Protein 4M0M (pdb70)

Organism: Legionella pneumophila subsp. pneumophila (strain Philadelphia 1 / ATCC 33152 / DSM 7513) (NCBI:txid272624)

Nearest PDB structures (foldseek):
  4m0m-assembly1_A  TM=1.001E+00  e=0.000E+00  Legionella pneumophila subsp. pneumophila str. Philadelphia 1
  5ap9-assembly2_B  TM=5.286E-01  e=1.649E+00  Thermomyces lanuginosus
  5ap9-assembly1_A  TM=5.099E-01  e=1.571E+00  Thermomyces lanuginosus
  1gt6-assembly2_B  TM=4.640E-01  e=1.497E+00  Thermomyces la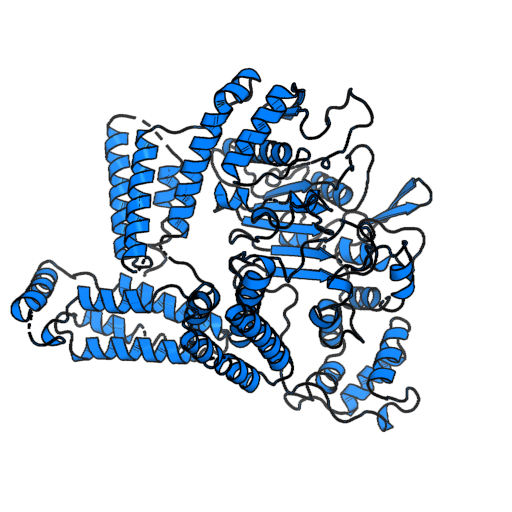nuginosus

Secondary structure (DSSP, 8-state):
-----EEEEEEPPTT--TTT--SHHHHHHHHHHHHTTT-TTB---PPTT---SSTT-SSPPTTSEEEETTTTEEEE--HHHHHHHHHHHHHHHSS---TTHHHHHHHHHHHHHHHHHHTTS---SEEEEEEETHHHHH---HHHHHH-TTSEEEEEEES--PPTT-TT-HHHHEE-TTEEEEEEE------TT-PPP-TTT-EES-TTTSEEEEE--SS-TTGGG-B-S-GGG-HHHHHHHH--HHHHHHTSS-SSS--PPEEEEETTEEEEE---S---HHHHHHHHH--TTHHHHHTSS--S---TTTTTGGGTSTTTTT-SSHHHHHHHHHH-HHHHHHHHBTTTTS---HHHHHHHHHHHHH-GGGHHHHHHHHHHTT--TT-HHHHPPPP-B-SS-PPP-TTS-S--SHHHHHHHHHHHHHHHHHHH-S---HHHHHHHHHHHHHHHHHTTS-HHHHHHHHHH--HHHHHHHHTT--SHHHHHHTTSPPPHHHHHHHHHHHHHHHHHH-TT--HHHHHHHHH----TTTT-TTS-HHHHHHHHHHHHHHHHHHHSS-SSHHHHHHHHHHHHHT---TTTT--HHHHHHHHHHHT---TT----HHHHHHHHHHHHHHHHHHHHHHHHHHTTPPPPP---HHHHHHHHHHHHHHHHHHHT----HHHHHHHHHHHHHHHHHTTS---HHHHHHHH--TTTTT--

CATH classification: 1.10.1240.80 (+2 more: 1.20.1270.430, 1.20.1270.440)

Solvent-accessible surface area: 32361 Å² total

InterPro domains:
  IPR040945 Domain of unknown function DUF5621 [PF18532] (284-418)
  IPR049292 Dot/Icm T4SS effector Lem25 domain [PF20834] (428-510)
  IPR049292 Dot/Icm T4SS effector Lem25 domain [PF20834] (511-620)
  IPR049292 Dot/Icm T4SS effector Lem25 domain [PF20834] (641-732)

B-factor: mean 56.71, std 17.49, range [26.9, 156.76]

Radius of gyration: 28.82 Å; Cα contacts (8 Å, |Δi|>4): 1093; chains: 1; bounding box: 76×71×80 Å

Sequence (708 aa):
EQKVKTVTLSFLGTGQHREKVHHILTSFHNTISEVNKDNPTVARFDGPGSEPKSGDSKDPIPGTYIYNPKDNSKILISPVISQTITNAIQKLTGNLAGEGIEHLLFEAVLYLNDIIEKNGGKLPETVNLHGFSRGADTCRANLLYQLYPDIKVNLFLIDQVPGPGKRDDPHSYTVPPNVEHFESTLLHEYRPGFDPQHSGRYVIADPEKTKVVVKPYYGEHNTGNRVTEDPNTNHTAILLNDDNRFCRETGSLPSVGISPPIIARVGDKKEEVRTHSELSPEKRFELLCGKENEWGYAKLTKKYHERSILSKREDYVQDSRLFVNQEHRELFKQLYPKSFNWFFEKNHGGQTKKEEVIVELKSLSEDPRYEHFFSSLAKHFQINENNIAGTLPEPSGIDRDEKSSFGQPPVRDRLSYLQHSLTSIANYYHYHCDEKSSTNESVKNLLLERVKESRTKPDSEAIKHLEQTDEVRQILESKNEKGFLWQQINHISPNARQYCEQVKAALREHLEHNQVLSDTQKEEIRKADRDNIVNDSSKDSQQKYREIRREVIELNAKATTPEDDNQLTRSHFQKAYFEGDTQKTLNLESLSQTLNQLSKAHYGETSTDKITQRLDGYKNRNWFWNSVKEVLNFFNIPLPKLHSEVKEQIADKLKERLVDLKEKGGNDVNAITRELGKAREDLIEHYKKTGELDKIINKSEELLVARK

Foldseek 3Di:
DAAAQEEEEEEEAAQFAPQPDDWLRVLLVVVLCVQCVVPRNYYYAYYQNHAHPDPVDQHGHQLQWAAFLVVRGTHGDDNVVSVLLQVLLCVLLVDHQDSNLSRVVNNVVLNQLVVCVVVVNHHHQEYEQEYAECSLLSSLCVSCCQQPVNHAYEYAYELYAGADVCCQRCSRAENAPSYQEYHYEHFQAADPRSAHHAPLRHHYQFLQGHFDAYAYDFAHRCLLTAAEPDPLSNLNVVVSQQCLVRCCVRVSHPVADAGRFGWYCYPPDIDGHGDHSHDDLVRNLLSQLSCVSNVVRNPPDDRNHGHVCHVPVCVQDPPVLQGRGLSNLVSCCVVQVLLCCQAAQQVAVVPHDLVSNLVSLLVQCPDPSRPSNSVSVCVVQVADNVCRSVRPDGGDHENEDDDRRHRHRQDAAQLSLLLVLLSSLLSCCVSNDPPDDPLNVVLSVLSVVQSVVLVRYYDVVSNVSSVVNCVSLVSCVVVVVCPSSVVQVVQRDDWLVVLVVVLLVVLVLCVVQAPLFDPVLNVLSVVLVVCCLCVDPVGHGVVSNVVNLLSLLQSLQPRLDQPDPVSVVVQVVQLVVCVPDPRSNHHSVNSNVSSLQSNDHGPSDDFLVVLLSNLSSLVSVLVSLVSCVVVCVVVVRDGRDHDDVLLNVLSVVLSVLQVVVVVVRGSNLVSNLVSLVVSCVSCVVVVVVPDVSNVSSVVVVVSVVSYD

Structure (mmCIF, N/CA/C/O backbone):
data_4M0M
#
_entry.id   4M0M
#
_cell.length_a   68.528
_cell.length_b   69.234
_cell.length_c   177.254
_cell.angle_alpha   90.00
_cell.angle_beta   90.00
_cell.angle_gamma   90.00
#
_symmetry.space_group_name_H-M   'P 21 21 21'
#
loop_
_entity.id
_entity.type
_entity.pdbx_description
1 polymer 'Putative uncharacterized protein'
2 non-polymer 'TETRAETHYLENE GLYCOL'
3 non-polymer 'PHOSPHATE ION'
4 water water
#
loop_
_atom_site.group_PDB
_atom_site.id
_atom_site.type_symbol
_atom_site.label_atom_id
_atom_site.label_alt_id
_atom_site.label_comp_id
_atom_site.label_asym_id
_atom_site.label_entity_id
_atom_site.label_seq_id
_atom_site.pdbx_PDB_ins_code
_atom_site.Cartn_x
_atom_site.Cartn_y
_atom_site.Cartn_z
_atom_site.occupancy
_atom_site.B_iso_or_equiv
_atom_site.auth_seq_id
_atom_site.auth_comp_id
_atom_site.auth_asym_id
_atom_site.auth_atom_id
_atom_site.pdbx_PDB_model_num
ATOM 1 N N . GLU A 1 13 ? 35.359 34.743 143.946 1.00 79.59 10 GLU A N 1
ATOM 2 C CA . GLU A 1 13 ? 35.608 35.841 144.873 1.00 84.51 10 GLU A CA 1
ATOM 3 C C . GLU A 1 13 ? 34.704 35.781 146.119 1.00 82.64 10 GLU A C 1
ATOM 4 O O . GLU A 1 13 ? 35.075 36.301 147.174 1.00 85.96 10 GLU A O 1
ATOM 10 N N . GLN A 1 14 ? 33.537 35.139 146.004 1.00 80.59 11 GLN A N 1
ATOM 11 C CA . GLN A 1 14 ? 32.592 35.011 147.135 1.00 74.43 11 GLN A CA 1
ATOM 12 C C . GLN A 1 14 ? 32.964 33.901 148.132 1.00 65.58 11 GLN A C 1
ATOM 13 O O . GLN A 1 14 ? 33.775 33.014 147.829 1.00 63.48 11 GLN A O 1
ATOM 19 N N . LYS A 1 15 ? 32.364 33.957 149.324 1.00 55.59 12 LYS A N 1
ATOM 20 C CA . LYS A 1 15 ? 32.725 33.048 150.407 1.00 46.14 12 LYS A CA 1
ATOM 21 C C . LYS A 1 15 ? 31.493 32.528 151.175 1.00 49.85 12 LYS A C 1
ATOM 22 O O . LYS A 1 15 ? 31.443 32.600 152.398 1.00 50.48 12 LYS A O 1
ATOM 28 N N . VAL A 1 16 ? 30.507 32.000 150.456 1.00 49.84 13 VAL A N 1
ATOM 29 C CA . VAL A 1 16 ? 29.326 31.443 151.091 1.00 48.29 13 VAL A CA 1
ATOM 30 C C . VAL A 1 16 ? 29.587 30.035 151.626 1.00 46.86 13 VAL A C 1
ATOM 31 O O . VAL A 1 16 ? 29.938 29.130 150.865 1.00 42.24 13 VAL A O 1
ATOM 35 N N . LYS A 1 17 ? 29.407 29.868 152.938 1.00 41.80 14 LYS A N 1
ATOM 36 C CA . LYS A 1 17 ? 29.687 28.611 153.630 1.00 38.73 14 LYS A CA 1
ATOM 37 C C . LYS A 1 17 ? 28.398 27.860 153.931 1.00 39.54 14 LYS A C 1
ATOM 38 O O . LYS A 1 17 ? 28.355 26.626 153.926 1.00 40.42 14 LYS A O 1
ATOM 44 N N . THR A 1 18 ? 27.337 28.619 154.164 1.00 44.11 15 THR A N 1
ATOM 45 C CA . THR A 1 18 ? 26.086 28.058 154.665 1.00 39.79 15 THR A CA 1
ATOM 46 C C . THR A 1 18 ? 24.886 28.592 153.905 1.00 41.00 15 THR A C 1
ATOM 47 O O . THR A 1 18 ? 24.707 29.807 153.774 1.00 43.33 15 THR A O 1
ATOM 51 N N . VAL A 1 19 ? 24.064 27.680 153.403 1.00 40.56 16 VAL A N 1
ATOM 52 C CA . VAL A 1 19 ? 22.870 28.059 152.654 1.00 41.52 16 VAL A CA 1
ATOM 53 C C . VAL A 1 19 ? 21.615 27.517 153.326 1.00 40.17 16 VAL A C 1
ATOM 54 O O . VAL A 1 19 ? 21.525 26.325 153.610 1.00 42.56 16 VAL A O 1
ATOM 58 N N . THR A 1 20 ? 20.649 28.398 153.567 1.00 34.81 17 THR A N 1
ATOM 59 C CA . THR A 1 20 ? 19.438 28.046 154.312 1.00 36.34 17 THR A CA 1
ATOM 60 C C . THR A 1 20 ? 18.175 28.290 153.505 1.00 36.22 17 THR A C 1
ATOM 61 O O . THR A 1 20 ? 17.901 29.425 153.085 1.00 41.40 17 THR A O 1
ATOM 65 N N . LEU A 1 21 ? 17.417 27.222 153.275 1.00 36.15 18 LEU A N 1
ATOM 66 C CA . LEU A 1 21 ? 16.235 27.289 152.418 1.00 37.11 18 LEU A CA 1
ATOM 67 C C . LEU A 1 21 ? 14.998 26.970 153.234 1.00 34.85 18 LEU A C 1
ATOM 68 O O . LEU A 1 21 ? 14.972 25.963 153.935 1.00 38.35 18 LEU A O 1
ATOM 73 N N . SER A 1 22 ? 13.983 27.825 153.132 1.00 36.26 19 SER A N 1
ATOM 74 C CA . SER A 1 22 ? 12.704 27.641 153.842 1.00 40.37 19 SER A CA 1
ATOM 75 C C . SER A 1 22 ? 11.568 27.443 152.857 1.00 42.17 19 SER A C 1
ATOM 76 O O . SER A 1 22 ? 11.431 28.197 151.892 1.00 42.58 19 SER A O 1
ATOM 79 N N . PHE A 1 23 ? 10.748 26.432 153.113 1.00 42.14 20 PHE A N 1
ATOM 80 C CA . PHE A 1 23 ? 9.645 26.097 152.229 1.00 36.01 20 PHE A CA 1
ATOM 81 C C . PHE A 1 23 ? 8.333 26.169 153.003 1.00 43.44 20 PHE A C 1
ATOM 82 O O . PHE A 1 23 ? 8.152 25.456 153.988 1.00 43.45 20 PHE A O 1
ATOM 90 N N . LEU A 1 24 ? 7.421 27.028 152.564 1.00 39.70 21 LEU A N 1
ATOM 91 C CA . LEU A 1 24 ? 6.140 27.160 153.236 1.00 40.19 21 LEU A CA 1
ATOM 92 C C . LEU A 1 24 ? 5.249 25.969 152.903 1.00 46.45 21 LEU A C 1
ATOM 93 O O . LEU A 1 24 ? 5.567 25.159 152.005 1.00 40.13 21 LEU A O 1
ATOM 98 N N . GLY A 1 25 ? 4.140 25.873 153.636 1.00 43.25 22 GLY A N 1
ATOM 99 C CA . GLY A 1 25 ? 3.211 24.761 153.520 1.00 37.71 22 GLY A CA 1
ATOM 100 C C . GLY A 1 25 ? 2.180 24.959 152.436 1.00 41.28 22 GLY A C 1
ATOM 101 O O . GLY A 1 25 ? 2.075 26.043 151.858 1.00 42.28 22 GLY A O 1
ATOM 102 N N . THR A 1 26 ? 1.402 23.910 152.180 1.00 42.46 23 THR A N 1
ATOM 103 C CA . THR A 1 26 ? 0.403 23.925 151.127 1.00 45.60 23 THR A CA 1
ATOM 104 C C . THR A 1 26 ? -0.472 25.172 151.194 1.00 48.89 23 THR A C 1
ATOM 105 O O . THR A 1 26 ? -0.999 25.498 152.256 1.00 46.52 23 THR A O 1
ATOM 109 N N . GLY A 1 27 ? -0.614 25.869 150.068 1.00 42.44 24 GLY A N 1
ATOM 110 C CA . GLY A 1 27 ? -1.507 27.021 149.974 1.00 39.03 24 GLY A CA 1
ATOM 111 C C . GLY A 1 27 ? -1.029 28.256 150.730 1.00 42.55 24 GLY A C 1
ATOM 112 O O . GLY A 1 27 ? -1.746 29.256 150.818 1.00 44.93 24 GLY A O 1
ATOM 113 N N . GLN A 1 28 ? 0.183 28.191 151.275 1.00 41.23 25 GLN A N 1
ATOM 114 C CA . GLN A 1 28 ? 0.733 29.294 152.055 1.00 45.20 25 GLN A CA 1
ATOM 115 C C . GLN A 1 28 ? 1.683 30.162 151.249 1.00 43.63 25 GLN A C 1
ATOM 116 O O . GLN A 1 28 ? 2.697 29.677 150.731 1.00 38.43 25 GLN A O 1
ATOM 122 N N . HIS A 1 29 ? 1.364 31.446 151.151 1.00 45.98 26 HIS A N 1
ATOM 123 C CA . HIS A 1 29 ? 2.221 32.379 150.425 1.00 47.79 26 HIS A CA 1
ATOM 124 C C . HIS A 1 29 ? 2.795 33.440 151.364 1.00 45.77 26 HIS A C 1
ATOM 125 O O . HIS A 1 29 ? 2.118 33.890 152.294 1.00 43.07 26 HIS A O 1
ATOM 132 N N . ARG A 1 30 ? 4.039 33.838 151.101 1.00 40.98 27 ARG A N 1
ATOM 133 C CA . ARG A 1 30 ? 4.772 34.786 151.949 1.00 46.63 27 ARG A CA 1
ATOM 134 C C . ARG A 1 30 ? 4.079 36.148 152.103 1.00 48.70 27 ARG A C 1
ATOM 135 O O . ARG A 1 30 ? 4.403 36.896 153.018 1.00 47.27 27 ARG A O 1
ATOM 143 N N . GLU A 1 31 ? 3.133 36.468 151.222 1.00 47.70 28 GLU A N 1
ATOM 144 C CA . GLU A 1 31 ? 2.428 37.747 151.311 1.00 48.97 28 GLU A CA 1
ATOM 145 C C . GLU A 1 31 ? 1.208 37.660 152.217 1.00 48.45 28 GLU A C 1
ATOM 146 O O . GLU A 1 31 ? 0.639 38.685 152.602 1.00 52.17 28 GLU A O 1
ATOM 152 N N . LYS A 1 32 ? 0.799 36.441 152.552 1.00 45.59 29 LYS A N 1
ATOM 153 C CA . LYS A 1 32 ? -0.457 36.246 153.283 1.00 48.27 29 LYS A CA 1
ATOM 154 C C . LYS A 1 32 ? -0.276 35.559 154.643 1.00 52.72 29 LYS A C 1
ATOM 155 O O . LYS A 1 32 ? -1.103 35.697 155.537 1.00 55.67 29 LYS A O 1
ATOM 161 N N . VAL A 1 33 ? 0.808 34.817 154.792 1.00 49.02 30 VAL A N 1
ATOM 162 C CA . VAL A 1 33 ? 0.995 33.990 155.969 1.00 48.07 30 VAL A CA 1
ATOM 163 C C . VAL A 1 33 ? 2.215 34.473 156.767 1.00 51.60 30 VAL A C 1
ATOM 164 O O . VAL A 1 33 ? 3.213 34.914 156.184 1.00 48.93 30 VAL A O 1
ATOM 168 N N . HIS A 1 34 ? 2.122 34.413 158.095 1.00 49.42 31 HIS A N 1
ATOM 169 C CA . HIS A 1 34 ? 3.255 34.698 158.974 1.00 47.80 31 HIS A CA 1
ATOM 170 C C . HIS A 1 34 ? 3.242 33.738 160.162 1.00 42.89 31 HIS A C 1
ATOM 171 O O . HIS A 1 34 ? 2.286 33.692 160.917 1.00 42.49 31 HIS A O 1
ATOM 178 N N . HIS A 1 35 ? 4.302 32.959 160.311 1.00 41.65 32 HIS A N 1
ATOM 179 C CA . HIS A 1 35 ? 4.397 32.030 161.419 1.00 39.76 32 HIS A CA 1
ATOM 180 C C . HIS A 1 35 ? 5.858 31.659 161.682 1.00 40.49 32 HIS A C 1
ATOM 181 O O . HIS A 1 35 ? 6.765 32.357 161.226 1.00 39.37 32 HIS A O 1
ATOM 188 N N . ILE A 1 36 ? 6.086 30.574 162.410 1.00 36.04 33 ILE A N 1
ATOM 189 C CA . ILE A 1 36 ? 7.452 30.191 162.780 1.00 36.05 33 ILE A CA 1
ATOM 190 C C . ILE A 1 36 ? 8.469 30.233 161.609 1.00 42.36 33 ILE A C 1
ATOM 191 O O . ILE A 1 36 ? 9.565 30.763 161.772 1.00 45.93 33 ILE A O 1
ATOM 196 N N . LEU A 1 37 ? 8.104 29.734 160.428 1.00 40.46 34 LEU A N 1
ATOM 197 C CA . LEU A 1 37 ? 9.076 29.698 159.322 1.00 36.36 34 LEU A CA 1
ATOM 198 C C . LEU A 1 37 ? 9.418 31.065 158.753 1.00 32.71 34 LEU A C 1
ATOM 199 O O . LEU A 1 37 ? 10.563 31.335 158.454 1.00 37.06 34 LEU A O 1
ATOM 204 N N . THR A 1 38 ? 8.430 31.924 158.575 1.00 36.44 35 THR A N 1
ATOM 205 C CA . THR A 1 38 ? 8.741 33.244 158.055 1.00 38.22 35 THR A CA 1
ATOM 206 C C . THR A 1 38 ? 9.474 34.040 159.122 1.00 36.96 35 THR A C 1
ATOM 207 O O . THR A 1 38 ? 10.347 34.846 158.818 1.00 38.93 35 THR A O 1
ATOM 211 N N . SER A 1 39 ? 9.121 33.803 160.382 1.00 41.28 36 SER A N 1
ATOM 212 C CA . SER A 1 39 ? 9.766 34.499 161.484 1.00 38.45 36 SER A CA 1
ATOM 213 C C . SER A 1 39 ? 11.254 34.188 161.539 1.00 36.66 36 SER A C 1
ATOM 214 O O . SER A 1 39 ? 12.073 35.094 161.661 1.00 38.19 36 SER A O 1
ATOM 217 N N . PHE A 1 40 ? 11.601 32.907 161.438 1.00 35.89 37 PHE A N 1
ATOM 218 C CA . PHE A 1 40 ? 13.004 32.506 161.428 1.00 34.81 37 PHE A CA 1
ATOM 219 C C . PHE A 1 40 ? 13.733 32.999 160.189 1.00 39.90 37 PHE A C 1
ATOM 220 O O . PHE A 1 40 ? 14.849 33.495 160.289 1.00 43.24 37 PHE A O 1
ATOM 228 N N . HIS A 1 41 ? 13.106 32.879 159.026 1.00 39.90 38 HIS A N 1
ATOM 229 C CA . HIS A 1 41 ? 13.756 33.328 157.801 1.00 41.26 38 HIS A CA 1
ATOM 230 C C . HIS A 1 41 ? 14.073 34.819 157.902 1.00 38.80 38 HIS A C 1
ATOM 231 O O . HIS A 1 41 ? 15.190 35.239 157.644 1.00 38.78 38 HIS A O 1
ATOM 238 N N . ASN A 1 42 ? 13.093 35.610 158.325 1.00 42.08 39 ASN A N 1
ATOM 239 C CA . ASN A 1 42 ? 13.287 37.047 158.490 1.00 45.25 39 ASN A CA 1
ATOM 240 C C . ASN A 1 42 ? 14.384 37.424 159.489 1.00 46.35 39 ASN A C 1
ATOM 241 O O . ASN A 1 42 ? 15.151 38.367 159.257 1.00 41.88 39 ASN A O 1
ATOM 246 N N . THR A 1 43 ? 14.435 36.704 160.608 1.00 39.53 40 THR A N 1
ATOM 247 C CA . THR A 1 43 ? 15.449 36.947 161.627 1.00 39.18 40 THR A CA 1
ATOM 248 C C . THR A 1 43 ? 16.829 36.517 161.126 1.00 41.67 40 THR A C 1
ATOM 249 O O . THR A 1 43 ? 17.817 37.246 161.262 1.00 48.03 40 THR A O 1
ATOM 253 N N . ILE A 1 44 ? 16.889 35.327 160.543 1.00 36.79 41 ILE A N 1
ATOM 254 C CA . ILE A 1 44 ? 18.132 34.820 159.982 1.00 36.20 41 ILE A CA 1
ATOM 255 C C . ILE A 1 44 ? 18.710 35.841 159.000 1.00 41.14 41 ILE A C 1
ATOM 256 O O . ILE A 1 44 ? 19.916 36.101 158.978 1.00 44.02 41 ILE A O 1
ATOM 261 N N . SER A 1 45 ? 17.829 36.447 158.218 1.00 38.92 42 SER A N 1
ATOM 262 C CA . SER A 1 45 ? 18.241 37.388 157.185 1.00 50.14 42 SER A CA 1
ATOM 263 C C . SER A 1 45 ? 18.778 38.678 157.795 1.00 53.14 42 SER A C 1
ATOM 264 O O . SER A 1 45 ? 19.808 39.199 157.370 1.00 60.36 42 SER A O 1
ATOM 267 N N . GLU A 1 46 ? 18.092 39.176 158.816 1.00 51.04 43 GLU A N 1
ATOM 268 C CA . GLU A 1 46 ? 18.517 40.399 159.490 1.00 54.09 43 GLU A CA 1
ATOM 269 C C . GLU A 1 46 ? 19.826 40.207 160.262 1.00 52.89 43 GLU A C 1
ATOM 270 O O . GLU A 1 46 ? 20.704 41.078 160.235 1.00 55.76 43 GLU A O 1
ATOM 276 N N . VAL A 1 47 ? 19.954 39.068 160.940 1.00 48.25 44 VAL A N 1
ATOM 277 C CA . VAL A 1 47 ? 21.128 38.790 161.778 1.00 50.65 44 VAL A CA 1
ATOM 278 C C . VAL A 1 47 ? 22.406 38.675 160.937 1.00 48.66 44 VAL A C 1
ATOM 279 O O . VAL A 1 47 ? 23.480 39.118 161.349 1.00 51.95 44 VAL A O 1
ATOM 283 N N . ASN A 1 48 ? 22.258 38.104 159.745 1.00 47.69 45 ASN A N 1
ATOM 284 C CA . ASN A 1 48 ? 23.359 37.881 158.823 1.00 47.37 45 ASN A CA 1
ATOM 285 C C . ASN A 1 48 ? 23.431 38.916 157.704 1.00 51.39 45 ASN A C 1
ATOM 286 O O . ASN A 1 48 ? 24.037 38.662 156.663 1.00 56.14 45 ASN A O 1
ATOM 291 N N . LYS A 1 49 ? 22.816 40.078 157.904 1.00 54.37 46 LYS A N 1
ATOM 292 C CA . LYS A 1 49 ? 22.753 41.078 156.834 1.00 60.26 46 LYS A CA 1
ATOM 293 C C . LYS A 1 49 ? 24.138 41.620 156.461 1.00 62.97 46 LYS A C 1
ATOM 294 O O . LYS A 1 49 ? 24.357 42.106 155.340 1.00 58.16 46 LYS A O 1
ATOM 300 N N . ASP A 1 50 ? 25.069 41.524 157.405 1.00 63.95 47 ASP A N 1
ATOM 301 C CA . ASP A 1 50 ? 26.446 41.929 157.174 1.00 67.86 47 ASP A CA 1
ATOM 302 C C . ASP A 1 50 ? 27.382 40.725 157.200 1.00 64.30 47 ASP A C 1
ATOM 303 O O . ASP A 1 50 ? 28.576 40.855 157.480 1.00 66.06 47 ASP A O 1
ATOM 308 N N . ASN A 1 51 ? 26.834 39.551 156.911 1.00 56.44 48 ASN A N 1
ATOM 309 C CA . ASN A 1 51 ? 27.613 38.325 156.934 1.00 54.45 48 ASN A CA 1
ATOM 310 C C . ASN A 1 51 ? 27.487 37.598 155.614 1.00 54.66 48 ASN A C 1
ATOM 311 O O . ASN A 1 51 ? 26.537 36.859 155.395 1.00 51.68 48 ASN A O 1
ATOM 316 N N . PRO A 1 52 ? 28.470 37.790 154.733 1.00 54.53 49 PRO A N 1
ATOM 317 C CA . PRO A 1 52 ? 28.416 37.207 153.389 1.00 55.27 49 PRO A CA 1
ATOM 318 C C . PRO A 1 52 ? 28.683 35.695 153.340 1.00 54.83 49 PRO A C 1
ATOM 319 O O . PRO A 1 52 ? 28.600 35.108 152.258 1.00 57.46 49 PRO A O 1
ATOM 323 N N . THR A 1 53 ? 28.978 35.065 154.475 1.00 46.71 50 THR A N 1
ATOM 324 C CA . THR A 1 53 ? 29.218 33.623 154.471 1.00 43.25 50 THR A CA 1
ATOM 325 C C . THR A 1 53 ? 27.934 32.814 154.611 1.00 45.84 50 THR A C 1
ATOM 326 O O . THR A 1 53 ? 27.957 31.584 154.545 1.00 45.17 50 THR A O 1
ATOM 330 N N . VAL A 1 54 ? 26.816 33.505 154.808 1.00 48.44 51 VAL A N 1
ATOM 331 C CA . VAL A 1 54 ? 25.524 32.842 154.978 1.00 46.18 51 VAL A CA 1
ATOM 332 C C . VAL A 1 54 ? 24.529 33.370 153.956 1.00 48.46 51 VAL A C 1
ATOM 333 O O . VAL A 1 54 ? 24.356 34.583 153.825 1.00 50.61 51 VAL A O 1
ATOM 337 N N . ALA A 1 55 ? 23.870 32.462 153.240 1.00 43.62 52 ALA A N 1
ATOM 338 C CA . ALA A 1 55 ? 22.890 32.854 152.233 1.00 41.20 52 ALA A CA 1
ATOM 339 C C . ALA A 1 55 ? 21.572 32.173 152.550 1.00 46.74 52 ALA A C 1
ATOM 340 O O . ALA A 1 55 ? 21.555 31.037 153.014 1.00 52.81 52 ALA A O 1
ATOM 350 N N . ARG A 1 57 ? 17.133 31.706 151.494 1.00 42.48 54 ARG A N 1
ATOM 351 C CA . ARG A 1 57 ? 16.088 31.884 150.502 1.00 43.72 54 ARG A CA 1
ATOM 352 C C . ARG A 1 57 ? 14.778 31.286 150.964 1.00 40.58 54 ARG A C 1
ATOM 353 O O . ARG A 1 57 ? 14.758 30.204 151.545 1.00 41.35 54 ARG A O 1
ATOM 369 N N . PHE A 1 59 ? 10.855 30.016 149.954 1.00 40.24 56 PHE A N 1
ATOM 370 C CA . PHE A 1 59 ? 10.019 29.476 148.881 1.00 38.81 56 PHE A CA 1
ATOM 371 C C . PHE A 1 59 ? 8.572 29.463 149.329 1.00 44.99 56 PHE A C 1
ATOM 372 O O . PHE A 1 59 ? 8.264 29.103 150.490 1.00 39.29 56 PHE A O 1
ATOM 380 N N . ASP A 1 60 ? 7.689 29.863 148.419 1.00 43.16 57 ASP A N 1
ATOM 381 C CA . ASP A 1 60 ? 6.260 29.846 148.682 1.00 44.65 57 ASP A CA 1
ATOM 382 C C . ASP A 1 60 ? 5.758 28.420 148.561 1.00 47.07 57 ASP A C 1
ATOM 383 O O . ASP A 1 60 ? 6.406 27.585 147.943 1.00 48.48 57 ASP A O 1
ATOM 388 N N . GLY A 1 61 ? 4.614 28.141 149.174 1.00 43.28 58 GLY A N 1
ATOM 389 C CA . GLY A 1 61 ? 4.101 26.788 149.236 1.00 40.37 58 GLY A CA 1
ATOM 390 C C . GLY A 1 61 ? 3.459 26.346 147.941 1.00 45.49 58 GLY A C 1
ATOM 391 O O . GLY A 1 61 ? 2.985 27.180 147.150 1.00 46.19 58 GLY A O 1
ATOM 392 N N . PRO A 1 62 ? 3.447 25.025 147.704 1.00 47.57 59 PRO A N 1
ATOM 393 C CA . PRO A 1 62 ? 2.742 24.470 146.541 1.00 48.51 59 PRO A CA 1
ATOM 394 C C . PRO A 1 62 ? 1.259 24.824 146.606 1.00 48.23 59 PRO A C 1
ATOM 395 O O . PRO A 1 62 ? 0.592 24.542 147.606 1.00 57.81 59 PRO A O 1
ATOM 399 N N . GLY A 1 63 ? 0.748 25.453 145.564 1.00 43.13 60 GLY A N 1
ATOM 400 C CA . GLY A 1 63 ? -0.673 25.765 145.482 1.00 38.84 60 GLY A CA 1
ATOM 401 C C . GLY A 1 63 ? -0.997 27.114 146.094 1.00 49.59 60 GLY A C 1
ATOM 402 O O . GLY A 1 63 ? -2.162 27.464 146.250 1.00 53.84 60 GLY A O 1
ATOM 403 N N . SER A 1 64 ? 0.035 27.878 146.447 1.00 48.92 61 SER A N 1
ATOM 404 C CA . SER A 1 64 ? -0.170 29.219 146.987 1.00 45.16 61 SER A CA 1
ATOM 405 C C . SER A 1 64 ? -0.211 30.236 145.862 1.00 48.84 61 SER A C 1
ATOM 406 O O . SER A 1 64 ? 0.184 29.947 144.727 1.00 54.58 61 SER A O 1
ATOM 409 N N . GLU A 1 65 ? -0.679 31.435 146.173 1.00 39.95 62 GLU A N 1
ATOM 410 C CA . GLU A 1 65 ? -0.685 32.497 145.191 1.00 49.17 62 GLU A CA 1
ATOM 411 C C . GLU A 1 65 ? -0.515 33.842 145.877 1.00 47.33 62 GLU A C 1
ATOM 412 O O . GLU A 1 65 ? -0.909 34.012 147.014 1.00 48.46 62 GLU A O 1
ATOM 418 N N . PRO A 1 66 ? 0.088 34.810 145.184 1.00 52.48 63 PRO A N 1
ATOM 419 C CA . PRO A 1 66 ? 0.254 36.144 145.775 1.00 54.73 63 PRO A CA 1
ATOM 420 C C . PRO A 1 66 ? -1.073 36.885 145.908 1.00 60.31 63 PRO A C 1
ATOM 421 O O . PRO A 1 66 ? -2.105 36.401 145.433 1.00 62.01 63 PRO A O 1
ATOM 425 N N . LYS A 1 67 ? -1.043 38.059 146.533 1.00 65.40 64 LYS A N 1
ATOM 426 C CA . LYS A 1 67 ? -2.244 38.889 146.660 1.00 68.94 64 LYS A CA 1
ATOM 427 C C . LYS A 1 67 ? -2.663 39.510 145.331 1.00 77.33 64 LYS A C 1
ATOM 428 O O . LYS A 1 67 ? -3.830 39.878 145.144 1.00 85.07 64 LYS A O 1
ATOM 432 N N . SER A 1 68 ? -1.707 39.642 144.414 1.00 77.00 65 SER A N 1
ATOM 433 C CA . SER A 1 68 ? -1.975 40.197 143.087 1.00 75.82 65 SER A CA 1
ATOM 434 C C . SER A 1 68 ? -1.057 39.592 142.029 1.00 71.60 65 SER A C 1
ATOM 435 O O . SER A 1 68 ? 0.057 39.169 142.333 1.00 69.47 65 SER A O 1
ATOM 438 N N . GLY A 1 69 ? -1.529 39.568 140.785 1.00 73.60 66 GLY A N 1
ATOM 439 C CA . GLY A 1 69 ? -0.762 39.039 139.668 1.00 73.73 66 GLY A CA 1
ATOM 440 C C . GLY A 1 69 ? 0.444 39.892 139.306 1.00 73.07 66 GLY A C 1
ATOM 441 O O . GLY A 1 69 ? 1.262 39.510 138.470 1.00 62.80 66 GLY A O 1
ATOM 442 N N . ASP A 1 70 ? 0.548 41.049 139.951 1.00 82.41 67 ASP A N 1
ATOM 443 C CA . ASP A 1 70 ? 1.653 41.978 139.755 1.00 86.61 67 ASP A CA 1
ATOM 444 C C . ASP A 1 70 ? 2.890 41.594 140.589 1.00 79.75 67 ASP A C 1
ATOM 445 O O . ASP A 1 70 ? 3.981 42.133 140.397 1.00 77.78 67 ASP A O 1
ATOM 450 N N . SER A 1 71 ? 2.711 40.653 141.509 1.00 71.47 68 SER A N 1
ATOM 451 C CA . SER A 1 71 ? 3.758 40.288 142.454 1.00 68.08 68 SER A CA 1
ATOM 452 C C . SER A 1 71 ? 5.029 39.690 141.835 1.00 68.60 68 SER A C 1
ATOM 453 O O . SER A 1 71 ? 4.992 39.045 140.788 1.00 68.24 68 SER A O 1
ATOM 456 N N . LYS A 1 72 ? 6.153 39.905 142.510 1.00 67.69 69 LYS A N 1
ATOM 457 C CA . LYS A 1 72 ? 7.428 39.354 142.077 1.00 61.41 69 LYS A CA 1
ATOM 458 C C . LYS A 1 72 ? 7.558 37.887 142.478 1.00 56.70 69 LYS A C 1
ATOM 459 O O . LYS A 1 72 ? 8.503 37.218 142.082 1.00 51.02 69 LYS A O 1
ATOM 462 N N . ASP A 1 73 ? 6.607 37.387 143.266 1.00 60.60 70 ASP A N 1
ATOM 463 C CA . ASP A 1 73 ? 6.635 35.989 143.706 1.00 52.33 70 ASP A CA 1
ATOM 464 C C . ASP A 1 73 ? 5.388 35.209 143.281 1.00 51.23 70 ASP A C 1
ATOM 465 O O . ASP A 1 73 ? 4.517 34.929 144.099 1.00 55.29 70 ASP A O 1
ATOM 470 N N . PRO A 1 74 ? 5.315 34.833 141.999 1.00 48.93 71 PRO A N 1
ATOM 471 C CA . PRO A 1 74 ? 4.133 34.185 141.412 1.00 48.06 71 PRO A CA 1
ATOM 472 C C . PRO A 1 74 ? 3.931 32.757 141.924 1.00 46.13 71 PRO A C 1
ATOM 473 O O . PRO A 1 74 ? 4.795 32.222 142.602 1.00 44.32 71 PRO A O 1
ATOM 477 N N . ILE A 1 75 ? 2.794 32.161 141.593 1.00 47.35 72 ILE A N 1
ATOM 478 C CA . ILE A 1 75 ? 2.479 30.782 141.948 1.00 46.13 72 ILE A CA 1
ATOM 479 C C . ILE A 1 75 ? 3.601 29.814 141.571 1.00 49.32 72 ILE A C 1
ATOM 480 O O . ILE A 1 75 ? 4.077 29.840 140.449 1.00 46.54 72 ILE A O 1
ATOM 485 N N . PRO A 1 76 ? 4.033 28.957 142.512 1.00 46.03 73 PRO A N 1
ATOM 486 C CA . PRO A 1 76 ? 4.995 27.907 142.159 1.00 44.08 73 PRO A CA 1
ATOM 487 C C . PRO A 1 76 ? 4.550 27.067 140.954 1.00 46.13 73 PRO A C 1
ATOM 488 O O . PRO A 1 76 ? 3.420 26.590 140.928 1.00 42.93 73 PRO A O 1
ATOM 492 N N . GLY A 1 77 ? 5.430 26.903 139.969 1.00 44.06 74 GLY A N 1
ATOM 493 C CA . GLY A 1 77 ? 5.098 26.176 138.752 1.00 41.73 74 GLY A CA 1
ATOM 494 C C . GLY A 1 77 ? 4.708 27.058 137.581 1.00 49.30 74 GLY A C 1
ATOM 495 O O . GLY A 1 77 ? 4.516 26.568 136.462 1.00 55.24 74 GLY A O 1
ATOM 496 N N . THR A 1 78 ? 4.558 28.356 137.826 1.00 51.69 75 THR A N 1
ATOM 497 C CA . THR A 1 78 ? 4.154 29.273 136.762 1.00 53.41 75 THR A CA 1
ATOM 498 C C . THR A 1 78 ? 5.286 30.240 136.410 1.00 50.70 75 THR A C 1
ATOM 499 O O . THR A 1 78 ? 5.091 31.199 135.655 1.00 53.82 75 THR A O 1
ATOM 503 N N . TYR A 1 79 ? 6.468 29.983 136.955 1.00 47.33 76 TYR A N 1
ATOM 504 C CA . TYR A 1 79 ? 7.626 30.823 136.674 1.00 47.05 76 TYR A CA 1
ATOM 505 C C . TYR A 1 79 ? 8.932 30.040 136.566 1.00 45.15 76 TYR A C 1
ATOM 506 O O . TYR A 1 79 ? 9.032 28.911 137.042 1.00 46.35 76 TYR A O 1
ATOM 515 N N . ILE A 1 80 ? 9.932 30.656 135.944 1.00 44.96 77 ILE A N 1
ATOM 516 C CA . ILE A 1 80 ? 11.297 30.125 135.975 1.00 45.44 77 ILE A CA 1
ATOM 517 C C . ILE A 1 80 ? 12.233 31.138 136.662 1.00 51.38 77 ILE A C 1
ATOM 518 O O . ILE A 1 80 ? 12.073 32.348 136.509 1.00 58.07 77 ILE A O 1
ATOM 523 N N . TYR A 1 81 ? 13.185 30.649 137.446 1.00 49.50 78 TYR A N 1
ATOM 524 C CA . TYR A 1 81 ? 14.049 31.534 138.214 1.00 46.11 78 TYR A CA 1
ATOM 525 C C . TYR A 1 81 ? 15.318 31.881 137.457 1.00 47.54 78 TYR A C 1
ATOM 526 O O . TYR A 1 81 ? 16.042 30.994 137.003 1.00 49.64 78 TYR A O 1
ATOM 535 N N . ASN A 1 82 ? 15.584 33.177 137.326 1.00 49.25 79 ASN A N 1
ATOM 536 C CA . ASN A 1 82 ? 16.842 33.648 136.756 1.00 45.12 79 ASN A CA 1
ATOM 537 C C . ASN A 1 82 ? 17.808 34.135 137.844 1.00 49.03 79 ASN A C 1
ATOM 538 O O . ASN A 1 82 ? 17.648 35.227 138.387 1.00 48.90 79 ASN A O 1
ATOM 543 N N . PRO A 1 83 ? 18.825 33.324 138.160 1.00 52.15 80 PRO A N 1
ATOM 544 C CA . PRO A 1 83 ? 19.779 33.653 139.225 1.00 52.86 80 PRO A CA 1
ATOM 545 C C . PRO A 1 83 ? 20.597 34.903 138.923 1.00 58.78 80 PRO A C 1
ATOM 546 O O . PRO A 1 83 ? 21.083 35.532 139.858 1.00 61.58 80 PRO A O 1
ATOM 550 N N . LYS A 1 84 ? 20.731 35.256 137.644 1.00 60.54 81 LYS A N 1
ATOM 551 C CA . LYS A 1 84 ? 21.570 36.383 137.232 1.00 63.71 81 LYS A CA 1
ATOM 552 C C . LYS A 1 84 ? 21.064 37.720 137.773 1.00 61.69 81 LYS A C 1
ATOM 553 O O . LYS A 1 84 ? 21.849 38.552 138.224 1.00 59.80 81 LYS A O 1
ATOM 556 N N . ASP A 1 85 ? 19.757 37.938 137.729 1.00 61.36 82 ASP A N 1
ATOM 557 C CA . ASP A 1 85 ? 19.208 39.145 138.339 1.00 64.30 82 ASP A CA 1
ATOM 558 C C . ASP A 1 85 ? 18.187 38.823 139.424 1.00 59.13 82 ASP A C 1
ATOM 559 O O . ASP A 1 85 ? 17.398 39.684 139.808 1.00 62.08 82 ASP A O 1
ATOM 564 N N . ASN A 1 86 ? 18.216 37.583 139.906 1.00 55.23 83 ASN A N 1
ATOM 565 C CA . ASN A 1 86 ? 17.344 37.136 141.000 1.00 57.07 83 ASN A CA 1
ATOM 566 C C . ASN A 1 86 ? 15.883 37.447 140.706 1.00 59.95 83 ASN A C 1
ATOM 567 O O . ASN A 1 86 ? 15.181 38.027 141.540 1.00 63.66 83 ASN A O 1
ATOM 572 N N . SER A 1 87 ? 15.440 37.084 139.504 1.00 53.26 84 SER A N 1
ATOM 573 C CA . SER A 1 87 ? 14.073 37.361 139.081 1.00 52.28 84 SER A CA 1
ATOM 574 C C . SER A 1 87 ? 13.325 36.090 138.732 1.00 53.22 84 SER A C 1
ATOM 575 O O . SER A 1 87 ? 13.927 35.077 138.348 1.00 53.79 84 SER A O 1
ATOM 578 N N . LYS A 1 88 ? 12.005 36.160 138.874 1.00 51.41 85 LYS A N 1
ATOM 579 C CA . LYS A 1 88 ? 11.123 35.085 138.477 1.00 50.26 85 LYS A CA 1
ATOM 580 C C . LYS A 1 88 ? 10.385 35.493 137.193 1.00 58.86 85 LYS A C 1
ATOM 581 O O . LYS A 1 88 ? 9.735 36.541 137.127 1.00 66.43 85 LYS A O 1
ATOM 587 N N . ILE A 1 89 ? 10.506 34.660 136.168 1.00 57.26 86 ILE A N 1
ATOM 588 C CA . ILE A 1 89 ? 9.930 34.948 134.855 1.00 51.45 86 ILE A CA 1
ATOM 589 C C . ILE A 1 89 ? 8.726 34.056 134.598 1.00 52.14 86 ILE A C 1
ATOM 590 O O . ILE A 1 89 ? 8.818 32.837 134.711 1.00 53.76 86 ILE A O 1
ATOM 595 N N . LEU A 1 90 ? 7.596 34.667 134.261 1.00 53.95 87 LEU A N 1
ATOM 596 C CA . LEU A 1 90 ? 6.377 33.909 134.012 1.00 54.01 87 LEU A CA 1
ATOM 597 C C . LEU A 1 90 ? 6.548 32.989 132.813 1.00 58.85 87 LEU A C 1
ATOM 598 O O . LEU A 1 90 ? 7.154 33.370 131.810 1.00 59.49 87 LEU A O 1
ATOM 603 N N . ILE A 1 91 ? 6.028 31.772 132.917 1.00 58.56 88 ILE A N 1
ATOM 604 C CA . ILE A 1 91 ? 6.120 30.839 131.801 1.00 57.31 88 ILE A CA 1
ATOM 605 C C . ILE A 1 91 ? 4.768 30.272 131.409 1.00 58.47 88 ILE A C 1
ATOM 606 O O . ILE A 1 91 ? 3.831 30.221 132.211 1.00 64.95 88 ILE A O 1
ATOM 611 N N . SER A 1 92 ? 4.681 29.848 130.157 1.00 54.62 89 SER A N 1
ATOM 612 C CA . SER A 1 92 ? 3.480 29.234 129.636 1.00 58.05 89 SER A CA 1
ATOM 613 C C . SER A 1 92 ? 3.357 27.848 130.249 1.00 58.42 89 SER A C 1
ATOM 614 O O . SER A 1 92 ? 4.341 27.297 130.733 1.00 57.78 89 SER A O 1
ATOM 617 N N . PRO A 1 93 ? 2.147 27.269 130.228 1.00 63.30 90 PRO A N 1
ATOM 618 C CA . PRO A 1 93 ? 1.960 25.931 130.799 1.00 60.79 90 PRO A CA 1
ATOM 619 C C . PRO A 1 93 ? 2.768 24.854 130.072 1.00 55.13 90 PRO A C 1
ATOM 620 O O . PRO A 1 93 ? 3.289 23.955 130.733 1.00 55.55 90 PRO A O 1
ATOM 624 N N . VAL A 1 94 ? 2.888 24.946 128.751 1.00 58.82 91 VAL A N 1
ATOM 625 C CA . VAL A 1 94 ? 3.651 23.949 128.003 1.00 57.95 91 VAL A CA 1
ATOM 626 C C . VAL A 1 94 ? 5.125 23.924 128.426 1.00 60.60 91 VAL A C 1
ATOM 627 O O . VAL A 1 94 ? 5.715 22.851 128.547 1.00 59.59 91 VAL A O 1
ATOM 631 N N . ILE A 1 95 ? 5.704 25.094 128.690 1.00 64.03 92 ILE A N 1
ATOM 632 C CA . ILE A 1 95 ? 7.055 25.165 129.249 1.00 59.62 92 ILE A CA 1
ATOM 633 C C . ILE A 1 95 ? 7.055 24.586 130.656 1.00 54.65 92 ILE A C 1
ATOM 634 O O . ILE A 1 95 ? 7.970 23.866 131.047 1.00 49.05 92 ILE A O 1
ATOM 639 N N . SER A 1 96 ? 6.017 24.904 131.414 1.00 57.82 93 SER A N 1
ATOM 640 C CA . SER A 1 96 ? 5.914 24.421 132.792 1.00 59.68 93 SER A CA 1
ATOM 641 C C . SER A 1 96 ? 5.889 22.889 132.851 1.00 60.42 93 SER A C 1
ATOM 642 O O . SER A 1 96 ? 6.549 22.290 133.693 1.00 54.36 93 SER A O 1
ATOM 645 N N . GLN A 1 97 ? 5.150 22.259 131.937 1.00 68.13 94 GLN A N 1
ATOM 646 C CA . GLN A 1 97 ? 5.060 20.797 131.898 1.00 64.41 94 GLN A CA 1
ATOM 647 C C . GLN A 1 97 ? 6.381 20.195 131.461 1.00 62.82 94 GLN A C 1
ATOM 648 O O . GLN A 1 97 ? 6.718 19.067 131.824 1.00 61.90 94 GLN A O 1
ATOM 654 N N . THR A 1 98 ? 7.123 20.955 130.666 1.00 58.61 95 THR A N 1
ATOM 655 C CA . THR A 1 98 ? 8.419 20.508 130.179 1.00 56.87 95 THR A CA 1
ATOM 656 C C . THR A 1 98 ? 9.441 20.450 131.305 1.00 55.43 95 THR A C 1
ATOM 657 O O . THR A 1 98 ? 10.176 19.471 131.444 1.00 57.07 95 THR A O 1
ATOM 661 N N . ILE A 1 99 ? 9.480 21.509 132.106 1.00 53.51 96 ILE A N 1
ATOM 662 C CA . ILE A 1 99 ? 10.361 21.583 133.265 1.00 51.75 96 ILE A CA 1
ATOM 663 C C . ILE A 1 99 ? 10.043 20.482 134.275 1.00 48.56 96 ILE A C 1
ATOM 664 O O . ILE A 1 99 ? 10.941 19.873 134.883 1.00 49.87 96 ILE A O 1
ATOM 669 N N . THR A 1 100 ? 8.756 20.243 134.455 1.00 50.96 97 THR A N 1
ATOM 670 C CA . THR A 1 100 ? 8.281 19.191 135.335 1.00 53.91 97 THR A CA 1
ATOM 671 C C . THR A 1 100 ? 8.833 17.846 134.884 1.00 55.39 97 THR A C 1
ATOM 672 O O . THR A 1 100 ? 9.405 17.106 135.682 1.00 57.23 97 THR A O 1
ATOM 676 N N . ASN A 1 101 ? 8.679 17.542 133.600 1.00 54.08 98 ASN A N 1
ATOM 677 C CA . ASN A 1 101 ? 9.132 16.266 133.074 1.00 53.25 98 ASN A CA 1
ATOM 678 C C . ASN A 1 101 ? 10.629 16.065 133.286 1.00 52.53 98 ASN A C 1
ATOM 679 O O . ASN A 1 101 ? 11.078 14.978 133.652 1.00 54.92 98 ASN A O 1
ATOM 684 N N . ALA A 1 102 ? 11.398 17.125 133.078 1.00 54.06 99 ALA A N 1
ATOM 685 C CA . ALA A 1 102 ? 12.849 17.033 133.146 1.00 47.68 99 ALA A CA 1
ATOM 686 C C . ALA A 1 102 ? 13.293 16.707 134.562 1.00 50.09 99 ALA A C 1
ATOM 687 O O . ALA A 1 102 ? 14.199 15.900 134.768 1.00 49.45 99 ALA A O 1
ATOM 689 N N . ILE A 1 103 ? 12.657 17.339 135.541 1.00 54.88 100 ILE A N 1
ATOM 690 C CA . ILE A 1 103 ? 12.994 17.060 136.932 1.00 52.07 100 ILE A CA 1
ATOM 691 C C . ILE A 1 103 ? 12.624 15.616 137.299 1.00 54.08 100 ILE A C 1
ATOM 692 O O . ILE A 1 103 ? 13.379 14.938 138.003 1.00 49.44 100 ILE A O 1
ATOM 697 N N . GLN A 1 104 ? 11.486 15.139 136.790 1.00 53.05 101 GLN A N 1
ATOM 698 C CA . GLN A 1 104 ? 11.062 13.755 137.027 1.00 56.25 101 GLN A CA 1
ATOM 699 C C . GLN A 1 104 ? 12.053 12.735 136.486 1.00 51.54 101 GLN A C 1
ATOM 700 O O . GLN A 1 104 ? 12.246 11.683 137.089 1.00 52.02 101 GLN A O 1
ATOM 706 N N . LYS A 1 105 ? 12.629 13.013 135.319 1.00 48.69 102 LYS A N 1
ATOM 707 C CA . LYS A 1 105 ? 13.644 12.125 134.770 1.00 56.44 102 LYS A CA 1
ATOM 708 C C . LYS A 1 105 ? 14.839 12.095 135.716 1.00 57.57 102 LYS A C 1
ATOM 709 O O . LYS A 1 105 ? 15.400 11.039 135.991 1.00 67.31 102 LYS A O 1
ATOM 715 N N . LEU A 1 106 ? 15.208 13.258 136.233 1.00 51.04 103 LEU A N 1
ATOM 716 C CA . LEU A 1 106 ? 16.317 13.349 137.175 1.00 53.45 103 LEU A CA 1
ATOM 717 C C . LEU A 1 106 ? 16.048 12.589 138.490 1.00 57.63 103 LEU A C 1
ATOM 718 O O . LEU A 1 106 ? 16.806 11.701 138.869 1.00 59.29 103 LEU A O 1
ATOM 723 N N . THR A 1 107 ? 14.957 12.930 139.167 1.00 51.24 104 THR A N 1
ATOM 724 C CA . THR A 1 107 ? 14.662 12.376 140.486 1.00 53.11 104 THR A CA 1
ATOM 725 C C . THR A 1 107 ? 14.139 10.949 140.416 1.00 55.95 104 THR A C 1
ATOM 726 O O . THR A 1 107 ? 14.334 10.166 141.341 1.00 58.84 104 THR A O 1
ATOM 730 N N . GLY A 1 108 ? 13.456 10.622 139.325 1.00 53.18 105 GLY A N 1
ATOM 731 C CA . GLY A 1 108 ? 12.871 9.303 139.161 1.00 49.64 105 GLY A CA 1
ATOM 732 C C . GLY A 1 108 ? 11.454 9.194 139.714 1.00 59.06 105 GLY A C 1
ATOM 733 O O . GLY A 1 108 ? 10.833 8.133 139.643 1.00 63.95 105 GLY A O 1
ATOM 734 N N . ASN A 1 109 ? 10.929 10.279 140.269 1.00 59.47 106 ASN A N 1
ATOM 735 C CA . ASN A 1 109 ? 9.570 10.243 140.804 1.00 67.95 106 ASN A CA 1
ATOM 736 C C . ASN A 1 109 ? 8.809 11.550 140.596 1.00 66.98 106 ASN A C 1
ATOM 737 O O . ASN A 1 109 ? 9.412 12.622 140.575 1.00 70.61 106 ASN A O 1
ATOM 742 N N . LEU A 1 110 ? 7.488 11.459 140.442 1.00 62.52 107 LEU A N 1
ATOM 743 C CA . LEU A 1 110 ? 6.662 12.650 140.222 1.00 62.70 107 LEU A CA 1
ATOM 744 C C . LEU A 1 110 ? 5.919 13.104 141.478 1.00 69.40 107 LEU A C 1
ATOM 745 O O . LEU A 1 110 ? 5.102 12.372 142.041 1.00 72.71 107 LEU A O 1
ATOM 750 N N . ALA A 1 111 ? 6.223 14.326 141.902 1.00 69.39 108 ALA A N 1
ATOM 751 C CA . ALA A 1 111 ? 5.656 14.917 143.106 1.00 64.32 108 ALA A CA 1
ATOM 752 C C . ALA A 1 111 ? 4.421 15.727 142.737 1.00 65.36 108 ALA A C 1
ATOM 753 O O . ALA A 1 111 ? 3.358 15.568 143.330 1.00 71.93 108 ALA A O 1
ATOM 755 N N . GLY A 1 112 ? 4.567 16.591 141.739 1.00 66.69 109 GLY A N 1
ATOM 756 C CA . GLY A 1 112 ? 3.453 17.381 141.241 1.00 66.89 109 GLY A CA 1
ATOM 757 C C . GLY A 1 112 ? 3.230 18.626 142.071 1.00 58.86 109 GLY A C 1
ATOM 758 O O . GLY A 1 112 ? 4.035 18.946 142.931 1.00 58.87 109 GLY A O 1
ATOM 759 N N . GLU A 1 113 ? 2.144 19.335 141.790 1.00 56.84 110 GLU A N 1
ATOM 760 C CA . GLU A 1 113 ? 1.758 20.526 142.543 1.00 61.15 110 GLU A CA 1
ATOM 761 C C . GLU A 1 113 ? 2.740 21.697 142.408 1.00 56.71 110 GLU A C 1
ATOM 762 O O . GLU A 1 113 ? 2.619 22.702 143.114 1.00 54.90 110 GLU A O 1
ATOM 768 N N . GLY A 1 114 ? 3.695 21.579 141.489 1.00 52.96 111 GLY A N 1
ATOM 769 C CA . GLY A 1 114 ? 4.685 22.626 141.291 1.00 50.32 111 GLY A CA 1
ATOM 770 C C . GLY A 1 114 ? 5.938 22.388 142.108 1.00 48.64 111 GLY A C 1
ATOM 771 O O . GLY A 1 114 ? 6.865 23.208 142.120 1.00 51.11 111 GLY A O 1
ATOM 772 N N . ILE A 1 115 ? 5.973 21.259 142.800 1.00 45.57 112 ILE A N 1
ATOM 773 C CA . ILE A 1 115 ? 7.124 20.926 143.621 1.00 42.68 112 ILE A CA 1
ATOM 774 C C . ILE A 1 115 ? 8.393 20.806 142.774 1.00 46.21 112 ILE A C 1
ATOM 775 O O . ILE A 1 115 ? 9.448 21.307 143.159 1.00 45.50 112 ILE A O 1
ATOM 780 N N . GLU A 1 116 ? 8.279 20.176 141.606 1.00 45.32 113 GLU A N 1
ATOM 781 C CA . GLU A 1 116 ? 9.421 20.060 140.697 1.00 45.99 113 GLU A CA 1
ATOM 782 C C . GLU A 1 116 ? 10.028 21.424 140.391 1.00 44.85 113 GLU A C 1
ATOM 783 O O . GLU A 1 116 ? 11.239 21.556 140.271 1.00 46.39 113 GLU A O 1
ATOM 789 N N . HIS A 1 117 ? 9.189 22.445 140.278 1.00 42.30 114 HIS A N 1
ATOM 790 C CA . HIS A 1 117 ? 9.711 23.766 139.960 1.00 38.31 114 HIS A CA 1
ATOM 791 C C . HIS A 1 117 ? 10.419 24.395 141.137 1.00 43.19 114 HIS A C 1
ATOM 792 O O . HIS A 1 117 ? 11.325 25.209 140.960 1.00 44.71 114 HIS A O 1
ATOM 799 N N . LEU A 1 118 ? 10.022 23.997 142.341 1.00 42.53 115 LEU A N 1
ATOM 800 C CA . LEU A 1 118 ? 10.682 24.481 143.531 1.00 35.89 115 LEU A CA 1
ATOM 801 C C . LEU A 1 118 ? 12.075 23.867 143.587 1.00 41.61 115 LEU A C 1
ATOM 802 O O . LEU A 1 118 ? 13.045 24.565 143.901 1.00 44.56 115 LEU A O 1
ATOM 807 N N . LEU A 1 119 ? 12.176 22.573 143.265 1.00 39.97 116 LEU A N 1
ATOM 808 C CA . LEU A 1 119 ? 13.479 21.894 143.224 1.00 37.57 116 LEU A CA 1
ATOM 809 C C . LEU A 1 119 ? 14.380 22.501 142.147 1.00 42.54 116 LEU A C 1
ATOM 810 O O . LEU A 1 119 ? 15.573 22.691 142.368 1.00 46.95 116 LEU A O 1
ATOM 815 N N . PHE A 1 120 ? 13.798 22.811 140.991 1.00 43.40 117 PHE A N 1
ATOM 816 C CA . PHE A 1 120 ? 14.526 23.439 139.883 1.00 43.73 117 PHE A CA 1
ATOM 817 C C . PHE A 1 120 ? 15.083 24.786 140.319 1.00 40.15 117 PHE A C 1
ATOM 818 O O . PHE A 1 120 ? 16.272 25.047 140.172 1.00 44.40 117 PHE A O 1
ATOM 826 N N . GLU A 1 121 ? 14.213 25.641 140.850 1.00 40.02 118 GLU A N 1
ATOM 827 C CA . GLU A 1 121 ? 14.647 26.931 141.366 1.00 46.30 118 GLU A CA 1
ATOM 828 C C . GLU A 1 121 ? 15.790 26.794 142.382 1.00 48.48 118 GLU A C 1
ATOM 829 O O . GLU A 1 121 ? 16.793 27.504 142.286 1.00 47.72 118 GLU A O 1
ATOM 835 N N . ALA A 1 122 ? 15.643 25.882 143.348 1.00 46.73 119 ALA A N 1
ATOM 836 C CA . ALA A 1 122 ? 16.661 25.713 144.386 1.00 41.14 119 ALA A CA 1
ATOM 837 C C . ALA A 1 122 ? 17.990 25.232 143.811 1.00 42.39 119 ALA A C 1
ATOM 838 O O . ALA A 1 122 ? 19.058 25.604 144.299 1.00 35.55 119 ALA A O 1
ATOM 840 N N . VAL A 1 123 ? 17.931 24.409 142.771 1.00 42.28 120 VAL A N 1
ATOM 841 C CA . VAL A 1 123 ? 19.159 23.895 142.193 1.00 44.54 120 VAL A CA 1
ATOM 842 C C . VAL A 1 123 ? 19.865 24.996 141.407 1.00 44.92 120 VAL A C 1
ATOM 843 O O . VAL A 1 123 ? 21.092 25.104 141.429 1.00 44.88 120 VAL A O 1
ATOM 847 N N . LEU A 1 124 ? 19.080 25.830 140.742 1.00 44.63 121 LEU A N 1
ATOM 848 C CA . LEU A 1 124 ? 19.625 26.953 139.994 1.00 44.27 121 LEU A CA 1
ATOM 849 C C . LEU A 1 124 ? 20.291 27.923 140.958 1.00 41.19 121 LEU A C 1
ATOM 850 O O . LEU A 1 124 ? 21.370 28.434 140.696 1.00 42.21 121 LEU A O 1
ATOM 855 N N . TYR A 1 125 ? 19.638 28.150 142.089 1.00 41.90 122 TYR A N 1
ATOM 856 C CA . TYR A 1 125 ? 20.139 29.050 143.119 1.00 40.04 122 TYR A CA 1
ATOM 857 C C . TYR A 1 125 ? 21.492 28.567 143.678 1.00 44.34 122 TYR A C 1
ATOM 858 O O . TYR A 1 125 ? 22.475 29.315 143.738 1.00 39.41 122 TYR A O 1
ATOM 867 N N . LEU A 1 126 ? 21.531 27.301 144.065 1.00 43.69 123 LEU A N 1
ATOM 868 C CA . LEU A 1 126 ? 22.722 26.700 144.620 1.00 41.20 123 LEU A CA 1
ATOM 869 C C . LEU A 1 126 ? 23.868 26.694 143.619 1.00 45.22 123 LEU A C 1
ATOM 870 O O . LEU A 1 126 ? 24.998 27.035 143.957 1.00 44.09 123 LEU A O 1
ATOM 875 N N . ASN A 1 127 ? 23.574 26.296 142.387 1.00 52.01 124 ASN A N 1
ATOM 876 C CA . ASN A 1 127 ? 24.586 26.296 141.353 1.00 45.13 124 ASN A CA 1
ATOM 877 C C . ASN A 1 127 ? 25.146 27.689 141.191 1.00 44.64 124 ASN A C 1
ATOM 878 O O . ASN A 1 127 ? 26.350 27.867 141.067 1.00 42.76 124 ASN A O 1
ATOM 883 N N . ASP A 1 128 ? 24.269 28.685 141.220 1.00 46.89 125 ASP A N 1
ATOM 884 C CA . ASP A 1 128 ? 24.737 30.054 141.093 1.00 49.71 125 ASP A CA 1
ATOM 885 C C . ASP A 1 128 ? 25.690 30.396 142.237 1.00 51.44 125 ASP A C 1
ATOM 886 O O . ASP A 1 128 ? 26.745 30.986 142.007 1.00 56.63 125 ASP A O 1
ATOM 891 N N . ILE A 1 129 ? 25.325 30.003 143.460 1.00 48.02 126 ILE A N 1
ATOM 892 C CA . ILE A 1 129 ? 26.167 30.243 144.636 1.00 46.64 126 ILE A CA 1
ATOM 893 C C . ILE A 1 129 ? 27.558 29.631 144.473 1.00 46.02 126 ILE A C 1
ATOM 894 O O . ILE A 1 129 ? 28.570 30.297 144.674 1.00 45.27 126 ILE A O 1
ATOM 899 N N . ILE A 1 130 ? 27.588 28.363 144.088 1.00 39.89 127 ILE A N 1
ATOM 900 C CA . ILE A 1 130 ? 28.827 27.642 143.866 1.00 42.86 127 ILE A CA 1
ATOM 901 C C . ILE A 1 130 ? 29.723 28.331 142.833 1.00 51.28 127 ILE A C 1
ATOM 902 O O . ILE A 1 130 ? 30.936 28.456 143.025 1.00 51.99 127 ILE A O 1
ATOM 907 N N . GLU A 1 131 ? 29.124 28.802 141.743 1.00 50.55 128 GLU A N 1
ATOM 908 C CA . GLU A 1 131 ? 29.904 29.505 140.731 1.00 52.27 128 GLU A CA 1
ATOM 909 C C . GLU A 1 131 ? 30.402 30.851 141.238 1.00 47.91 128 GLU A C 1
ATOM 910 O O . GLU A 1 131 ? 31.505 31.239 140.930 1.00 53.54 128 GLU A O 1
ATOM 916 N N . LYS A 1 132 ? 29.609 31.545 142.045 1.00 49.16 129 LYS A N 1
ATOM 917 C CA . LYS A 1 132 ? 30.071 32.793 142.648 1.00 54.39 129 LYS A CA 1
ATOM 918 C C . LYS A 1 132 ? 31.200 32.554 143.670 1.00 55.40 129 LYS A C 1
ATOM 919 O O . LYS A 1 132 ? 32.055 33.416 143.882 1.00 53.66 129 LYS A O 1
ATOM 923 N N . ASN A 1 133 ? 31.206 31.373 144.280 1.00 52.03 130 ASN A N 1
ATOM 924 C CA . ASN A 1 133 ? 32.315 30.937 145.129 1.00 49.90 130 ASN A CA 1
ATOM 925 C C . ASN A 1 133 ? 33.542 30.529 144.302 1.00 55.50 130 ASN A C 1
ATOM 926 O O . ASN A 1 133 ? 34.509 30.005 144.841 1.00 54.27 130 ASN A O 1
ATOM 931 N N . GLY A 1 134 ? 33.501 30.746 142.992 1.00 63.87 131 GLY A N 1
ATOM 932 C CA . GLY A 1 134 ? 34.609 30.338 142.134 1.00 56.75 131 GLY A CA 1
ATOM 933 C C . GLY A 1 134 ? 34.686 28.827 141.981 1.00 50.98 131 GLY A C 1
ATOM 934 O O . GLY A 1 134 ? 35.760 28.262 141.850 1.00 46.51 131 GLY A O 1
ATOM 935 N N . GLY A 1 135 ? 33.531 28.169 142.017 1.00 54.13 132 GLY A N 1
ATOM 936 C CA . GLY A 1 135 ? 33.470 26.728 141.862 1.00 54.94 132 GLY A CA 1
ATOM 937 C C . GLY A 1 135 ? 33.737 25.925 143.124 1.00 61.83 132 GLY A C 1
ATOM 938 O O . GLY A 1 135 ? 34.155 24.770 143.049 1.00 69.41 132 GLY A O 1
ATOM 939 N N . LYS A 1 136 ? 33.504 26.524 144.287 1.00 57.62 133 LYS A N 1
ATOM 940 C CA . LYS A 1 136 ? 33.687 25.804 145.548 1.00 53.84 133 LYS A CA 1
ATOM 941 C C . LYS A 1 136 ? 32.338 25.587 146.234 1.00 48.97 133 LYS A C 1
ATOM 942 O O . LYS A 1 136 ? 31.492 26.472 146.231 1.00 44.84 133 LYS A O 1
ATOM 947 N N . LEU A 1 137 ? 32.139 24.395 146.788 1.00 47.71 134 LEU A N 1
ATOM 948 C CA . LEU A 1 137 ? 30.881 24.033 147.444 1.00 48.04 134 LEU A CA 1
ATOM 949 C C . LEU A 1 137 ? 30.694 24.782 148.763 1.00 44.91 134 LEU A C 1
ATOM 950 O O . LEU A 1 137 ? 31.675 25.074 149.449 1.00 41.71 134 LEU A O 1
ATOM 955 N N . PRO A 1 138 ? 29.434 25.092 149.129 1.00 40.25 135 PRO A N 1
ATOM 956 C CA . PRO A 1 138 ? 29.202 25.529 150.512 1.00 40.35 135 PRO A CA 1
ATOM 957 C C . PRO A 1 138 ? 29.447 24.340 151.432 1.00 47.08 135 PRO A C 1
ATOM 958 O O . PRO A 1 138 ? 29.487 23.197 150.954 1.00 45.96 135 PRO A O 1
ATOM 962 N N . GLU A 1 139 ? 29.614 24.584 152.727 1.00 38.29 136 GLU A N 1
ATOM 963 C CA . GLU A 1 139 ? 29.794 23.472 153.630 1.00 37.24 136 GLU A CA 1
ATOM 964 C C . GLU A 1 139 ? 28.448 22.810 153.800 1.00 37.88 136 GLU A C 1
ATOM 965 O O . GLU A 1 139 ? 28.325 21.587 153.773 1.00 33.98 136 GLU A O 1
ATOM 971 N N . THR A 1 140 ? 27.425 23.640 153.939 1.00 35.69 137 THR A N 1
ATOM 972 C CA . THR A 1 140 ? 26.167 23.186 154.491 1.00 33.73 137 THR A CA 1
ATOM 973 C C . THR A 1 140 ? 24.980 23.777 153.763 1.00 34.41 137 THR A C 1
ATOM 974 O O . THR A 1 140 ? 24.988 24.963 153.409 1.00 34.70 137 THR A O 1
ATOM 978 N N . VAL A 1 141 ? 23.974 22.942 153.529 1.00 32.94 138 VAL A N 1
ATOM 979 C CA . VAL A 1 141 ? 22.651 23.414 153.141 1.00 36.32 138 VAL A CA 1
ATOM 980 C C . VAL A 1 141 ? 21.620 22.974 154.176 1.00 39.01 138 VAL A C 1
ATOM 981 O O . VAL A 1 141 ? 21.499 21.781 154.482 1.00 40.13 138 VAL A O 1
ATOM 985 N N . ASN A 1 142 ? 20.904 23.953 154.725 1.00 33.32 139 ASN A N 1
ATOM 986 C CA . ASN A 1 142 ? 19.872 23.712 155.724 1.00 38.86 139 ASN A CA 1
ATOM 987 C C . ASN A 1 142 ? 18.486 23.836 155.084 1.00 38.69 139 ASN A C 1
ATOM 988 O O . ASN A 1 142 ? 18.232 24.778 154.339 1.00 36.59 139 ASN A O 1
ATOM 993 N N . LEU A 1 143 ? 17.604 22.885 155.382 1.00 34.49 140 LEU A N 1
ATOM 994 C CA . LEU A 1 143 ? 16.284 22.841 154.770 1.00 37.47 140 LEU A CA 1
ATOM 995 C C . LEU A 1 143 ? 15.241 22.913 155.866 1.00 37.68 140 LEU A C 1
ATOM 996 O O . LEU A 1 143 ? 15.196 22.036 156.729 1.00 40.25 140 LEU A O 1
ATOM 1001 N N . HIS A 1 144 ? 14.450 23.987 155.870 1.00 36.09 141 HIS A N 1
ATOM 1002 C CA . HIS A 1 144 ? 13.361 24.156 156.853 1.00 40.40 141 HIS A CA 1
ATOM 1003 C C . HIS A 1 144 ? 12.006 24.078 156.130 1.00 42.01 141 HIS A C 1
ATOM 1004 O O . HIS A 1 144 ? 11.787 24.793 155.150 1.00 43.61 141 HIS A O 1
ATOM 1011 N N . GLY A 1 145 ? 11.096 23.232 156.604 1.00 36.25 142 GLY A N 1
ATOM 1012 C CA . GLY A 1 145 ? 9.833 23.047 155.912 1.00 36.65 142 GLY A CA 1
ATOM 1013 C C . GLY A 1 145 ? 8.637 22.738 156.795 1.00 35.92 142 GLY A C 1
ATOM 1014 O O . GLY A 1 145 ? 8.799 22.157 157.867 1.00 34.38 142 GLY A O 1
ATOM 1015 N N . PHE A 1 146 ? 7.446 23.132 156.330 1.00 37.41 143 PHE A N 1
ATOM 1016 C CA . PHE A 1 146 ? 6.172 22.772 156.957 1.00 40.17 143 PHE A CA 1
ATOM 1017 C C . PHE A 1 146 ? 5.274 22.113 155.929 1.00 37.90 143 PHE A C 1
ATOM 1018 O O . PHE A 1 146 ? 5.157 22.602 154.801 1.00 40.20 143 PHE A O 1
ATOM 1026 N N . SER A 1 147 ? 4.631 21.015 156.320 1.00 33.81 144 SER A N 1
ATOM 1027 C CA . SER A 1 147 ? 3.624 20.379 155.471 1.00 39.43 144 SER A CA 1
ATOM 1028 C C . SER A 1 147 ? 4.219 19.908 154.133 1.00 38.10 144 SER A C 1
ATOM 1029 O O . SER A 1 147 ? 5.238 19.215 154.108 1.00 42.43 144 SER A O 1
ATOM 1032 N N . ARG A 1 148 ? 3.591 20.286 153.025 1.00 37.24 145 ARG A N 1
ATOM 1033 C CA . ARG A 1 148 ? 4.120 19.922 151.712 1.00 39.66 145 ARG A CA 1
ATOM 1034 C C . ARG A 1 148 ? 5.483 20.578 151.487 1.00 45.67 145 ARG A C 1
ATOM 1035 O O . ARG A 1 148 ? 6.308 20.061 150.739 1.00 45.74 145 ARG A O 1
ATOM 1043 N N . GLY A 1 149 ? 5.701 21.720 152.136 1.00 38.92 146 GLY A N 1
ATOM 1044 C CA . GLY A 1 149 ? 6.998 22.355 152.151 1.00 34.62 146 GLY A CA 1
ATOM 1045 C C . GLY A 1 149 ? 8.083 21.455 152.728 1.00 39.18 146 GLY A C 1
ATOM 1046 O O . GLY A 1 149 ? 9.212 21.442 152.230 1.00 37.10 146 GLY A O 1
ATOM 1047 N N . ALA A 1 150 ? 7.746 20.697 153.771 1.00 39.02 147 ALA A N 1
ATOM 1048 C CA . ALA A 1 150 ? 8.695 19.759 154.391 1.00 36.00 147 ALA A CA 1
ATOM 1049 C C . ALA A 1 150 ? 8.943 18.520 153.528 1.00 35.65 147 ALA A C 1
ATOM 1050 O O . ALA A 1 150 ? 10.040 17.960 153.534 1.00 41.31 147 ALA A O 1
ATOM 1052 N N . ASP A 1 151 ? 7.917 18.098 152.796 1.00 40.92 148 ASP A N 1
ATOM 1053 C CA . ASP A 1 151 ? 8.060 17.049 151.804 1.00 40.50 148 ASP A CA 1
ATOM 1054 C C . ASP A 1 151 ? 9.048 17.488 150.717 1.00 42.07 148 ASP A C 1
ATOM 1055 O O . ASP A 1 151 ? 9.878 16.705 150.276 1.00 42.79 148 ASP A O 1
ATOM 1060 N N . THR A 1 152 ? 8.938 18.742 150.289 1.00 35.88 149 THR A N 1
ATOM 1061 C CA . THR A 1 152 ? 9.854 19.298 149.307 1.00 38.65 149 THR A CA 1
ATOM 1062 C C . THR A 1 152 ? 11.277 19.283 149.871 1.00 39.68 149 THR A C 1
ATOM 1063 O O . THR A 1 152 ? 12.227 18.989 149.141 1.00 36.99 149 THR A O 1
ATOM 1067 N N . CYS A 1 153 ? 11.410 19.571 151.173 1.00 36.61 150 CYS A N 1
ATOM 1068 C CA . CYS A 1 153 ? 12.702 19.500 151.854 1.00 36.53 150 CYS A CA 1
ATOM 1069 C C . CYS A 1 153 ? 13.345 18.125 151.703 1.00 35.82 150 CYS A C 1
ATOM 1070 O O . CYS A 1 153 ? 14.492 18.027 151.297 1.00 38.39 150 CYS A O 1
ATOM 1081 N N . ARG A 1 155 ? 12.652 15.731 149.524 1.00 42.65 152 ARG A N 1
ATOM 1082 C CA . ARG A 1 155 ? 12.961 15.541 148.108 1.00 42.49 152 ARG A CA 1
ATOM 1083 C C . ARG A 1 155 ? 14.222 16.319 147.734 1.00 40.71 152 ARG A C 1
ATOM 1084 O O . ARG A 1 155 ? 15.042 15.843 146.949 1.00 42.95 152 ARG A O 1
ATOM 1100 N N . ALA A 1 157 ? 16.675 17.102 149.886 1.00 32.01 154 ALA A N 1
ATOM 1101 C CA . ALA A 1 157 ? 17.805 16.439 150.520 1.00 37.35 154 ALA A CA 1
ATOM 1102 C C . ALA A 1 157 ? 18.279 15.308 149.607 1.00 39.09 154 ALA A C 1
ATOM 1103 O O . ALA A 1 157 ? 19.471 15.106 149.410 1.00 43.13 154 ALA A O 1
ATOM 1105 N N . ASN A 1 158 ? 17.334 14.571 149.046 1.00 34.93 155 ASN A N 1
ATOM 1106 C CA . ASN A 1 158 ? 17.692 13.447 148.195 1.00 41.15 155 ASN A CA 1
ATOM 1107 C C . ASN A 1 158 ? 18.309 13.844 146.854 1.00 41.82 155 ASN A C 1
ATOM 1108 O O . ASN A 1 158 ? 19.156 13.123 146.310 1.00 40.09 155 ASN A O 1
ATOM 1113 N N . LEU A 1 159 ? 17.873 14.979 146.318 1.00 37.69 156 LEU A N 1
ATOM 1114 C CA . LEU A 1 159 ? 18.435 15.485 145.073 1.00 35.49 156 LEU A CA 1
ATOM 1115 C C . LEU A 1 159 ? 19.863 15.981 145.313 1.00 42.63 156 LEU A C 1
ATOM 1116 O O . LEU A 1 159 ? 20.742 15.797 144.46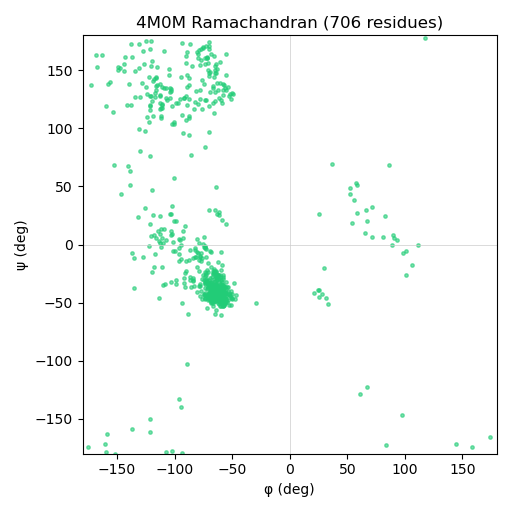6 1.00 46.69 156 LEU A O 1
ATOM 1121 N N . LEU A 1 160 ? 20.094 16.585 146.483 1.00 43.32 157 LEU A N 1
ATOM 1122 C CA . LEU A 1 160 ? 21.414 17.074 146.866 1.00 42.52 157 LEU A CA 1
ATOM 1123 C C . LEU A 1 160 ? 22.398 15.932 146.980 1.00 36.80 157 LEU A C 1
ATOM 1124 O O . LEU A 1 160 ? 23.558 16.064 146.620 1.00 39.90 157 LEU A O 1
ATOM 1129 N N . TYR A 1 161 ? 21.928 14.799 147.474 1.00 38.08 158 TYR A N 1
ATOM 1130 C CA . TYR A 1 161 ? 22.806 13.662 147.656 1.00 39.31 158 TYR A CA 1
ATOM 1131 C C . TYR A 1 161 ? 23.151 13.088 146.300 1.00 43.82 158 TYR A C 1
ATOM 1132 O O . TYR A 1 161 ? 24.246 12.565 146.076 1.00 48.31 158 TYR A O 1
ATOM 1141 N N . GLN A 1 162 ? 22.200 13.225 145.389 1.00 44.97 159 GLN A N 1
ATOM 1142 C CA . GLN A 1 162 ? 22.324 12.773 144.013 1.00 42.82 159 GLN A CA 1
ATOM 1143 C C . GLN A 1 162 ? 23.254 13.666 143.188 1.00 49.14 159 GLN A C 1
ATOM 1144 O O . GLN A 1 162 ? 24.037 13.178 142.386 1.00 53.87 159 GLN A O 1
ATOM 1150 N N . LEU A 1 163 ? 23.159 14.979 143.367 1.00 47.82 160 LEU A N 1
ATOM 1151 C CA . LEU A 1 163 ? 23.935 15.894 142.535 1.00 42.99 160 LEU A CA 1
ATOM 1152 C C . LEU A 1 163 ? 25.230 16.393 143.203 1.00 48.22 160 LEU A C 1
ATOM 1153 O O . LEU A 1 163 ? 26.242 16.615 142.533 1.00 40.12 160 LEU A O 1
ATOM 1158 N N . TYR A 1 164 ? 25.194 16.564 144.519 1.00 41.39 161 TYR A N 1
ATOM 1159 C CA . TYR A 1 164 ? 26.312 17.146 145.236 1.00 42.80 161 TYR A CA 1
ATOM 1160 C C . TYR A 1 164 ? 26.536 16.437 146.557 1.00 41.03 161 TYR A C 1
ATOM 1161 O O . TYR A 1 164 ? 26.334 17.041 147.605 1.00 37.27 161 TYR A O 1
ATOM 1170 N N . PRO A 1 165 ? 26.963 15.167 146.525 1.00 40.12 162 PRO A N 1
ATOM 1171 C CA . PRO A 1 165 ? 27.000 14.403 147.786 1.00 41.48 162 PRO A CA 1
ATOM 1172 C C . PRO A 1 165 ? 27.890 14.988 148.893 1.00 48.97 162 PRO A C 1
ATOM 1173 O O . PRO A 1 165 ? 27.677 14.677 150.065 1.00 55.48 162 PRO A O 1
ATOM 1177 N N . ASP A 1 166 ? 28.866 15.815 148.537 1.00 48.96 163 ASP A N 1
ATOM 1178 C CA . ASP A 1 166 ? 29.785 16.355 149.534 1.00 47.74 163 ASP A CA 1
ATOM 1179 C C . ASP A 1 166 ? 29.205 17.506 150.356 1.00 43.52 163 ASP A C 1
ATOM 1180 O O . ASP A 1 166 ? 29.820 17.932 151.332 1.00 47.93 163 ASP A O 1
ATOM 1185 N N . ILE A 1 167 ? 28.041 18.022 149.971 1.00 39.83 164 ILE A N 1
ATOM 1186 C CA . ILE A 1 167 ? 27.406 19.054 150.798 1.00 41.20 164 ILE A CA 1
ATOM 1187 C C . ILE A 1 167 ? 26.720 18.432 152.029 1.00 44.59 164 ILE A C 1
ATOM 1188 O O . ILE A 1 167 ? 26.017 17.438 151.919 1.00 46.66 164 ILE A O 1
ATOM 1193 N N . LYS A 1 168 ? 26.938 19.005 153.208 1.00 42.98 165 LYS A N 1
ATOM 1194 C CA . LYS A 1 168 ? 26.255 18.521 154.398 1.00 40.88 165 LYS A CA 1
ATOM 1195 C C . LYS A 1 168 ? 24.853 19.111 154.439 1.00 37.78 165 LYS A C 1
ATOM 1196 O O . LYS A 1 168 ? 24.677 20.313 154.263 1.00 37.00 165 LYS A O 1
ATOM 1202 N N . VAL A 1 169 ? 23.857 18.265 154.676 1.00 31.26 166 VAL A N 1
ATOM 1203 C CA . VAL A 1 169 ? 22.479 18.722 154.707 1.00 30.43 166 VAL A CA 1
ATOM 1204 C C . VAL A 1 169 ? 21.889 18.551 156.114 1.00 38.19 166 VAL A C 1
ATOM 1205 O O . VAL A 1 169 ? 22.130 17.547 156.774 1.00 40.56 166 VAL A O 1
ATOM 1209 N N . ASN A 1 170 ? 21.149 19.557 156.568 1.00 40.07 167 ASN A N 1
ATOM 1210 C CA . ASN A 1 170 ? 20.367 19.473 157.790 1.00 37.50 167 ASN A CA 1
ATOM 1211 C C . ASN A 1 170 ? 18.900 19.756 157.495 1.00 36.39 167 ASN A C 1
ATOM 1212 O O . ASN A 1 170 ? 18.562 20.600 156.637 1.00 35.27 167 ASN A O 1
ATOM 1217 N N . LEU A 1 171 ? 18.026 19.051 158.203 1.00 34.75 168 LEU A N 1
ATOM 1218 C CA . LEU A 1 171 ? 16.589 19.137 157.946 1.00 37.03 168 LEU A CA 1
ATOM 1219 C C . LEU A 1 171 ? 15.810 19.387 159.223 1.00 38.07 168 LEU A C 1
ATOM 1220 O O . LEU A 1 171 ? 15.954 18.650 160.194 1.00 39.02 168 LEU A O 1
ATOM 1225 N N . PHE A 1 172 ? 14.983 20.428 159.205 1.00 33.01 169 PHE A N 1
ATOM 1226 C CA . PHE A 1 172 ? 14.086 20.699 160.298 1.00 38.06 169 PHE A CA 1
ATOM 1227 C C . PHE A 1 172 ? 12.680 20.701 159.704 1.00 36.75 169 PHE A C 1
ATOM 1228 O O . PHE A 1 172 ? 12.314 21.634 158.986 1.00 37.48 169 PHE A O 1
ATOM 1236 N N . LEU A 1 173 ? 11.915 19.643 159.969 1.00 32.67 170 LEU A N 1
ATOM 1237 C CA . LEU A 1 173 ? 10.602 19.467 159.323 1.00 34.44 170 LEU A CA 1
ATOM 1238 C C . LEU A 1 173 ? 9.424 19.624 160.304 1.00 34.90 170 LEU A C 1
ATOM 1239 O O . LEU A 1 173 ? 9.436 19.068 161.392 1.00 34.65 170 LEU A O 1
ATOM 1244 N N . ILE A 1 174 ? 8.396 20.355 159.903 1.00 36.58 171 ILE A N 1
ATOM 1245 C CA . ILE A 1 174 ? 7.186 20.441 160.708 1.00 36.82 171 ILE A CA 1
ATOM 1246 C C . ILE A 1 174 ? 6.013 19.761 160.012 1.00 43.84 171 ILE A C 1
ATOM 1247 O O . ILE A 1 174 ? 5.654 20.120 158.891 1.00 38.82 171 ILE A O 1
ATOM 1252 N N . ASP A 1 175 ? 5.437 18.770 160.692 1.00 41.49 172 ASP A N 1
ATOM 1253 C CA . ASP A 1 175 ? 4.344 17.947 160.183 1.00 37.35 172 ASP A CA 1
ATOM 1254 C C . ASP A 1 175 ? 4.458 17.648 158.681 1.00 40.96 172 ASP A C 1
ATOM 1255 O O . ASP A 1 175 ? 3.664 18.153 157.885 1.00 39.57 172 ASP A O 1
ATOM 1260 N N . GLN A 1 176 ? 5.442 16.833 158.305 1.00 35.74 173 GLN A N 1
ATOM 1261 C CA . GLN A 1 176 ? 5.643 16.475 156.911 1.00 36.47 173 GLN A CA 1
ATOM 1262 C C . GLN A 1 176 ? 4.481 15.650 156.358 1.00 42.38 173 GLN A C 1
ATOM 1263 O O . GLN A 1 176 ? 4.275 14.510 156.762 1.00 45.39 173 GLN A O 1
ATOM 1269 N N . VAL A 1 177 ? 3.745 16.232 155.411 1.00 37.56 174 VAL A N 1
ATOM 1270 C CA . VAL A 1 177 ? 2.627 15.563 154.769 1.00 40.46 174 VAL A CA 1
ATOM 1271 C C . VAL A 1 177 ? 2.823 15.553 153.247 1.00 42.70 174 VAL A C 1
ATOM 1272 O O . VAL A 1 177 ? 2.733 16.598 152.610 1.00 42.80 174 VAL A O 1
ATOM 1276 N N . PRO A 1 178 ? 3.098 14.376 152.662 1.00 47.55 175 PRO A N 1
ATOM 1277 C CA . PRO A 1 178 ? 3.259 14.279 151.199 1.00 48.16 175 PRO A CA 1
ATOM 1278 C C . PRO A 1 178 ? 1.929 14.392 150.468 1.00 48.28 175 PRO A C 1
ATOM 1279 O O . PRO A 1 178 ? 0.872 14.167 151.065 1.00 50.25 175 PRO A O 1
ATOM 1283 N N . GLY A 1 179 ? 1.985 14.724 149.181 1.00 45.43 176 GLY A N 1
ATOM 1284 C CA . GLY A 1 179 ? 0.809 14.734 148.328 1.00 50.35 176 GLY A CA 1
ATOM 1285 C C . GLY A 1 179 ? 0.065 13.405 148.327 1.00 57.01 176 GLY A C 1
ATOM 1286 O O . GLY A 1 179 ? 0.606 12.384 148.751 1.00 57.87 176 GLY A O 1
ATOM 1287 N N . PRO A 1 180 ? -1.193 13.411 147.855 1.00 58.04 177 PRO A N 1
ATOM 1288 C CA . PRO A 1 180 ? -2.027 12.200 147.792 1.00 60.34 177 PRO A CA 1
ATOM 1289 C C . PRO A 1 180 ? -1.378 11.118 146.938 1.00 55.11 177 PRO A C 1
ATOM 1290 O O . PRO A 1 180 ? -1.095 11.351 145.762 1.00 57.30 177 PRO A O 1
ATOM 1294 N N . GLY A 1 181 ? -1.139 9.952 147.528 1.00 53.29 178 GLY A N 1
ATOM 1295 C CA . GLY A 1 181 ? -0.404 8.896 146.854 1.00 55.29 178 GLY A CA 1
ATOM 1296 C C . GLY A 1 181 ? 1.064 9.224 146.591 1.00 55.30 178 GLY A C 1
ATOM 1297 O O . GLY A 1 181 ? 1.690 8.611 145.730 1.00 60.05 178 GLY A O 1
ATOM 1298 N N . LYS A 1 182 ? 1.622 10.185 147.324 1.00 51.30 179 LYS A N 1
ATOM 1299 C CA . LYS A 1 182 ? 3.025 10.564 147.128 1.00 53.69 179 LYS A CA 1
ATOM 1300 C C . LYS A 1 182 ? 3.925 10.091 148.272 1.00 49.17 179 LYS A C 1
ATOM 1301 O O . LYS A 1 182 ? 5.125 10.354 148.278 1.00 45.77 179 LYS A O 1
ATOM 1307 N N . ARG A 1 183 ? 3.334 9.361 149.209 1.00 41.46 180 ARG A N 1
ATOM 1308 C CA . ARG A 1 183 ? 3.981 8.953 150.452 1.00 44.94 180 ARG A CA 1
ATOM 1309 C C . ARG A 1 183 ? 4.980 7.822 150.245 1.00 51.62 180 ARG A C 1
ATOM 1310 O O . ARG A 1 183 ? 5.929 7.650 151.015 1.00 50.16 180 ARG A O 1
ATOM 1318 N N . ASP A 1 184 ? 4.752 7.038 149.203 1.00 52.32 181 ASP A N 1
ATOM 1319 C CA . ASP A 1 184 ? 5.634 5.931 148.885 1.00 50.63 181 ASP A CA 1
ATOM 1320 C C . ASP A 1 184 ? 6.754 6.281 147.894 1.00 46.55 181 ASP A C 1
ATOM 1321 O O . ASP A 1 184 ? 7.423 5.392 147.385 1.00 48.13 181 ASP A O 1
ATOM 1326 N N . ASP A 1 185 ? 6.951 7.569 147.616 1.00 43.26 182 ASP A N 1
ATOM 1327 C CA . ASP A 1 185 ? 8.113 8.011 146.838 1.00 50.71 182 ASP A CA 1
ATOM 1328 C C . ASP A 1 185 ? 9.378 7.911 147.699 1.00 50.09 182 ASP A C 1
ATOM 1329 O O . ASP A 1 185 ? 9.435 8.493 148.784 1.00 45.42 182 ASP A O 1
ATOM 1334 N N . PRO A 1 186 ? 10.399 7.184 147.212 1.00 46.43 183 PRO A N 1
ATOM 1335 C CA . PRO A 1 186 ? 11.634 7.040 147.986 1.00 45.35 183 PRO A CA 1
ATOM 1336 C C . PRO A 1 186 ? 12.173 8.382 148.438 1.00 46.12 183 PRO A C 1
ATOM 1337 O O . PRO A 1 186 ? 12.589 8.493 149.589 1.00 40.28 183 PRO A O 1
ATOM 1341 N N . HIS A 1 187 ? 12.114 9.400 147.584 1.00 47.02 184 HIS A N 1
ATOM 1342 C CA . HIS A 1 187 ? 12.631 10.711 147.976 1.00 42.08 184 HIS A CA 1
ATOM 1343 C C . HIS A 1 187 ? 11.753 11.441 148.995 1.00 41.92 184 HIS A C 1
ATOM 1344 O O . HIS A 1 187 ? 12.102 12.530 149.453 1.00 41.38 184 HIS A O 1
ATOM 1351 N N . SER A 1 188 ? 10.613 10.850 149.343 1.00 44.22 185 SER A N 1
ATOM 1352 C CA . SER A 1 188 ? 9.722 11.437 150.343 1.00 34.78 185 SER A CA 1
ATOM 1353 C C . SER A 1 188 ? 10.049 10.912 151.745 1.00 40.16 185 SER A C 1
ATOM 1354 O O . SER A 1 188 ? 9.837 11.610 152.744 1.00 38.60 185 SER A O 1
ATOM 1357 N N . TYR A 1 189 ? 10.571 9.688 151.823 1.00 40.18 186 TYR A N 1
ATOM 1358 C CA . TYR A 1 189 ? 10.830 9.065 153.128 1.00 39.98 186 TYR A CA 1
ATOM 1359 C C . TYR A 1 189 ? 12.302 8.738 153.454 1.00 38.76 186 TYR A C 1
ATOM 1360 O O . TYR A 1 189 ? 12.627 8.371 154.583 1.00 35.69 186 TYR A O 1
ATOM 1369 N N . THR A 1 190 ? 13.192 8.878 152.479 1.00 38.49 187 THR A N 1
ATOM 1370 C CA . THR A 1 190 ? 14.578 8.482 152.674 1.00 33.52 187 THR A CA 1
ATOM 1371 C C . THR A 1 190 ? 15.432 9.632 153.212 1.00 37.86 187 THR A C 1
ATOM 1372 O O . THR A 1 190 ? 15.412 10.735 152.672 1.00 41.21 187 THR A O 1
ATOM 1376 N N . VAL A 1 191 ? 16.151 9.377 154.302 1.00 38.81 188 VAL A N 1
ATOM 1377 C CA . VAL A 1 191 ? 17.095 10.342 154.857 1.00 35.98 188 VAL A CA 1
ATOM 1378 C C . VAL A 1 191 ? 18.492 9.903 154.405 1.00 37.67 188 VAL A C 1
ATOM 1379 O O . VAL A 1 191 ? 19.046 8.933 154.921 1.00 43.77 188 VAL A O 1
ATOM 1383 N N . PRO A 1 192 ? 19.055 10.598 153.412 1.00 40.11 189 PRO A N 1
ATOM 1384 C CA . PRO A 1 192 ? 20.289 10.103 152.787 1.00 38.59 189 PRO A CA 1
ATOM 1385 C C . PRO A 1 192 ? 21.520 10.371 153.655 1.00 42.63 189 PRO A C 1
ATOM 1386 O O . PRO A 1 192 ? 21.396 11.109 154.632 1.00 40.35 189 PRO A O 1
ATOM 1390 N N . PRO A 1 193 ? 22.679 9.759 153.326 1.00 42.16 190 PRO A N 1
ATOM 1391 C CA . PRO A 1 193 ? 23.855 9.859 154.200 1.00 42.57 190 PRO A CA 1
ATOM 1392 C C . PRO A 1 193 ? 24.562 11.219 154.178 1.00 44.68 190 PRO A C 1
ATOM 1393 O O . PRO A 1 193 ? 25.535 11.398 154.912 1.00 42.72 190 PRO A O 1
ATOM 1397 N N . ASN A 1 194 ? 24.094 12.158 153.364 1.00 43.70 191 ASN A N 1
ATOM 1398 C CA . ASN A 1 194 ? 24.638 13.511 153.424 1.00 44.44 191 ASN A CA 1
ATOM 1399 C C . ASN A 1 194 ? 24.057 14.292 154.622 1.00 44.38 191 ASN A C 1
ATOM 1400 O O . ASN A 1 194 ? 24.527 15.380 154.957 1.00 38.64 191 ASN A O 1
ATOM 1405 N N . VAL A 1 195 ? 23.033 13.726 155.256 1.00 44.85 192 VAL A N 1
ATOM 1406 C CA . VAL A 1 195 ? 22.324 14.402 156.349 1.00 40.13 192 VAL A CA 1
ATOM 1407 C C . VAL A 1 195 ? 23.034 14.274 157.708 1.00 38.44 192 VAL A C 1
ATOM 1408 O O . VAL A 1 195 ? 23.294 13.159 158.186 1.00 39.72 192 VAL A O 1
ATOM 1412 N N . GLU A 1 196 ? 23.349 15.412 158.326 1.00 35.50 193 GLU A N 1
ATOM 1413 C CA . GLU A 1 196 ? 23.947 15.415 159.677 1.00 33.21 193 GLU A CA 1
ATOM 1414 C C . GLU A 1 196 ? 22.897 15.433 160.764 1.00 41.51 193 GLU A C 1
ATOM 1415 O O . GLU A 1 196 ? 22.861 14.533 161.608 1.00 42.97 193 GLU A O 1
ATOM 1417 N N . HIS A 1 197 ? 22.060 16.472 160.759 1.00 37.11 194 HIS A N 1
ATOM 1418 C CA . HIS A 1 197 ? 20.975 16.596 161.724 1.00 38.97 194 HIS A CA 1
ATOM 1419 C C . HIS A 1 197 ? 19.605 16.464 161.049 1.00 41.63 194 HIS A C 1
ATOM 1420 O O . HIS A 1 197 ? 19.209 17.285 160.215 1.00 41.32 194 HIS A O 1
ATOM 1427 N N . PHE A 1 198 ? 18.874 15.433 161.431 1.00 36.90 195 PHE A N 1
ATOM 1428 C CA . PHE A 1 198 ? 17.530 15.233 160.936 1.00 33.08 195 PHE A CA 1
ATOM 1429 C C . PHE A 1 198 ? 16.494 15.427 162.054 1.00 40.44 195 PHE A C 1
ATOM 1430 O O . PHE A 1 198 ? 16.415 14.624 162.992 1.00 39.37 195 PHE A O 1
ATOM 1438 N N . GLU A 1 199 ? 15.711 16.493 161.966 1.00 37.67 196 GLU A N 1
ATOM 1439 C CA . GLU A 1 199 ? 14.646 16.725 162.942 1.00 39.53 196 GLU A CA 1
ATOM 1440 C C . GLU A 1 199 ? 13.263 16.823 162.282 1.00 36.39 196 GLU A C 1
ATOM 1441 O O . GLU A 1 199 ? 13.069 17.604 161.348 1.00 37.54 196 GLU A O 1
ATOM 1447 N N . SER A 1 200 ? 12.309 16.035 162.780 1.00 31.96 197 SER A N 1
ATOM 1448 C CA . SER A 1 200 ? 10.971 15.982 162.206 1.00 35.37 197 SER A CA 1
ATOM 1449 C C . SER A 1 200 ? 9.914 15.964 163.306 1.00 43.23 197 SER A C 1
ATOM 1450 O O . SER A 1 200 ? 9.884 15.053 164.132 1.00 40.43 197 SER A O 1
ATOM 1453 N N . THR A 1 201 ? 9.037 16.961 163.312 1.00 38.39 198 THR A N 1
ATOM 1454 C CA . THR A 1 201 ? 8.045 17.054 164.370 1.00 38.83 198 THR A CA 1
ATOM 1455 C C . THR A 1 201 ? 6.665 16.700 163.860 1.00 41.08 198 THR A C 1
ATOM 1456 O O . THR A 1 201 ? 6.261 17.120 162.775 1.00 36.47 198 THR A O 1
ATOM 1460 N N . LEU A 1 202 ? 5.959 15.883 164.630 1.00 38.11 199 LEU A N 1
ATOM 1461 C CA . LEU A 1 202 ? 4.686 15.344 164.185 1.00 37.07 199 LEU A CA 1
ATOM 1462 C C . LEU A 1 202 ? 3.538 15.705 165.135 1.00 43.76 199 LEU A C 1
ATOM 1463 O O . LEU A 1 202 ? 3.683 15.610 166.352 1.00 40.63 199 LEU A O 1
ATOM 1476 N N . LEU A 1 204 ? 0.146 15.126 166.884 1.00 39.53 201 LEU A N 1
ATOM 1477 C CA . LEU A 1 204 ? -0.645 13.956 167.242 1.00 38.67 201 LEU A CA 1
ATOM 1478 C C . LEU A 1 204 ? -2.117 14.099 166.927 1.00 43.24 201 LEU A C 1
ATOM 1479 O O . LEU A 1 204 ? -2.769 13.121 166.541 1.00 43.54 201 LEU A O 1
ATOM 1484 N N . HIS A 1 205 ? -2.653 15.301 167.118 1.00 39.03 202 HIS A N 1
ATOM 1485 C CA . HIS A 1 205 ? -4.094 15.484 167.001 1.00 40.15 202 HIS A CA 1
ATOM 1486 C C . HIS A 1 205 ? -4.535 16.120 165.683 1.00 46.51 202 HIS A C 1
ATOM 1487 O O . HIS A 1 205 ? -5.522 16.849 165.634 1.00 45.03 202 HIS A O 1
ATOM 1494 N N . GLU A 1 206 ? -3.819 15.823 164.605 1.00 46.48 203 GLU A N 1
ATOM 1495 C CA . GLU A 1 206 ? -4.295 16.227 163.282 1.00 40.54 203 GLU A CA 1
ATOM 1496 C C . GLU A 1 206 ? -5.166 15.099 162.775 1.00 39.25 203 GLU A C 1
ATOM 1497 O O . GLU A 1 206 ? -4.714 13.961 162.643 1.00 42.50 203 GLU A O 1
ATOM 1503 N N . TYR A 1 207 ? -6.425 15.416 162.505 1.00 38.47 204 TYR A N 1
ATOM 1504 C CA . TYR A 1 207 ? -7.420 14.397 162.232 1.00 39.87 204 TYR A CA 1
ATOM 1505 C C . TYR A 1 207 ? -7.997 14.382 160.794 1.00 48.31 204 TYR A C 1
ATOM 1506 O O . TYR A 1 207 ? -8.902 13.608 160.512 1.00 48.45 204 TYR A O 1
ATOM 1515 N N . ARG A 1 208 ? -7.519 15.232 159.892 1.00 45.53 205 ARG A N 1
ATOM 1516 C CA . ARG A 1 208 ? -8.138 15.289 158.561 1.00 50.47 205 ARG A CA 1
ATOM 1517 C C . ARG A 1 208 ? -7.750 14.121 157.652 1.00 50.37 205 ARG A C 1
ATOM 1518 O O . ARG A 1 208 ? -6.603 13.671 157.671 1.00 46.65 205 ARG A O 1
ATOM 1526 N N . PRO A 1 209 ? -8.715 13.623 156.856 1.00 54.13 206 PRO A N 1
ATOM 1527 C CA . PRO A 1 209 ? -8.420 12.599 155.845 1.00 57.64 206 PRO A CA 1
ATOM 1528 C C . PRO A 1 209 ? -7.340 13.089 154.899 1.00 53.70 206 PRO A C 1
ATOM 1529 O O . PRO A 1 209 ? -7.394 14.237 154.471 1.00 54.00 206 PRO A O 1
ATOM 1533 N N . GLY A 1 210 ? -6.361 12.239 154.604 1.00 56.85 207 GLY A N 1
ATOM 1534 C CA . GLY A 1 210 ? -5.332 12.564 153.628 1.00 51.13 207 GLY A CA 1
ATOM 1535 C C . GLY A 1 210 ? -4.213 13.438 154.159 1.00 51.48 207 GLY A C 1
ATOM 1536 O O . GLY A 1 210 ? -3.355 13.895 153.407 1.00 47.55 207 GLY A O 1
ATOM 1537 N N . PHE A 1 211 ? -4.233 13.691 155.461 1.00 49.06 208 PHE A N 1
ATOM 1538 C CA . PHE A 1 211 ? -3.181 14.469 156.082 1.00 50.39 208 PHE A CA 1
ATOM 1539 C C . PHE A 1 211 ? -2.227 13.560 156.835 1.00 44.32 208 PHE A C 1
ATOM 1540 O O . PHE A 1 211 ? -1.585 13.981 157.778 1.00 47.03 208 PHE A O 1
ATOM 1548 N N . ASP A 1 212 ? -2.144 12.312 156.398 1.00 42.55 209 ASP A N 1
ATOM 1549 C CA . ASP A 1 212 ? -1.262 11.338 157.018 1.00 47.37 209 ASP A CA 1
ATOM 1550 C C . ASP A 1 212 ? 0.179 11.694 156.742 1.00 45.85 209 ASP A C 1
ATOM 1551 O O . ASP A 1 212 ? 0.535 11.969 155.606 1.00 47.57 209 ASP A O 1
ATOM 1556 N N . PRO A 1 213 ? 1.020 11.705 157.790 1.00 42.40 210 PRO A N 1
ATOM 1557 C CA . PRO A 1 213 ? 2.418 12.124 157.602 1.00 34.91 210 PRO A CA 1
ATOM 1558 C C . PRO A 1 213 ? 3.363 10.957 157.346 1.00 36.89 210 PRO A C 1
ATOM 1559 O O . PRO A 1 213 ? 2.969 9.795 157.428 1.00 43.04 210 PRO A O 1
ATOM 1563 N N . GLN A 1 214 ? 4.615 11.263 157.037 1.00 34.41 211 GLN A N 1
ATOM 1564 C CA . GLN A 1 214 ? 5.672 10.280 157.228 1.00 39.86 211 GLN A CA 1
ATOM 1565 C C . GLN A 1 214 ? 5.920 10.193 158.752 1.00 46.83 211 GLN A C 1
ATOM 1566 O O . GLN A 1 214 ? 5.630 11.143 159.489 1.00 49.90 211 GLN A O 1
ATOM 1572 N N . HIS A 1 215 ? 6.446 9.065 159.223 1.00 42.64 212 HIS A N 1
ATOM 1573 C CA . HIS A 1 215 ? 6.770 8.892 160.651 1.00 42.77 212 HIS A CA 1
ATOM 1574 C C . HIS A 1 215 ? 7.931 7.898 160.752 1.00 42.68 212 HIS A C 1
ATOM 1575 O O . HIS A 1 215 ? 8.413 7.402 159.729 1.00 43.44 212 HIS A O 1
ATOM 1582 N N . SER A 1 216 ? 8.384 7.594 161.961 1.00 39.93 213 SER A N 1
ATOM 1583 C CA . SER A 1 216 ? 9.651 6.870 162.079 1.00 43.77 213 SER A CA 1
ATOM 1584 C C . SER A 1 216 ? 9.529 5.395 161.669 1.00 46.95 213 SER A C 1
ATOM 1585 O O . SER A 1 216 ? 10.529 4.701 161.513 1.00 49.68 213 SER A O 1
ATOM 1588 N N . GLY A 1 217 ? 8.303 4.917 161.484 1.00 43.69 214 GLY A N 1
ATOM 1589 C CA . GLY A 1 217 ? 8.117 3.594 160.919 1.00 46.37 214 GLY A CA 1
ATOM 1590 C C . GLY A 1 217 ? 8.446 3.621 159.428 1.00 48.69 214 GLY A C 1
ATOM 1591 O O . GLY A 1 217 ? 8.916 2.633 158.861 1.00 36.41 214 GLY A O 1
ATOM 1592 N N . ARG A 1 218 ? 8.208 4.771 158.797 1.00 44.07 215 ARG A N 1
ATOM 1593 C CA . ARG A 1 218 ? 8.336 4.891 157.344 1.00 43.12 215 ARG A CA 1
ATOM 1594 C C . ARG A 1 218 ? 9.653 5.505 156.902 1.00 37.95 215 ARG A C 1
ATOM 1595 O O . ARG A 1 218 ? 10.131 5.206 155.805 1.00 36.99 215 ARG A O 1
ATOM 1603 N N . TYR A 1 219 ? 10.217 6.382 157.731 1.00 36.89 216 TYR A N 1
ATOM 1604 C CA . TYR A 1 219 ? 11.501 7.011 157.405 1.00 41.48 216 TYR A CA 1
ATOM 1605 C C . TYR A 1 219 ? 12.563 5.937 157.267 1.00 40.43 216 TYR A C 1
ATOM 1606 O O . TYR A 1 219 ? 12.585 4.976 158.047 1.00 41.89 216 TYR A O 1
ATOM 1615 N N . VAL A 1 220 ? 13.426 6.099 156.267 1.00 40.77 217 VAL A N 1
ATOM 1616 C CA . VAL A 1 220 ? 14.581 5.235 156.090 1.00 42.35 217 VAL A CA 1
ATOM 1617 C C . VAL A 1 220 ? 15.866 6.023 156.369 1.00 46.66 217 VAL A C 1
ATOM 1618 O O . VAL A 1 220 ? 16.174 7.010 155.692 1.00 43.02 217 VAL A O 1
ATOM 1622 N N . ILE A 1 221 ? 16.604 5.601 157.386 1.00 43.17 218 ILE A N 1
ATOM 1623 C CA . ILE A 1 221 ? 17.848 6.282 157.731 1.00 44.03 218 ILE A CA 1
ATOM 1624 C C . ILE A 1 221 ? 19.036 5.608 157.044 1.00 41.68 218 ILE A C 1
ATOM 1625 O O . ILE A 1 221 ? 19.404 4.463 157.352 1.00 40.45 218 ILE A O 1
ATOM 1630 N N . ALA A 1 222 ? 19.630 6.310 156.088 1.00 41.56 219 ALA A N 1
ATOM 1631 C CA . ALA A 1 222 ? 20.708 5.717 155.301 1.00 45.10 219 ALA A CA 1
ATOM 1632 C C . ALA A 1 222 ? 21.961 5.442 156.138 1.00 44.88 219 ALA A C 1
ATOM 1633 O O . ALA A 1 222 ? 22.602 4.398 155.968 1.00 47.62 219 ALA A O 1
ATOM 1635 N N . ASP A 1 223 ? 22.291 6.359 157.052 1.00 43.76 220 ASP A N 1
ATOM 1636 C CA . ASP A 1 223 ? 23.495 6.226 157.897 1.00 47.08 220 ASP A CA 1
ATOM 1637 C C . ASP A 1 223 ? 23.170 6.440 159.373 1.00 46.55 220 ASP A C 1
ATOM 1638 O O . ASP A 1 223 ? 23.374 7.523 159.917 1.00 46.12 220 ASP A O 1
ATOM 1643 N N . PRO A 1 224 ? 22.651 5.405 160.028 1.00 42.89 221 PRO A N 1
ATOM 1644 C CA . PRO A 1 224 ? 22.129 5.608 161.382 1.00 42.35 221 PRO A CA 1
ATOM 1645 C C . PRO A 1 224 ? 23.207 5.670 162.466 1.00 46.95 221 PRO A C 1
ATOM 1646 O O . PRO A 1 224 ? 22.842 5.814 163.629 1.00 43.79 221 PRO A O 1
ATOM 1650 N N . GLU A 1 225 ? 24.487 5.572 162.107 1.00 45.66 222 GLU A N 1
ATOM 1651 C CA . GLU A 1 225 ? 25.557 5.773 163.086 1.00 47.78 222 GLU A CA 1
ATOM 1652 C C . GLU A 1 225 ? 26.099 7.202 163.045 1.00 46.90 222 GLU A C 1
ATOM 1653 O O . GLU A 1 225 ? 26.780 7.627 163.963 1.00 52.32 222 GLU A O 1
ATOM 1659 N N . LYS A 1 226 ? 25.769 7.951 161.996 1.00 48.22 223 LYS A N 1
ATOM 1660 C CA . LYS A 1 226 ? 26.249 9.329 161.857 1.00 49.47 223 LYS A CA 1
ATOM 1661 C C . LYS A 1 226 ? 25.140 10.384 161.935 1.00 40.75 223 LYS A C 1
ATOM 1662 O O . LYS A 1 226 ? 25.283 11.409 162.594 1.00 38.48 223 LYS A O 1
ATOM 1668 N N . THR A 1 227 ? 24.053 10.152 161.219 1.00 35.89 224 THR A N 1
ATOM 1669 C CA . THR A 1 227 ? 22.925 11.084 161.221 1.00 43.91 224 THR A CA 1
ATOM 1670 C C . THR A 1 227 ? 22.255 11.187 162.600 1.00 44.25 224 THR A C 1
ATOM 1671 O O . THR A 1 227 ? 21.824 10.180 163.173 1.00 41.69 224 THR A O 1
ATOM 1675 N N . LYS A 1 228 ? 22.185 12.402 163.139 1.00 38.80 225 LYS A N 1
ATOM 1676 C CA . LYS A 1 228 ? 21.455 12.629 164.382 1.00 41.25 225 LYS A CA 1
ATOM 1677 C C . LYS A 1 228 ? 19.970 12.641 164.086 1.00 45.97 225 LYS A C 1
ATOM 1678 O O . LYS A 1 228 ? 19.490 13.495 163.354 1.00 48.88 225 LYS A O 1
ATOM 1683 N N . VAL A 1 229 ? 19.245 11.682 164.654 1.00 40.54 226 VAL A N 1
ATOM 1684 C CA . VAL A 1 229 ? 17.839 11.516 164.332 1.00 37.17 226 VAL A CA 1
ATOM 1685 C C . VAL A 1 229 ? 16.937 11.888 165.499 1.00 43.54 226 VAL A C 1
ATOM 1686 O O . VAL A 1 229 ? 17.050 11.340 166.587 1.00 45.94 226 VAL A O 1
ATOM 1690 N N . VAL A 1 230 ? 16.063 12.855 165.257 1.00 39.10 227 VAL A N 1
ATOM 1691 C CA . VAL A 1 230 ? 15.096 13.281 166.236 1.00 42.79 227 VAL A CA 1
ATOM 1692 C C . VAL A 1 230 ? 13.719 13.329 165.574 1.00 43.72 227 VAL A C 1
ATOM 1693 O O . VAL A 1 230 ? 13.394 14.280 164.870 1.00 45.77 227 VAL A O 1
ATOM 1697 N N . VAL A 1 231 ? 12.926 12.283 165.783 1.00 40.07 228 VAL A N 1
ATOM 1698 C CA . VAL A 1 231 ? 11.535 12.280 165.343 1.00 38.67 228 VAL A CA 1
ATOM 1699 C C . VAL A 1 231 ? 10.646 12.303 166.580 1.00 42.51 228 VAL A C 1
ATOM 1700 O O . VAL A 1 231 ? 10.587 11.314 167.306 1.00 40.92 228 VAL A O 1
ATOM 1704 N N . LYS A 1 232 ? 9.974 13.428 166.833 1.00 39.85 229 LYS A N 1
ATOM 1705 C CA . LYS A 1 232 ? 9.180 13.576 168.048 1.00 46.86 229 LYS A CA 1
ATOM 1706 C C . LYS A 1 232 ? 7.742 14.041 167.796 1.00 43.83 229 LYS A C 1
ATOM 1707 O O . LYS A 1 232 ? 7.502 14.932 166.979 1.00 40.76 229 LYS A O 1
ATOM 1713 N N . PRO A 1 233 ? 6.779 13.458 168.527 1.00 40.40 230 PRO A N 1
ATOM 1714 C CA . PRO A 1 233 ? 5.419 13.984 168.420 1.00 38.71 230 PRO A CA 1
ATOM 1715 C C . PRO A 1 233 ? 5.205 15.093 169.432 1.00 41.49 230 PRO A C 1
ATOM 1716 O O . PRO A 1 233 ? 5.790 15.049 170.528 1.00 37.92 230 PRO A O 1
ATOM 1720 N N . TYR A 1 234 ? 4.398 16.086 169.062 1.00 40.43 231 TYR A N 1
ATOM 1721 C CA . TYR A 1 234 ? 3.832 17.038 170.024 1.00 40.97 231 TYR A CA 1
ATOM 1722 C C . TYR A 1 234 ? 2.316 16.964 169.918 1.00 40.83 231 TYR A C 1
ATOM 1723 O O . TYR A 1 234 ? 1.788 16.370 168.977 1.00 38.63 231 TYR A O 1
ATOM 1732 N N . TYR A 1 235 ? 1.615 17.570 170.877 1.00 39.84 232 TYR A N 1
ATOM 1733 C CA . TYR A 1 235 ? 0.148 17.580 170.864 1.00 37.68 232 TYR A CA 1
ATOM 1734 C C . TYR A 1 235 ? -0.396 18.720 170.014 1.00 39.19 232 TYR A C 1
ATOM 1735 O O . TYR A 1 235 ? 0.265 19.747 169.833 1.00 45.19 232 TYR A O 1
ATOM 1744 N N . GLY A 1 236 ? -1.600 18.536 169.486 1.00 36.53 233 GLY A N 1
ATOM 1745 C CA . GLY A 1 236 ? -2.237 19.575 168.707 1.00 42.54 233 GLY A CA 1
ATOM 1746 C C . GLY A 1 236 ? -2.476 19.135 167.274 1.00 48.21 233 GLY A C 1
ATOM 1747 O O . GLY A 1 236 ? -2.138 18.013 166.898 1.00 45.87 233 GLY A O 1
ATOM 1748 N N . GLU A 1 237 ? -3.100 20.005 166.488 1.00 45.71 234 GLU A N 1
ATOM 1749 C CA . GLU A 1 237 ? -3.324 19.735 165.079 1.00 43.34 234 GLU A CA 1
ATOM 1750 C C . GLU A 1 237 ? -2.240 20.306 164.168 1.00 40.08 234 GLU A C 1
ATOM 1751 O O . GLU A 1 237 ? -1.276 20.919 164.616 1.00 40.42 234 GLU A O 1
ATOM 1757 N N . HIS A 1 238 ? -2.424 20.077 162.871 1.00 46.48 235 HIS A N 1
ATOM 1758 C CA . HIS A 1 238 ? -1.495 20.476 161.811 1.00 45.56 235 HIS A CA 1
ATOM 1759 C C . HIS A 1 238 ? -0.634 21.730 162.042 1.00 45.15 235 HIS A C 1
ATOM 1760 O O . HIS A 1 238 ? 0.586 21.699 161.858 1.00 42.46 235 HIS A O 1
ATOM 1767 N N . ASN A 1 239 ? -1.283 22.820 162.441 1.00 42.28 236 ASN A N 1
ATOM 1768 C CA . ASN A 1 239 ? -0.667 24.144 162.538 1.00 37.67 236 ASN A CA 1
ATOM 1769 C C . ASN A 1 239 ? -0.273 24.580 163.955 1.00 38.66 236 ASN A C 1
ATOM 1770 O O . ASN A 1 239 ? 0.175 25.710 164.144 1.00 38.11 236 ASN A O 1
ATOM 1775 N N . THR A 1 240 ? -0.467 23.730 164.935 1.00 39.13 237 THR A N 1
ATOM 1776 C CA . THR A 1 240 ? -0.385 24.124 166.336 1.00 39.27 237 THR A CA 1
ATOM 1777 C C . THR A 1 240 ? 0.996 24.562 166.788 1.00 37.77 237 THR A C 1
ATOM 1778 O O . THR A 1 240 ? 1.143 25.398 167.617 1.00 37.30 237 THR A O 1
ATOM 1782 N N . GLY A 1 241 ? 2.004 23.988 166.194 1.00 39.07 238 GLY A N 1
ATOM 1783 C CA . GLY A 1 241 ? 3.389 24.332 166.480 1.00 38.71 238 GLY A CA 1
ATOM 1784 C C . GLY A 1 241 ? 3.890 25.634 165.867 1.00 38.11 238 GLY A C 1
ATOM 1785 O O . GLY A 1 241 ? 4.945 26.123 166.251 1.00 40.96 238 GLY A O 1
ATOM 1786 N N . ASN A 1 242 ? 3.125 26.212 164.941 1.00 38.69 239 ASN A N 1
ATOM 1787 C CA . ASN A 1 242 ? 3.600 27.332 164.122 1.00 38.48 239 ASN A CA 1
ATOM 1788 C C . ASN A 1 242 ? 3.343 28.729 164.676 1.00 42.65 239 ASN A C 1
ATOM 1789 O O . ASN A 1 242 ? 3.925 29.705 164.207 1.00 40.45 239 ASN A O 1
ATOM 1794 N N . ARG A 1 243 ? 2.473 28.812 165.675 1.00 41.13 240 ARG A N 1
ATOM 1795 C CA . ARG A 1 243 ? 2.076 30.085 166.269 1.00 35.53 240 ARG A CA 1
ATOM 1796 C C . ARG A 1 243 ? 1.323 29.782 167.562 1.00 38.22 240 ARG A C 1
ATOM 1797 O O . ARG A 1 243 ? 0.728 28.706 167.683 1.00 37.68 240 ARG A O 1
ATOM 1805 N N . VAL A 1 244 ? 1.352 30.706 168.523 1.00 38.03 241 VAL A N 1
ATOM 1806 C CA . VAL A 1 244 ? 0.457 30.613 169.684 1.00 38.51 241 VAL A CA 1
ATOM 1807 C C . VAL A 1 244 ? -0.870 31.339 169.427 1.00 43.71 241 VAL A C 1
ATOM 1808 O O . VAL A 1 244 ? -0.981 32.164 168.508 1.00 44.79 241 VAL A O 1
ATOM 1812 N N . THR A 1 245 ? -1.884 31.028 170.224 1.00 42.22 242 THR A N 1
ATOM 1813 C CA . THR A 1 245 ? -3.138 31.777 170.157 1.00 46.34 242 THR A CA 1
ATOM 1814 C C . THR A 1 245 ? -3.441 32.383 171.516 1.00 48.38 242 THR A C 1
ATOM 1815 O O . THR A 1 245 ? -2.568 32.478 172.373 1.00 51.78 242 THR A O 1
ATOM 1819 N N . GLU A 1 246 ? -4.692 32.760 171.720 1.00 46.68 243 GLU A N 1
ATOM 1820 C CA . GLU A 1 246 ? -5.087 33.410 172.947 1.00 51.39 243 GLU A CA 1
ATOM 1821 C C . GLU A 1 246 ? -5.302 32.411 174.078 1.00 52.29 243 GLU A C 1
ATOM 1822 O O . GLU A 1 246 ? -5.516 32.812 175.222 1.00 57.54 243 GLU A O 1
ATOM 1828 N N . ASP A 1 247 ? -5.244 31.118 173.775 1.00 45.05 244 ASP A N 1
ATOM 1829 C CA . ASP A 1 247 ? -5.444 30.122 174.827 1.00 44.19 244 ASP A CA 1
ATOM 1830 C C . ASP A 1 247 ? -4.137 29.534 175.321 1.00 40.34 244 ASP A C 1
ATOM 1831 O O . ASP A 1 247 ? -3.549 28.688 174.642 1.00 41.12 244 ASP A O 1
ATOM 1836 N N . PRO A 1 248 ? -3.701 29.940 176.536 1.00 41.99 245 PRO A N 1
ATOM 1837 C CA . PRO A 1 248 ? -2.431 29.477 177.115 1.00 41.51 245 PRO A CA 1
ATOM 1838 C C . PRO A 1 248 ? -2.379 27.957 177.233 1.00 39.07 245 PRO A C 1
ATOM 1839 O O . PRO A 1 248 ? -1.303 27.372 177.169 1.00 42.66 245 PRO A O 1
ATOM 1843 N N . ASN A 1 249 ? -3.543 27.339 177.369 1.00 38.02 246 ASN A N 1
ATOM 1844 C CA . ASN A 1 249 ? -3.663 25.904 177.583 1.00 40.66 246 ASN A CA 1
ATOM 1845 C C . ASN A 1 249 ? -3.214 25.074 176.408 1.00 41.81 246 ASN A C 1
ATOM 1846 O O . ASN A 1 249 ? -2.892 23.902 176.563 1.00 42.87 246 ASN A O 1
ATOM 1851 N N . THR A 1 250 ? -3.220 25.659 175.217 1.00 43.94 247 THR A N 1
ATOM 1852 C CA . THR A 1 250 ? -2.749 24.910 174.062 1.00 41.53 247 THR A CA 1
ATOM 1853 C C . THR A 1 250 ? -1.548 25.559 173.393 1.00 38.90 247 THR A C 1
ATOM 1854 O O . THR A 1 250 ? -1.302 25.332 172.219 1.00 40.78 247 THR A O 1
ATOM 1858 N N . ASN A 1 251 ? -0.790 26.342 174.158 1.00 41.90 248 ASN A N 1
ATOM 1859 C CA . ASN A 1 251 ? 0.358 27.069 173.615 1.00 41.71 248 ASN A CA 1
ATOM 1860 C C . ASN A 1 251 ? 1.723 26.408 173.785 1.00 39.15 248 ASN A C 1
ATOM 1861 O O . ASN A 1 251 ? 2.705 26.885 173.223 1.00 44.29 248 ASN A O 1
ATOM 1866 N N . HIS A 1 252 ? 1.794 25.322 174.550 1.00 42.55 249 HIS A N 1
ATOM 1867 C CA . HIS A 1 252 ? 3.091 24.707 174.862 1.00 42.56 249 HIS A CA 1
ATOM 1868 C C . HIS A 1 252 ? 3.828 24.261 173.608 1.00 44.23 249 HIS A C 1
ATOM 1869 O O . HIS A 1 252 ? 5.044 24.418 173.503 1.00 41.58 249 HIS A O 1
ATOM 1876 N N . THR A 1 253 ? 3.082 23.709 172.657 1.00 42.35 250 THR A N 1
ATOM 1877 C CA . THR A 1 253 ? 3.689 23.109 171.481 1.00 34.64 250 THR A CA 1
ATOM 1878 C C . THR A 1 253 ? 4.470 24.141 170.681 1.00 35.07 250 THR A C 1
ATOM 1879 O O . THR A 1 253 ? 5.606 23.900 170.287 1.00 39.62 250 THR A O 1
ATOM 1883 N N . ALA A 1 254 ? 3.864 25.303 170.483 1.00 36.46 251 ALA A N 1
ATOM 1884 C CA . ALA A 1 254 ? 4.453 26.339 169.646 1.00 39.07 251 ALA A CA 1
ATOM 1885 C C . ALA A 1 254 ? 5.641 26.978 170.354 1.00 41.71 251 ALA A C 1
ATOM 1886 O O . ALA A 1 254 ? 6.610 27.390 169.712 1.00 42.91 251 ALA A O 1
ATOM 1888 N N . ILE A 1 255 ? 5.575 27.051 171.683 1.00 39.79 252 ILE A N 1
ATOM 1889 C CA . ILE A 1 255 ? 6.699 27.585 172.457 1.00 37.23 252 ILE A CA 1
ATOM 1890 C C . ILE A 1 255 ? 7.900 26.642 172.386 1.00 39.01 252 ILE A C 1
ATOM 1891 O O . ILE A 1 255 ? 9.030 27.068 172.159 1.00 38.88 252 ILE A O 1
ATOM 1896 N N . LEU A 1 256 ? 7.649 25.354 172.576 1.00 35.07 253 LEU A N 1
ATOM 1897 C CA . LEU A 1 256 ? 8.715 24.367 172.524 1.00 36.72 253 LEU A CA 1
ATOM 1898 C C . LEU A 1 256 ? 9.315 24.246 171.113 1.00 41.52 253 LEU A C 1
ATOM 1899 O O . LEU A 1 256 ? 10.526 24.107 170.964 1.00 43.00 253 LEU A O 1
ATOM 1904 N N . LEU A 1 257 ? 8.470 24.290 170.084 1.00 39.73 254 LEU A N 1
ATOM 1905 C CA . LEU A 1 257 ? 8.955 24.158 168.705 1.00 38.18 254 LEU A CA 1
ATOM 1906 C C . LEU A 1 257 ? 9.815 25.355 168.288 1.00 38.48 254 LEU A C 1
ATOM 1907 O O . LEU A 1 257 ? 10.846 25.188 167.644 1.00 41.91 254 LEU A O 1
ATOM 1912 N N . ASN A 1 258 ? 9.392 26.558 168.662 1.00 36.10 255 ASN A N 1
ATOM 1913 C CA . ASN A 1 258 ? 10.233 27.739 168.500 1.00 37.75 255 ASN A CA 1
ATOM 1914 C C . ASN A 1 258 ? 11.633 27.560 169.107 1.00 39.59 255 ASN A C 1
ATOM 1915 O O . ASN A 1 258 ? 12.646 27.928 168.492 1.00 40.55 255 ASN A O 1
ATOM 1920 N N . ASP A 1 259 ? 11.681 26.995 170.311 1.00 34.93 256 ASP A N 1
ATOM 1921 C CA . ASP A 1 259 ? 12.944 26.732 170.989 1.00 38.56 256 ASP A CA 1
ATOM 1922 C C . ASP A 1 259 ? 13.751 25.637 170.289 1.00 40.31 256 ASP A C 1
ATOM 1923 O O . ASP A 1 259 ? 14.966 25.744 170.171 1.00 37.64 256 ASP A O 1
ATOM 1928 N N . ASP A 1 260 ? 13.066 24.590 169.831 1.00 40.28 257 ASP A N 1
ATOM 1929 C CA . ASP A 1 260 ? 13.713 23.510 169.092 1.00 43.11 257 ASP A CA 1
ATOM 1930 C C . ASP A 1 260 ? 14.371 24.092 167.857 1.00 43.94 257 ASP A C 1
ATOM 1931 O O . ASP A 1 260 ? 15.507 23.742 167.519 1.00 37.81 257 ASP A O 1
ATOM 1944 N N . ASN A 1 262 ? 15.228 27.228 167.375 1.00 39.63 259 ASN A N 1
ATOM 1945 C CA . ASN A 1 262 ? 16.349 28.071 167.803 1.00 43.57 259 ASN A CA 1
ATOM 1946 C C . ASN A 1 262 ? 17.607 27.253 167.914 1.00 42.30 259 ASN A C 1
ATOM 1947 O O . ASN A 1 262 ? 18.652 27.614 167.366 1.00 39.83 259 ASN A O 1
ATOM 1952 N N . ARG A 1 263 ? 17.498 26.149 168.641 1.00 39.76 260 ARG A N 1
ATOM 1953 C CA . ARG A 1 263 ? 18.646 25.290 168.855 1.00 42.92 260 ARG A CA 1
ATOM 1954 C C . ARG A 1 263 ? 19.160 24.784 167.504 1.00 37.72 260 ARG A C 1
ATOM 1955 O O . ARG A 1 263 ? 20.348 24.802 167.230 1.00 43.67 260 ARG A O 1
ATOM 1963 N N . PHE A 1 264 ? 18.252 24.343 166.654 1.00 37.92 261 PHE A N 1
ATOM 1964 C CA . PHE A 1 264 ? 18.644 23.804 165.362 1.00 38.19 261 PHE A CA 1
ATOM 1965 C C . PHE A 1 264 ? 19.414 24.835 164.552 1.00 39.28 261 PHE A C 1
ATOM 1966 O O . PHE A 1 264 ? 20.452 24.525 163.970 1.00 39.12 261 PHE A O 1
ATOM 1974 N N . CYS A 1 265 ? 18.929 26.070 164.539 1.00 36.92 262 CYS A N 1
ATOM 1975 C CA . CYS A 1 265 ? 19.587 27.095 163.746 1.00 37.98 262 CYS A CA 1
ATOM 1976 C C . CYS A 1 265 ? 20.988 27.425 164.251 1.00 40.67 262 CYS A C 1
ATOM 1977 O O . CYS A 1 265 ? 21.857 27.796 163.463 1.00 44.62 262 CYS A O 1
ATOM 1980 N N . ARG A 1 266 ? 21.209 27.268 165.554 1.00 40.32 263 ARG A N 1
ATOM 1981 C CA . ARG A 1 266 ? 22.490 27.623 166.153 1.00 41.04 263 ARG A CA 1
ATOM 1982 C C . ARG A 1 266 ? 23.464 26.466 166.053 1.00 42.38 263 ARG A C 1
ATOM 1983 O O . ARG A 1 266 ? 24.654 26.671 165.980 1.00 51.82 263 ARG A O 1
ATOM 1991 N N . GLU A 1 267 ? 22.950 25.246 166.024 1.00 40.93 264 GLU A N 1
ATOM 1992 C CA . GLU A 1 267 ? 23.797 24.098 165.757 1.00 42.92 264 GLU A CA 1
ATOM 1993 C C . GLU A 1 267 ? 24.211 24.037 164.277 1.00 45.32 264 GLU A C 1
ATOM 1994 O O . GLU A 1 267 ? 25.226 23.438 163.957 1.00 44.70 264 GLU A O 1
ATOM 1997 N N . THR A 1 268 ? 23.433 24.650 163.384 1.00 42.31 265 THR A N 1
ATOM 1998 C CA . THR A 1 268 ? 23.632 24.451 161.943 1.00 41.24 265 THR A CA 1
ATOM 1999 C C . THR A 1 268 ? 24.176 25.652 161.147 1.00 42.78 265 THR A C 1
ATOM 2000 O O . THR A 1 268 ? 24.347 25.558 159.939 1.00 43.32 265 THR A O 1
ATOM 2004 N N . GLY A 1 269 ? 24.451 26.768 161.816 1.00 45.26 266 GLY A N 1
ATOM 2005 C CA . GLY A 1 269 ? 25.134 27.887 161.179 1.00 40.17 266 GLY A CA 1
ATOM 2006 C C . GLY A 1 269 ? 24.222 29.026 160.752 1.00 46.55 266 GLY A C 1
ATOM 2007 O O . GLY A 1 269 ? 24.706 30.063 160.312 1.00 47.77 266 GLY A O 1
ATOM 2008 N N . SER A 1 270 ? 22.908 28.847 160.895 1.00 41.81 267 SER A N 1
ATOM 2009 C CA . SER A 1 270 ? 21.944 29.862 160.459 1.00 38.03 267 SER A CA 1
ATOM 2010 C C . SER A 1 270 ? 21.924 31.068 161.389 1.00 38.80 267 SER A C 1
ATOM 2011 O O . SER A 1 270 ? 21.662 32.184 160.963 1.00 45.94 267 SER A O 1
ATOM 2014 N N . LEU A 1 271 ? 22.182 30.827 162.669 1.00 37.80 268 LEU A N 1
ATOM 2015 C CA . LEU A 1 271 ? 22.189 31.874 163.679 1.00 41.16 268 LEU A CA 1
ATOM 2016 C C . LEU A 1 271 ? 23.429 31.714 164.560 1.00 44.32 268 LEU A C 1
ATOM 2017 O O . LEU A 1 271 ? 23.895 30.605 164.775 1.00 46.59 268 LEU A O 1
ATOM 2022 N N . PRO A 1 272 ? 23.954 32.826 165.089 1.00 43.44 269 PRO A N 1
ATOM 2023 C CA . PRO A 1 272 ? 25.157 32.730 165.916 1.00 51.11 269 PRO A CA 1
ATOM 2024 C C . PRO A 1 272 ? 24.831 32.050 167.250 1.00 57.14 269 PRO A C 1
ATOM 2025 O O . PRO A 1 272 ? 23.651 31.871 167.559 1.00 55.61 269 PRO A O 1
ATOM 2029 N N . SER A 1 273 ? 25.853 31.677 168.021 1.00 53.80 270 SER A N 1
ATOM 2030 C CA . SER A 1 273 ? 25.645 30.872 169.232 1.00 58.34 270 SER A CA 1
ATOM 2031 C C . SER A 1 273 ? 24.847 31.609 170.299 1.00 55.86 270 SER A C 1
ATOM 2032 O O . SER A 1 273 ? 24.070 31.010 171.036 1.00 55.47 270 SER A O 1
ATOM 2035 N N . VAL A 1 274 ? 25.064 32.912 170.396 1.00 52.76 271 VAL A N 1
ATOM 2036 C CA . VAL A 1 274 ? 24.275 33.741 171.287 1.00 55.74 271 VAL A CA 1
ATOM 2037 C C . VAL A 1 274 ? 23.808 34.950 170.495 1.00 62.35 271 VAL A C 1
ATOM 2038 O O . VAL A 1 274 ? 24.471 35.384 169.551 1.00 65.58 271 VAL A O 1
ATOM 2042 N N . GLY A 1 275 ? 22.674 35.506 170.887 1.00 61.17 272 GLY A N 1
ATOM 2043 C CA . GLY A 1 275 ? 22.141 36.656 170.193 1.00 60.31 272 GLY A CA 1
ATOM 2044 C C . GLY A 1 275 ? 20.637 36.561 170.180 1.00 60.64 272 GLY A C 1
ATOM 2045 O O . GLY A 1 275 ? 20.066 35.690 170.833 1.00 65.31 272 GLY A O 1
ATOM 2046 N N . ILE A 1 276 ? 20.003 37.449 169.425 1.00 53.86 273 ILE A N 1
ATOM 2047 C CA . ILE A 1 276 ? 18.554 37.568 169.434 1.00 56.05 273 ILE A CA 1
ATOM 2048 C C . ILE A 1 276 ? 17.822 36.382 168.815 1.00 52.80 273 ILE A C 1
ATOM 2049 O O . ILE A 1 276 ? 18.296 35.733 167.878 1.00 50.43 273 ILE A O 1
ATOM 2054 N N . SER A 1 277 ? 16.640 36.123 169.352 1.00 52.96 274 SER A N 1
ATOM 2055 C CA . SER A 1 277 ? 15.835 35.000 168.931 1.00 50.87 274 SER A CA 1
ATOM 2056 C C . SER A 1 277 ? 14.674 35.484 168.063 1.00 52.39 274 SER A C 1
ATOM 2057 O O . SER A 1 277 ? 14.144 36.575 168.273 1.00 50.89 274 SER A O 1
ATOM 2060 N N . PRO A 1 278 ? 14.286 34.679 167.068 1.00 48.45 275 PRO A N 1
ATOM 2061 C CA . PRO A 1 278 ? 13.115 35.036 166.262 1.00 47.56 275 PRO A CA 1
ATOM 2062 C C . PRO A 1 278 ? 11.893 35.006 167.158 1.00 48.00 275 PRO A C 1
ATOM 2063 O O . PRO A 1 278 ? 11.699 34.029 167.891 1.00 48.81 275 PRO A O 1
ATOM 2067 N N . PRO A 1 279 ? 11.083 36.066 167.113 1.00 46.18 276 PRO A N 1
ATOM 2068 C CA . PRO A 1 279 ? 9.904 36.120 167.976 1.00 45.03 276 PRO A CA 1
ATOM 2069 C C . PRO A 1 279 ? 8.926 35.008 167.618 1.00 40.71 276 PRO A C 1
ATOM 2070 O O . PRO A 1 279 ? 8.864 34.555 166.467 1.00 38.30 276 PRO A O 1
ATOM 2074 N N . ILE A 1 280 ? 8.235 34.527 168.637 1.00 38.78 277 ILE A N 1
ATOM 2075 C CA . ILE A 1 280 ? 7.061 33.684 168.484 1.00 38.44 277 ILE A CA 1
ATOM 2076 C C . ILE A 1 280 ? 5.963 34.532 167.831 1.00 41.49 277 ILE A C 1
ATOM 2077 O O . ILE A 1 280 ? 5.853 35.739 168.091 1.00 40.37 277 ILE A O 1
ATOM 2082 N N . ILE A 1 281 ? 5.158 33.912 166.975 1.00 43.16 278 ILE A N 1
ATOM 2083 C CA . ILE A 1 281 ? 4.048 34.617 166.340 1.00 45.58 278 ILE A CA 1
ATOM 2084 C C . ILE A 1 281 ? 2.747 34.220 167.027 1.00 42.80 278 ILE A C 1
ATOM 2085 O O . ILE A 1 281 ? 2.492 33.038 167.246 1.00 42.84 278 ILE A O 1
ATOM 2090 N N . ALA A 1 282 ? 1.932 35.211 167.382 1.00 44.11 279 ALA A N 1
ATOM 2091 C CA . ALA A 1 282 ? 0.648 34.959 168.010 1.00 43.62 279 ALA A CA 1
ATOM 2092 C C . ALA A 1 282 ? -0.511 35.350 167.103 1.00 49.94 279 ALA A C 1
ATOM 2093 O O . ALA A 1 282 ? -0.571 36.475 166.605 1.00 50.69 279 ALA A O 1
ATOM 2095 N N . ARG A 1 283 ? -1.452 34.434 166.918 1.00 54.64 280 ARG A N 1
ATOM 2096 C CA . ARG A 1 283 ? -2.704 34.798 166.275 1.00 61.73 280 ARG A CA 1
ATOM 2097 C C . ARG A 1 283 ? -3.676 35.309 167.331 1.00 57.62 280 ARG A C 1
ATOM 2098 O O . ARG A 1 283 ? -4.157 34.561 168.193 1.00 56.15 280 ARG A O 1
ATOM 2106 N N . VAL A 1 284 ? -3.946 36.602 167.275 1.00 52.88 281 VAL A N 1
ATOM 2107 C CA . VAL A 1 284 ? -4.906 37.199 168.172 1.00 56.50 281 VAL A CA 1
ATOM 2108 C C . VAL A 1 284 ? -6.050 37.797 167.363 1.00 63.84 281 VAL A C 1
ATOM 2109 O O . VAL A 1 284 ? -5.870 38.784 166.646 1.00 68.40 281 VAL A O 1
ATOM 2113 N N . GLY A 1 285 ? -7.227 37.193 167.467 1.00 67.36 282 GLY A N 1
ATOM 2114 C CA . GLY A 1 285 ? -8.353 37.609 166.649 1.00 67.39 282 GLY A CA 1
ATOM 2115 C C . GLY A 1 285 ? -8.052 37.281 165.203 1.00 66.68 282 GLY A C 1
ATOM 2116 O O . GLY A 1 285 ? -7.782 36.128 164.876 1.00 64.07 282 GLY A O 1
ATOM 2117 N N . ASP A 1 286 ? -8.076 38.295 164.342 1.00 73.78 283 ASP A N 1
ATOM 2118 C CA . ASP A 1 286 ? -7.697 38.125 162.939 1.00 79.44 283 ASP A CA 1
ATOM 2119 C C . ASP A 1 286 ? -6.276 38.641 162.664 1.00 81.86 283 ASP A C 1
ATOM 2120 O O . ASP A 1 286 ? -5.747 38.484 161.559 1.00 82.31 283 ASP A O 1
ATOM 2125 N N . LYS A 1 287 ? -5.665 39.247 163.682 1.00 80.48 284 LYS A N 1
ATOM 2126 C CA . LYS A 1 287 ? -4.307 39.776 163.578 1.00 79.06 284 LYS A CA 1
ATOM 2127 C C . LYS A 1 287 ? -3.256 38.738 163.968 1.00 75.38 284 LYS A C 1
ATOM 2128 O O . LYS A 1 287 ? -3.555 37.791 164.691 1.00 73.98 284 LYS A O 1
ATOM 2130 N N . LYS A 1 288 ? -2.034 38.909 163.462 1.00 70.31 285 LYS A N 1
ATOM 2131 C CA . LYS A 1 288 ? -0.895 38.098 163.884 1.00 68.66 285 LYS A CA 1
ATOM 2132 C C . LYS A 1 288 ? 0.151 39.004 164.543 1.00 70.93 285 LYS A C 1
ATOM 2133 O O . LYS A 1 288 ? 0.560 40.006 163.966 1.00 76.56 285 LYS A O 1
ATOM 2139 N N . GLU A 1 289 ? 0.564 38.656 165.758 1.00 64.99 286 GLU A N 1
ATOM 2140 C CA . GLU A 1 289 ? 1.411 39.527 166.572 1.00 63.84 286 GLU A CA 1
ATOM 2141 C C . GLU A 1 289 ? 2.742 38.853 166.914 1.00 58.04 286 GLU A C 1
ATOM 2142 O O . GLU A 1 289 ? 2.844 37.631 166.891 1.00 57.68 286 GLU A O 1
ATOM 2146 N N . GLU A 1 290 ? 3.757 39.644 167.245 1.00 57.02 287 GLU A N 1
ATOM 2147 C CA . GLU A 1 290 ? 5.058 39.081 167.617 1.00 57.81 287 GLU A CA 1
ATOM 2148 C C . GLU A 1 290 ? 5.294 39.124 169.120 1.00 57.03 287 GLU A C 1
ATOM 2149 O O . GLU A 1 290 ? 5.080 40.147 169.769 1.00 61.76 287 GLU A O 1
ATOM 2155 N N . VAL A 1 291 ? 5.708 37.991 169.671 1.00 56.56 288 VAL A N 1
ATOM 2156 C CA . VAL A 1 291 ? 5.997 37.874 171.097 1.00 52.95 288 VAL A CA 1
ATOM 2157 C C . VAL A 1 291 ? 7.494 37.671 171.268 1.00 54.72 288 VAL A C 1
ATOM 2158 O O . VAL A 1 291 ? 8.042 36.670 170.796 1.00 47.83 288 VAL A O 1
ATOM 2162 N N . ARG A 1 292 ? 8.151 38.618 171.935 1.00 62.81 289 ARG A N 1
ATOM 2163 C CA . ARG A 1 292 ? 9.591 38.535 172.186 1.00 62.04 289 ARG A CA 1
ATOM 2164 C C . ARG A 1 292 ? 9.888 37.239 172.923 1.00 54.52 289 ARG A C 1
ATOM 2165 O O . ARG A 1 292 ? 9.139 36.845 173.801 1.00 54.15 289 ARG A O 1
ATOM 2168 N N . THR A 1 293 ? 10.952 36.553 172.530 1.00 53.20 290 THR A N 1
ATOM 2169 C CA . THR A 1 293 ? 11.348 35.319 173.196 1.00 60.94 290 THR A CA 1
ATOM 2170 C C . THR A 1 293 ? 12.834 35.368 173.514 1.00 62.01 290 THR A C 1
ATOM 2171 O O . THR A 1 293 ? 13.519 36.293 173.094 1.00 61.97 290 THR A O 1
ATOM 2175 N N . HIS A 1 294 ? 13.320 34.376 174.260 1.00 64.15 291 HIS A N 1
ATOM 2176 C CA . HIS A 1 294 ? 14.757 34.209 174.508 1.00 69.34 291 HIS A CA 1
ATOM 2177 C C . HIS A 1 294 ? 15.301 33.050 173.683 1.00 70.87 291 HIS A C 1
ATOM 2178 O O . HIS A 1 294 ? 14.583 32.089 173.393 1.00 72.50 291 HIS A O 1
ATOM 2185 N N . SER A 1 295 ? 16.575 33.134 173.320 1.00 71.78 292 SER A N 1
ATOM 2186 C CA . SER A 1 295 ? 17.143 32.193 172.364 1.00 78.28 292 SER A CA 1
ATOM 2187 C C . SER A 1 295 ? 17.366 30.797 172.945 1.00 77.31 292 SER A C 1
ATOM 2188 O O . SER A 1 295 ? 17.783 29.889 172.219 1.00 82.85 292 SER A O 1
ATOM 2191 N N . GLU A 1 296 ? 17.083 30.616 174.236 1.00 64.41 293 GLU A N 1
ATOM 2192 C CA . GLU A 1 296 ? 17.294 29.310 174.847 1.00 59.71 293 GLU A CA 1
ATOM 2193 C C . GLU A 1 296 ? 16.488 29.113 176.129 1.00 56.15 293 GLU A C 1
ATOM 2194 O O . GLU A 1 296 ? 16.667 29.845 177.097 1.00 56.99 293 GLU A O 1
ATOM 2200 N N . LEU A 1 297 ? 15.609 28.115 176.137 1.00 50.49 294 LEU A N 1
ATOM 2201 C CA . LEU A 1 297 ? 14.866 27.767 177.351 1.00 49.53 294 LEU A CA 1
ATOM 2202 C C . LEU A 1 297 ? 15.650 26.771 178.199 1.00 45.28 294 LEU A C 1
ATOM 2203 O O . LEU A 1 297 ? 16.301 25.874 177.665 1.00 45.83 294 LEU A O 1
ATOM 2208 N N . SER A 1 298 ? 15.564 26.906 179.515 1.00 44.08 295 SER A N 1
ATOM 2209 C CA . SER A 1 298 ? 16.268 25.987 180.410 1.00 46.89 295 SER A CA 1
ATOM 2210 C C . SER A 1 298 ? 15.596 24.609 180.395 1.00 44.94 295 SER A C 1
ATOM 2211 O O . SER A 1 298 ? 14.456 24.479 179.951 1.00 43.53 295 SER A O 1
ATOM 2214 N N . PRO A 1 299 ? 16.318 23.567 180.838 1.00 45.34 296 PRO A N 1
ATOM 2215 C CA . PRO A 1 299 ? 15.724 22.236 181.008 1.00 41.10 296 PRO A CA 1
ATOM 2216 C C . PRO A 1 299 ? 14.485 22.246 181.920 1.00 43.24 296 PRO A C 1
ATOM 2217 O O . PRO A 1 299 ? 13.525 21.537 181.636 1.00 46.63 296 PRO A O 1
ATOM 2221 N N . GLU A 1 300 ? 14.515 23.020 183.004 1.00 41.80 297 GLU A N 1
ATOM 2222 C CA . GLU A 1 300 ? 13.383 23.080 183.930 1.00 47.77 297 GLU A CA 1
ATOM 2223 C C . GLU A 1 300 ? 12.181 23.658 183.197 1.00 46.30 297 GLU A C 1
ATOM 2224 O O . GLU A 1 300 ? 11.059 23.170 183.327 1.00 45.56 297 GLU A O 1
ATOM 2230 N N . LYS A 1 301 ? 12.432 24.697 182.409 1.00 42.34 298 LYS A N 1
ATOM 2231 C CA . LYS A 1 301 ? 11.374 25.329 181.656 1.00 45.88 298 LYS A CA 1
ATOM 2232 C C . LYS A 1 301 ? 10.801 24.387 180.603 1.00 45.23 298 LYS A C 1
ATOM 2233 O O . LYS A 1 301 ? 9.584 24.325 180.421 1.00 44.38 298 LYS A O 1
ATOM 2239 N N . ARG A 1 302 ? 11.663 23.641 179.919 1.00 41.92 299 ARG A N 1
ATOM 2240 C CA . ARG A 1 302 ? 11.178 22.694 178.909 1.00 37.88 299 ARG A CA 1
ATOM 2241 C C . ARG A 1 302 ? 10.386 21.569 179.566 1.00 37.46 299 ARG A C 1
ATOM 2242 O O . ARG A 1 302 ? 9.399 21.087 179.010 1.00 41.85 299 ARG A O 1
ATOM 2250 N N . PHE A 1 303 ? 10.805 21.161 180.761 1.00 36.29 300 PHE A N 1
ATOM 2251 C CA . PHE A 1 303 ? 10.076 20.130 181.490 1.00 34.77 300 PHE A CA 1
ATOM 2252 C C . PHE A 1 303 ? 8.712 20.657 181.942 1.00 38.00 300 PHE A C 1
ATOM 2253 O O . PHE A 1 303 ? 7.731 19.935 181.892 1.00 42.70 300 PHE A O 1
ATOM 2261 N N . GLU A 1 304 ? 8.660 21.910 182.389 1.00 43.68 301 GLU A N 1
ATOM 2262 C CA . GLU A 1 304 ? 7.393 22.516 182.789 1.00 45.28 301 GLU A CA 1
ATOM 2263 C C . GLU A 1 304 ? 6.398 22.589 181.622 1.00 35.75 301 GLU A C 1
ATOM 2264 O O . GLU A 1 304 ? 5.253 22.188 181.755 1.00 40.47 301 GLU A O 1
ATOM 2270 N N . LEU A 1 305 ? 6.849 23.087 180.477 1.00 36.97 302 LEU A N 1
ATOM 2271 C CA . LEU A 1 305 ? 6.042 23.103 179.263 1.00 32.67 302 LEU A CA 1
ATOM 2272 C C . LEU A 1 305 ? 5.533 21.730 178.841 1.00 36.41 302 LEU A C 1
ATOM 2273 O O . LEU A 1 305 ? 4.386 21.592 178.414 1.00 38.87 302 LEU A O 1
ATOM 2278 N N . LEU A 1 306 ? 6.382 20.718 178.923 1.00 35.71 303 LEU A N 1
ATOM 2279 C CA . LEU A 1 306 ? 5.957 19.387 178.506 1.00 35.53 303 LEU A CA 1
ATOM 2280 C C . LEU A 1 306 ? 4.947 18.788 179.480 1.00 37.63 303 LEU A C 1
ATOM 2281 O O . LEU A 1 306 ? 4.034 18.059 179.064 1.00 39.52 303 LEU A O 1
ATOM 2286 N N . CYS A 1 307 ? 5.114 19.094 180.773 1.00 38.01 304 CYS A N 1
ATOM 2287 C CA . CYS A 1 307 ? 4.157 18.675 181.805 1.00 40.30 304 CYS A CA 1
ATOM 2288 C C . CYS A 1 307 ? 2.819 19.371 181.608 1.00 41.85 304 CYS A C 1
ATOM 2289 O O . CYS A 1 307 ? 1.756 18.784 181.852 1.00 39.96 304 CYS A O 1
ATOM 2292 N N . GLY A 1 308 ? 2.873 20.633 181.187 1.00 37.85 305 GLY A N 1
ATOM 2293 C CA . GLY A 1 308 ? 1.663 21.392 180.917 1.00 40.19 305 GLY A CA 1
ATOM 2294 C C . GLY A 1 308 ? 0.935 20.886 179.667 1.00 45.39 305 GLY A C 1
ATOM 2295 O O . GLY A 1 308 ? -0.287 20.908 179.597 1.00 48.35 305 GLY A O 1
ATOM 2304 N N . LYS A 1 310 ? 1.047 17.689 178.605 1.00 39.73 307 LYS A N 1
ATOM 2305 C CA . LYS A 1 310 ? 0.427 16.467 179.112 1.00 43.75 307 LYS A CA 1
ATOM 2306 C C . LYS A 1 310 ? -0.854 16.767 179.894 1.00 46.27 307 LYS A C 1
ATOM 2307 O O . LYS A 1 310 ? -1.877 16.107 179.699 1.00 49.74 307 LYS A O 1
ATOM 2313 N N . GLU A 1 311 ? -0.792 17.770 180.765 1.00 41.79 308 GLU A N 1
ATOM 2314 C CA . GLU A 1 311 ? -1.935 18.135 181.585 1.00 42.63 308 GLU A CA 1
ATOM 2315 C C . GLU A 1 311 ? -3.130 18.527 180.725 1.00 44.86 308 GLU A C 1
ATOM 2316 O O . GLU A 1 311 ? -4.277 18.253 181.082 1.00 43.85 308 GLU A O 1
ATOM 2322 N N . ASN A 1 312 ? -2.856 19.180 179.603 1.00 41.83 309 ASN A N 1
ATOM 2323 C CA . ASN A 1 312 ? -3.918 19.700 178.752 1.00 46.18 309 ASN A CA 1
ATOM 2324 C C . ASN A 1 312 ? -4.147 18.866 177.504 1.00 45.11 309 ASN A C 1
ATOM 2325 O O . ASN A 1 312 ? -4.635 19.388 176.508 1.00 41.01 309 ASN A O 1
ATOM 2330 N N . GLU A 1 313 ? -3.815 17.577 177.573 1.00 42.28 310 GLU A N 1
ATOM 2331 C CA . GLU A 1 313 ? -3.998 16.684 176.443 1.00 45.21 310 GLU A CA 1
ATOM 2332 C C . GLU A 1 313 ? -5.410 16.782 175.858 1.00 48.14 310 GLU A C 1
ATOM 2333 O O . GLU A 1 313 ? -5.585 16.831 174.629 1.00 50.18 310 GLU A O 1
ATOM 2339 N N . TRP A 1 314 ? -6.406 16.838 176.730 1.00 45.83 311 TRP A N 1
ATOM 2340 C CA . TRP A 1 314 ? -7.795 16.889 176.270 1.00 51.62 311 TRP A CA 1
ATOM 2341 C C . TRP A 1 314 ? -8.079 18.153 175.460 1.00 50.27 311 TRP A C 1
ATOM 2342 O O . TRP A 1 314 ? -8.812 18.105 174.477 1.00 54.21 311 TRP A O 1
ATOM 2353 N N . GLY A 1 315 ? -7.491 19.277 175.862 1.00 44.82 312 GLY A N 1
ATOM 2354 C CA . GLY A 1 315 ? -7.661 20.521 175.127 1.00 39.54 312 GLY A CA 1
ATOM 2355 C C . GLY A 1 315 ? -7.138 20.410 173.704 1.00 45.16 312 GLY A C 1
ATOM 2356 O O . GLY A 1 315 ? -7.831 20.808 172.764 1.00 49.24 312 GLY A O 1
ATOM 2357 N N . TYR A 1 316 ? -5.927 19.857 173.555 1.00 44.72 313 TYR A N 1
ATOM 2358 C CA . TYR A 1 316 ? -5.306 19.645 172.243 1.00 43.62 313 TYR A CA 1
ATOM 2359 C C . TYR A 1 316 ? -6.137 18.669 171.415 1.00 43.61 313 TYR A C 1
ATOM 2360 O O . TYR A 1 316 ? -6.397 18.912 170.255 1.00 41.81 313 TYR A O 1
ATOM 2369 N N . ALA A 1 317 ? -6.562 17.572 172.035 1.00 38.97 314 ALA A N 1
ATOM 2370 C CA . ALA A 1 317 ? -7.336 16.537 171.360 1.00 44.82 314 ALA A CA 1
ATOM 2371 C C . ALA A 1 317 ? -8.660 17.062 170.799 1.00 46.47 314 ALA A C 1
ATOM 2372 O O . ALA A 1 317 ? -9.175 16.529 169.835 1.00 49.82 314 ALA A O 1
ATOM 2374 N N . LYS A 1 318 ? -9.215 18.095 171.421 1.00 46.10 315 LYS A N 1
ATOM 2375 C CA . LYS A 1 318 ? -10.502 18.625 170.995 1.00 48.66 315 LYS A CA 1
ATOM 2376 C C . LYS A 1 318 ? -10.397 19.820 170.052 1.00 43.50 315 LYS A C 1
ATOM 2377 O O . LYS A 1 318 ? -11.402 20.430 169.768 1.00 48.64 315 LYS A O 1
ATOM 2383 N N . LEU A 1 319 ? -9.204 20.213 169.623 1.00 47.88 316 LEU A N 1
ATOM 2384 C CA . LEU A 1 319 ? -9.123 21.433 168.808 1.00 55.45 316 LEU A CA 1
ATOM 2385 C C . LEU A 1 319 ? -9.961 21.350 167.526 1.00 56.71 316 LEU A C 1
ATOM 2386 O O . LEU A 1 319 ? -10.551 22.344 167.089 1.00 60.86 316 LEU A O 1
ATOM 2391 N N . THR A 1 320 ? -10.035 20.150 166.956 1.00 45.66 317 THR A N 1
ATOM 2392 C CA . THR A 1 320 ? -10.624 19.948 165.643 1.00 41.82 317 THR A CA 1
ATOM 2393 C C . THR A 1 320 ? -11.502 18.714 165.649 1.00 48.23 317 THR A C 1
ATOM 2394 O O . THR A 1 320 ? -11.376 17.860 166.519 1.00 51.30 317 THR A O 1
ATOM 2398 N N . LYS A 1 321 ? -12.395 18.617 164.670 1.00 51.32 318 LYS A N 1
ATOM 2399 C CA . LYS A 1 321 ? -13.229 17.440 164.536 1.00 51.11 318 LYS A CA 1
ATOM 2400 C C . LYS A 1 321 ? -12.394 16.208 164.175 1.00 52.21 318 LYS A C 1
ATOM 2401 O O . LYS A 1 321 ? -11.499 16.254 163.306 1.00 47.24 318 LYS A O 1
ATOM 2407 N N . LYS A 1 322 ? -12.684 15.110 164.862 1.00 49.72 319 LYS A N 1
ATOM 2408 C CA . LYS A 1 322 ? -11.955 13.865 164.677 1.00 53.68 319 LYS A CA 1
ATOM 2409 C C . LYS A 1 322 ? -12.485 12.991 163.532 1.00 56.08 319 LYS A C 1
ATOM 2410 O O . LYS A 1 322 ? -13.154 11.990 163.763 1.00 59.99 319 LYS A O 1
ATOM 2416 N N . TYR A 1 323 ? -12.165 13.356 162.299 1.00 57.73 320 TYR A N 1
ATOM 2417 C CA . TYR A 1 323 ? -12.519 12.519 161.153 1.00 59.00 320 TYR A CA 1
ATOM 2418 C C . TYR A 1 323 ? -11.732 11.210 161.141 1.00 61.07 320 TYR A C 1
ATOM 2419 O O . TYR A 1 323 ? -12.256 10.162 160.794 1.00 61.94 320 TYR A O 1
ATOM 2428 N N . HIS A 1 324 ? -10.469 11.276 161.540 1.00 61.27 321 HIS A N 1
ATOM 2429 C CA . HIS A 1 324 ? -9.531 10.191 161.276 1.00 67.41 321 HIS A CA 1
ATOM 2430 C C . HIS A 1 324 ? -8.344 10.239 162.260 1.00 65.49 321 HIS A C 1
ATOM 2431 O O . HIS A 1 324 ? -7.843 11.312 162.575 1.00 64.96 321 HIS A O 1
ATOM 2438 N N . GLU A 1 325 ? -7.925 9.075 162.759 1.00 60.34 322 GLU A N 1
ATOM 2439 C CA . GLU A 1 325 ? -6.807 8.964 163.695 1.00 56.81 322 GLU A CA 1
ATOM 2440 C C . GLU A 1 325 ? -5.506 8.594 162.965 1.00 54.98 322 GLU A C 1
ATOM 2441 O O . GLU A 1 325 ? -5.446 7.566 162.293 1.00 56.32 322 GLU A O 1
ATOM 2447 N N . ARG A 1 326 ? -4.474 9.427 163.084 1.00 48.94 323 ARG A N 1
ATOM 2448 C CA . ARG A 1 326 ? -3.149 9.070 162.569 1.00 52.93 323 ARG A CA 1
ATOM 2449 C C . ARG A 1 326 ? -2.611 7.876 163.359 1.00 52.34 323 ARG A C 1
ATOM 2450 O O . ARG A 1 326 ? -2.905 7.736 164.543 1.00 52.65 323 ARG A O 1
ATOM 2458 N N . SER A 1 327 ? -1.835 7.019 162.708 1.00 69.81 324 SER A N 1
ATOM 2459 C CA . SER A 1 327 ? -1.270 5.845 163.368 1.00 65.92 324 SER A CA 1
ATOM 2460 C C . SER A 1 327 ? -0.394 6.209 164.560 1.00 63.59 324 SER A C 1
ATOM 2461 O O . SER A 1 327 ? -0.339 5.472 165.554 1.00 63.86 324 SER A O 1
ATOM 2464 N N . ILE A 1 328 ? 0.281 7.353 164.482 1.00 52.03 325 ILE A N 1
ATOM 2465 C CA . ILE A 1 328 ? 1.158 7.767 165.583 1.00 49.58 325 ILE A CA 1
ATOM 2466 C C . ILE A 1 328 ? 0.363 8.065 166.855 1.00 48.11 325 ILE A C 1
ATOM 2467 O O . ILE A 1 328 ? 0.907 8.070 167.967 1.00 48.73 325 ILE A O 1
ATOM 2472 N N . LEU A 1 329 ? -0.926 8.342 166.694 1.00 48.91 326 LEU A N 1
ATOM 2473 C CA . LEU A 1 329 ? -1.783 8.599 167.844 1.00 54.72 326 LEU A CA 1
ATOM 2474 C C . LEU A 1 329 ? -2.130 7.273 168.495 1.00 52.55 326 LEU A C 1
ATOM 2475 O O . LEU A 1 329 ? -2.037 7.125 169.705 1.00 56.19 326 LEU A O 1
ATOM 2480 N N . SER A 1 330 ? -2.479 6.295 167.672 1.00 59.80 327 SER A N 1
ATOM 2481 C CA . SER A 1 330 ? -2.921 4.999 168.165 1.00 66.84 327 SER A CA 1
ATOM 2482 C C . SER A 1 330 ? -1.787 4.134 168.688 1.00 74.73 327 SER A C 1
ATOM 2483 O O . SER A 1 330 ? -2.021 3.011 169.116 1.00 85.14 327 SER A O 1
ATOM 2486 N N . LYS A 1 331 ? -0.564 4.650 168.646 1.00 75.34 328 LYS A N 1
ATOM 2487 C CA . LYS A 1 331 ? 0.622 3.863 168.977 1.00 70.91 328 LYS A CA 1
ATOM 2488 C C . LYS A 1 331 ? 1.682 4.726 169.643 1.00 74.95 328 LYS A C 1
ATOM 2489 O O . LYS A 1 331 ? 2.871 4.618 169.324 1.00 81.24 328 LYS A O 1
ATOM 2492 N N . ARG A 1 332 ? 1.268 5.586 170.568 1.00 73.12 329 ARG A N 1
ATOM 2493 C CA . ARG A 1 332 ? 2.212 6.511 171.183 1.00 72.09 329 ARG A CA 1
ATOM 2494 C C . ARG A 1 332 ? 3.200 5.844 172.153 1.00 79.44 329 ARG A C 1
ATOM 2495 O O . ARG A 1 332 ? 4.277 6.385 172.418 1.00 77.96 329 ARG A O 1
ATOM 2503 N N . GLU A 1 333 ? 2.854 4.667 172.669 1.00 89.92 330 GLU A N 1
ATOM 2504 C CA . GLU A 1 333 ? 3.786 3.931 173.533 1.00 94.21 330 GLU A CA 1
ATOM 2505 C C . GLU A 1 333 ? 5.107 3.644 172.801 1.00 97.19 330 GLU A C 1
ATOM 2506 O O . GLU A 1 333 ? 6.164 3.518 173.417 1.00 98.53 330 GLU A O 1
ATOM 2512 N N . ASP A 1 334 ? 5.044 3.574 171.476 1.00 94.77 331 ASP A N 1
ATOM 2513 C CA . ASP A 1 334 ? 6.231 3.306 170.676 1.00 93.25 331 ASP A CA 1
ATOM 2514 C C . ASP A 1 334 ? 7.262 4.435 170.697 1.00 91.56 331 ASP A C 1
ATOM 2515 O O . ASP A 1 334 ? 8.464 4.186 170.616 1.00 90.41 331 ASP A O 1
ATOM 2520 N N . TYR A 1 335 ? 6.800 5.674 170.806 1.00 91.10 332 TYR A N 1
ATOM 2521 C CA . TYR A 1 335 ? 7.718 6.809 170.803 1.00 88.63 332 TYR A CA 1
ATOM 2522 C C . TYR A 1 335 ? 8.371 7.045 172.171 1.00 80.32 332 TYR A C 1
ATOM 2523 O O . TYR A 1 335 ? 9.418 7.695 172.262 1.00 72.88 332 TYR A O 1
ATOM 2532 N N . VAL A 1 336 ? 7.759 6.509 173.226 1.00 78.51 333 VAL A N 1
ATOM 2533 C CA . VAL A 1 336 ? 8.332 6.621 174.572 1.00 75.67 333 VAL A CA 1
ATOM 2534 C C . VAL A 1 336 ? 7.851 5.512 175.514 1.00 64.28 333 VAL A C 1
ATOM 2535 O O . VAL A 1 336 ? 6.684 5.124 175.491 1.00 57.51 333 VAL A O 1
ATOM 2539 N N . GLN A 1 337 ? 8.765 4.991 176.326 1.00 62.97 334 GLN A N 1
ATOM 2540 C CA . GLN A 1 337 ? 8.396 4.066 177.394 1.00 69.41 334 GLN A CA 1
ATOM 2541 C C . GLN A 1 337 ? 7.634 4.803 178.492 1.00 63.04 334 GLN A C 1
ATOM 2542 O O . GLN A 1 337 ? 7.928 5.967 178.785 1.00 60.08 334 GLN A O 1
ATOM 2548 N N . ASP A 1 338 ? 6.664 4.117 179.091 1.00 58.43 335 ASP A N 1
ATOM 2549 C CA . ASP A 1 338 ? 5.801 4.706 180.120 1.00 54.79 335 ASP A CA 1
ATOM 2550 C C . ASP A 1 338 ? 5.076 5.934 179.580 1.00 56.97 335 ASP A C 1
ATOM 2551 O O . ASP A 1 338 ? 5.114 7.018 180.175 1.00 56.38 335 ASP A O 1
ATOM 2556 N N . SER A 1 339 ? 4.405 5.747 178.449 1.00 56.97 336 SER A N 1
ATOM 2557 C CA . SER A 1 339 ? 3.673 6.820 177.790 1.00 58.40 336 SER A CA 1
ATOM 2558 C C . SER A 1 339 ? 2.536 7.368 178.646 1.00 54.90 336 SER A C 1
ATOM 2559 O O . SER A 1 339 ? 2.028 8.452 178.372 1.00 56.60 336 SER A O 1
ATOM 2562 N N . ARG A 1 340 ? 2.156 6.635 179.692 1.00 53.21 337 ARG A N 1
ATOM 2563 C CA . ARG A 1 340 ? 1.141 7.096 180.640 1.00 55.15 337 ARG A CA 1
ATOM 2564 C C . ARG A 1 340 ? 1.600 8.358 181.359 1.00 55.82 337 ARG A C 1
ATOM 2565 O O . ARG A 1 340 ? 0.787 9.159 181.820 1.00 60.72 337 ARG A O 1
ATOM 2573 N N . LEU A 1 341 ? 2.918 8.513 181.459 1.00 50.66 338 LEU A N 1
ATOM 2574 C CA . LEU A 1 341 ? 3.543 9.574 182.248 1.00 41.04 338 LEU A CA 1
ATOM 2575 C C . LEU A 1 341 ? 4.189 10.662 181.403 1.00 46.29 338 LEU A C 1
ATOM 2576 O O . LEU A 1 341 ? 4.200 11.833 181.792 1.00 45.52 338 LEU A O 1
ATOM 2581 N N . PHE A 1 342 ? 4.743 10.263 180.256 1.00 46.60 339 PHE A N 1
ATOM 2582 C CA . PHE A 1 342 ? 5.565 11.148 179.439 1.00 42.57 339 PHE A CA 1
ATOM 2583 C C . PHE A 1 342 ? 4.974 11.367 178.055 1.00 46.19 339 PHE A C 1
ATOM 2584 O O . PHE A 1 342 ? 4.452 10.436 177.449 1.00 51.18 339 PHE A O 1
ATOM 2592 N N . VAL A 1 343 ? 5.076 12.601 177.565 1.00 44.84 340 VAL A N 1
ATOM 2593 C CA . VAL A 1 343 ? 4.591 12.965 176.244 1.00 46.06 340 VAL A CA 1
ATOM 2594 C C . VAL A 1 343 ? 5.446 12.309 175.168 1.00 51.51 340 VAL A C 1
ATOM 2595 O O . VAL A 1 343 ? 4.929 11.798 174.173 1.00 57.51 340 VAL A O 1
ATOM 2599 N N . ASN A 1 344 ? 6.760 12.334 175.372 1.00 46.67 341 ASN A N 1
ATOM 2600 C CA . ASN A 1 344 ? 7.684 11.784 174.399 1.00 44.06 341 ASN A CA 1
ATOM 2601 C C . ASN A 1 344 ? 9.035 11.491 175.032 1.00 46.62 341 ASN A C 1
ATOM 2602 O O . ASN A 1 344 ? 9.194 11.595 176.256 1.00 46.08 341 ASN A O 1
ATOM 2607 N N . GLN A 1 345 ? 10.004 11.155 174.184 1.00 45.48 342 GLN A N 1
ATOM 2608 C CA . GLN A 1 345 ? 11.341 10.787 174.629 1.00 43.18 342 GLN A CA 1
ATOM 2609 C C . GLN A 1 345 ? 11.988 11.894 175.456 1.00 44.07 342 GLN A C 1
ATOM 2610 O O . GLN A 1 345 ? 12.547 11.628 176.518 1.00 41.34 342 GLN A O 1
ATOM 2616 N N . GLU A 1 346 ? 11.900 13.136 174.986 1.00 40.01 343 GLU A N 1
ATOM 2617 C CA . GLU A 1 346 ? 12.562 14.219 175.692 1.00 42.99 343 GLU A CA 1
ATOM 2618 C C . GLU A 1 346 ? 11.952 14.431 177.078 1.00 44.52 343 GLU A C 1
ATOM 2619 O O . GLU A 1 346 ? 12.655 14.776 178.013 1.00 45.81 343 GLU A O 1
ATOM 2625 N N . HIS A 1 347 ? 10.641 14.231 177.192 1.00 41.33 344 HIS A N 1
ATOM 2626 C CA . HIS A 1 347 ? 9.941 14.420 178.448 1.00 41.61 344 HIS A CA 1
ATOM 2627 C C . HIS A 1 347 ? 10.517 13.460 179.479 1.00 45.22 344 HIS A C 1
ATOM 2628 O O . HIS A 1 347 ? 10.736 13.810 180.642 1.00 43.57 344 HIS A O 1
ATOM 2635 N N . ARG A 1 348 ? 10.783 12.247 179.025 1.00 40.89 345 ARG A N 1
ATOM 2636 C CA . ARG A 1 348 ? 11.302 11.220 179.889 1.00 39.67 345 ARG A CA 1
ATOM 2637 C C . ARG A 1 348 ? 12.751 11.528 180.292 1.00 40.69 345 ARG A C 1
ATOM 2638 O O . ARG A 1 348 ? 13.119 11.384 181.451 1.00 36.13 345 ARG A O 1
ATOM 2646 N N . GLU A 1 349 ? 13.577 11.971 179.351 1.00 34.86 346 GLU A N 1
ATOM 2647 C CA . GLU A 1 349 ? 14.970 12.223 179.694 1.00 38.23 346 GLU A CA 1
ATOM 2648 C C . GLU A 1 349 ? 15.120 13.477 180.544 1.00 39.49 346 GLU A C 1
ATOM 2649 O O . GLU A 1 349 ? 16.028 13.567 181.353 1.00 43.62 346 GLU A O 1
ATOM 2655 N N . LEU A 1 350 ? 14.227 14.440 180.365 1.00 40.06 347 LEU A N 1
ATOM 2656 C CA . LEU A 1 350 ? 14.220 15.602 181.237 1.00 38.76 347 LEU A CA 1
ATOM 2657 C C . LEU A 1 350 ? 13.916 15.204 182.691 1.00 36.71 347 LEU A C 1
ATOM 2658 O O . LEU A 1 350 ? 14.562 15.686 183.611 1.00 38.91 347 LEU A O 1
ATOM 2663 N N . PHE A 1 351 ? 12.926 14.341 182.895 1.00 40.91 348 PHE A N 1
ATOM 2664 C CA . PHE A 1 351 ? 12.652 13.833 184.234 1.00 38.15 348 PHE A CA 1
ATOM 2665 C C . PHE A 1 351 ? 13.921 13.185 184.814 1.00 41.54 348 PHE A C 1
ATOM 2666 O O . PHE A 1 351 ? 14.323 13.507 185.925 1.00 44.72 348 PHE A O 1
ATOM 2674 N N . LYS A 1 352 ? 14.557 12.297 184.053 1.00 44.82 349 LYS A N 1
ATOM 2675 C CA . LYS A 1 352 ? 15.811 11.664 184.492 1.00 51.05 349 LYS A CA 1
ATOM 2676 C C . LYS A 1 352 ? 16.889 12.692 184.865 1.00 47.50 349 LYS A C 1
ATOM 2677 O O . LYS A 1 352 ? 17.486 12.607 185.927 1.00 50.48 349 LYS A O 1
ATOM 2683 N N . GLN A 1 353 ? 17.111 13.668 183.993 1.00 43.93 350 GLN A N 1
ATOM 2684 C CA . GLN A 1 353 ? 18.039 14.763 184.267 1.00 43.31 350 GLN A CA 1
ATOM 2685 C C . GLN A 1 353 ? 17.692 15.574 185.534 1.00 45.59 350 GLN A C 1
ATOM 2686 O O . GLN A 1 353 ? 18.574 15.959 186.307 1.00 49.89 350 GLN A O 1
ATOM 2692 N N . LEU A 1 354 ? 16.411 15.849 185.742 1.00 40.11 351 LEU A N 1
ATOM 2693 C CA . LEU A 1 354 ? 16.023 16.742 186.823 1.00 41.84 351 LEU A CA 1
ATOM 2694 C C . LEU A 1 354 ? 15.764 16.020 188.147 1.00 42.10 351 LEU A C 1
ATOM 2695 O O . LEU A 1 354 ? 15.841 16.633 189.206 1.00 48.41 351 LEU A O 1
ATOM 2700 N N . TYR A 1 355 ? 15.461 14.723 188.079 1.00 38.59 352 TYR A N 1
ATOM 2701 C CA . TYR A 1 355 ? 15.107 13.937 189.267 1.00 34.03 352 TYR A CA 1
ATOM 2702 C C . TYR A 1 355 ? 15.766 12.548 189.205 1.00 37.05 352 TYR A C 1
ATOM 2703 O O . TYR A 1 355 ? 15.070 11.528 189.181 1.00 38.83 352 TYR A O 1
ATOM 2712 N N . PRO A 1 356 ? 17.119 12.512 189.217 1.00 39.59 353 PRO A N 1
ATOM 2713 C CA . PRO A 1 356 ? 17.887 11.310 188.889 1.00 41.96 353 PRO A CA 1
ATOM 2714 C C . PRO A 1 356 ? 17.677 10.187 189.878 1.00 42.58 353 PRO A C 1
ATOM 2715 O O . PRO A 1 356 ? 17.651 9.027 189.482 1.00 42.75 353 PRO A O 1
ATOM 2719 N N . LYS A 1 357 ? 17.543 10.527 191.154 1.00 38.79 354 LYS A N 1
ATOM 2720 C CA . LYS A 1 357 ? 17.372 9.519 192.170 1.00 39.21 354 LYS A CA 1
ATOM 2721 C C . LYS A 1 357 ? 16.015 8.871 191.976 1.00 40.16 354 LYS A C 1
ATOM 2722 O O . LYS A 1 357 ? 15.904 7.644 191.953 1.00 43.99 354 LYS A O 1
ATOM 2728 N N . SER A 1 358 ? 14.978 9.694 191.847 1.00 37.99 355 SER A N 1
ATOM 2729 C CA . SER A 1 358 ? 13.643 9.167 191.570 1.00 42.63 355 SER A CA 1
ATOM 2730 C C . SER A 1 358 ? 13.647 8.308 190.309 1.00 43.73 355 SER A C 1
ATOM 2731 O O . SER A 1 358 ? 13.092 7.206 190.303 1.00 43.08 355 SER A O 1
ATOM 2734 N N . PHE A 1 359 ? 14.294 8.800 189.253 1.00 42.10 356 PHE A N 1
ATOM 2735 C CA . PHE A 1 359 ? 14.336 8.058 187.993 1.00 40.83 356 PHE A CA 1
ATOM 2736 C C . PHE A 1 359 ? 15.067 6.739 188.155 1.00 42.76 356 PHE A C 1
ATOM 2737 O O . PHE A 1 359 ? 14.619 5.702 187.671 1.00 42.19 356 PHE A O 1
ATOM 2745 N N . ASN A 1 360 ? 16.206 6.786 188.828 1.00 35.66 357 ASN A N 1
ATOM 2746 C CA . ASN A 1 360 ? 16.990 5.583 189.048 1.00 40.97 357 ASN A CA 1
ATOM 2747 C C . ASN A 1 360 ? 16.194 4.548 189.850 1.00 41.46 357 ASN A C 1
ATOM 2748 O O . ASN A 1 360 ? 16.279 3.348 189.594 1.00 39.59 357 ASN A O 1
ATOM 2753 N N . TRP A 1 361 ? 15.389 5.035 190.790 1.00 42.87 358 TRP A N 1
ATOM 2754 C CA . TRP A 1 361 ? 14.619 4.179 191.683 1.00 44.64 358 TRP A CA 1
ATOM 2755 C C . TRP A 1 361 ? 13.408 3.579 190.994 1.00 42.15 358 TRP A C 1
ATOM 2756 O O . TRP A 1 361 ? 13.131 2.386 191.119 1.00 42.91 358 TRP A O 1
ATOM 2767 N N . PHE A 1 362 ? 12.676 4.423 190.280 1.00 37.76 359 PHE A N 1
ATOM 2768 C CA . PHE A 1 362 ? 11.423 4.018 189.652 1.00 42.23 359 PHE A CA 1
ATOM 2769 C C . PHE A 1 362 ? 11.571 3.331 188.287 1.00 46.07 359 PHE A C 1
ATOM 2770 O O . PHE A 1 362 ? 10.762 2.478 187.929 1.00 43.90 359 PHE A O 1
ATOM 2778 N N . PHE A 1 363 ? 12.595 3.694 187.528 1.00 46.72 360 PHE A N 1
ATOM 2779 C CA . PHE A 1 363 ? 12.699 3.202 186.160 1.00 48.17 360 PHE A CA 1
ATOM 2780 C C . PHE A 1 363 ? 13.944 2.339 185.903 1.00 46.70 360 PHE A C 1
ATOM 2781 O O . PHE A 1 363 ? 13.967 1.559 184.952 1.00 44.79 360 PHE A O 1
ATOM 2789 N N . GLU A 1 364 ? 14.955 2.447 186.763 1.00 42.37 361 GLU A N 1
ATOM 2790 C CA . GLU A 1 364 ? 16.177 1.648 186.592 1.00 49.79 361 GLU A CA 1
ATOM 2791 C C . GLU A 1 364 ? 16.384 0.569 187.662 1.00 48.76 361 GLU A C 1
ATOM 2792 O O . GLU A 1 364 ? 17.424 -0.081 187.681 1.00 50.80 361 GLU A O 1
ATOM 2798 N N . LYS A 1 365 ? 15.406 0.383 188.546 1.00 49.27 362 LYS A N 1
ATOM 2799 C CA . LYS A 1 365 ? 15.497 -0.639 189.604 1.00 50.95 362 LYS A CA 1
ATOM 2800 C C . LYS A 1 365 ? 16.742 -0.473 190.471 1.00 46.49 362 LYS A C 1
ATOM 2801 O O . LYS A 1 365 ? 17.365 -1.442 190.892 1.00 52.92 362 LYS A O 1
ATOM 2807 N N . ASN A 1 366 ? 17.085 0.779 190.744 1.00 48.60 363 ASN A N 1
ATOM 2808 C CA . ASN A 1 366 ? 18.273 1.112 191.507 1.00 48.78 363 ASN A CA 1
ATOM 2809 C C . ASN A 1 366 ? 19.539 0.451 190.948 1.00 55.32 363 ASN A C 1
ATOM 2810 O O . ASN A 1 366 ? 20.374 -0.076 191.690 1.00 54.67 363 ASN A O 1
ATOM 2815 N N . HIS A 1 367 ? 19.667 0.487 189.624 1.00 52.32 364 HIS A N 1
ATOM 2816 C CA . HIS A 1 367 ? 20.820 -0.080 188.970 1.00 50.03 364 HIS A CA 1
ATOM 2817 C C . HIS A 1 367 ? 22.053 0.638 189.448 1.00 56.18 364 HIS A C 1
ATOM 2818 O O . HIS A 1 367 ? 22.134 1.861 189.360 1.00 60.14 364 HIS A O 1
ATOM 2825 N N . GLY A 1 368 ? 23.018 -0.126 189.941 1.00 54.88 365 GLY A N 1
ATOM 2826 C CA . GLY A 1 368 ? 24.228 0.455 190.475 1.00 57.84 365 GLY A CA 1
ATOM 2827 C C . GLY A 1 368 ? 24.192 0.494 191.987 1.00 58.50 365 GLY A C 1
ATOM 2828 O O . GLY A 1 368 ? 25.231 0.486 192.632 1.00 60.30 365 GLY A O 1
ATOM 2829 N N . GLY A 1 369 ? 22.991 0.542 192.551 1.00 54.07 366 GLY A N 1
ATOM 2830 C CA . GLY A 1 369 ? 22.830 0.535 193.993 1.00 57.03 366 GLY A CA 1
ATOM 2831 C C . GLY A 1 369 ? 23.364 1.765 194.705 1.00 57.97 366 GLY A C 1
ATOM 2832 O O . GLY A 1 369 ? 23.779 1.688 195.855 1.00 59.84 366 GLY A O 1
ATOM 2833 N N . GLN A 1 370 ? 23.349 2.906 194.029 1.00 60.38 367 GLN A N 1
ATOM 2834 C CA . GLN A 1 370 ? 23.849 4.141 194.619 1.00 58.80 367 GLN A CA 1
ATOM 2835 C C . GLN A 1 370 ? 22.718 5.034 195.150 1.00 58.14 367 GLN A C 1
ATOM 2836 O O . GLN A 1 370 ? 22.976 6.061 195.780 1.00 61.22 367 GLN A O 1
ATOM 2842 N N . THR A 1 371 ? 21.470 4.651 194.908 1.00 51.32 368 THR A N 1
ATOM 2843 C CA . THR A 1 371 ? 20.353 5.476 195.368 1.00 45.65 368 THR A CA 1
ATOM 2844 C C . THR A 1 371 ? 19.793 5.032 196.722 1.00 52.42 368 THR A C 1
ATOM 2845 O O . THR A 1 371 ? 19.412 3.874 196.895 1.00 58.16 368 THR A O 1
ATOM 2849 N N . LYS A 1 372 ? 19.744 5.962 197.675 1.00 51.18 369 LYS A N 1
ATOM 2850 C CA . LYS A 1 372 ? 19.169 5.689 198.984 1.00 54.66 369 LYS A CA 1
ATOM 2851 C C . LYS A 1 372 ? 17.697 6.107 199.011 1.00 53.86 369 LYS A C 1
ATOM 2852 O O . LYS A 1 372 ? 17.308 7.103 198.394 1.00 50.73 369 LYS A O 1
ATOM 2858 N N . LYS A 1 373 ? 16.894 5.334 199.734 1.00 54.87 370 LYS A N 1
ATOM 2859 C CA . LYS A 1 373 ? 15.472 5.599 199.892 1.00 55.19 370 LYS A CA 1
ATOM 2860 C C . LYS A 1 373 ? 15.241 7.059 200.254 1.00 52.55 370 LYS A C 1
ATOM 2861 O O . LYS A 1 373 ? 14.404 7.732 199.662 1.00 48.88 370 LYS A O 1
ATOM 2867 N N . GLU A 1 374 ? 16.020 7.549 201.212 1.00 50.93 371 GLU A N 1
ATOM 2868 C CA . GLU A 1 374 ? 15.852 8.896 201.737 1.00 49.06 371 GLU A CA 1
ATOM 2869 C C . GLU A 1 374 ? 16.093 9.962 200.682 1.00 49.34 371 GLU A C 1
ATOM 2870 O O . GLU A 1 374 ? 15.496 11.037 200.741 1.00 50.76 371 GLU A O 1
ATOM 2876 N N . GLU A 1 375 ? 16.976 9.664 199.724 1.00 45.92 372 GLU A N 1
ATOM 2877 C CA . GLU A 1 375 ? 17.299 10.601 198.650 1.00 47.73 372 GLU A CA 1
ATOM 2878 C C . GLU A 1 375 ? 16.141 10.734 197.663 1.00 46.18 372 GLU A C 1
ATOM 2879 O O . GLU A 1 375 ? 15.879 11.821 197.145 1.00 44.79 372 GLU A O 1
ATOM 2885 N N . VAL A 1 376 ? 15.476 9.611 197.396 1.00 45.11 373 VAL A N 1
ATOM 2886 C CA . VAL A 1 376 ? 14.273 9.582 196.580 1.00 47.97 373 VAL A CA 1
ATOM 2887 C C . VAL A 1 376 ? 13.141 10.340 197.274 1.00 51.12 373 VAL A C 1
ATOM 2888 O O . VAL A 1 376 ? 12.406 11.098 196.644 1.00 46.91 373 VAL A O 1
ATOM 2892 N N . ILE A 1 377 ? 13.003 10.131 198.578 1.00 50.80 374 ILE A N 1
ATOM 2893 C CA . ILE A 1 377 ? 11.947 10.791 199.332 1.00 45.14 374 ILE A CA 1
ATOM 2894 C C . ILE A 1 377 ? 12.148 12.303 199.320 1.00 45.27 374 ILE A C 1
ATOM 2895 O O . ILE A 1 377 ? 11.189 13.055 199.190 1.00 44.67 374 ILE A O 1
ATOM 2900 N N . VAL A 1 378 ? 13.394 12.752 199.442 1.00 43.53 375 VAL A N 1
ATOM 2901 C CA . VAL A 1 378 ? 13.648 14.184 199.395 1.00 47.39 375 VAL A CA 1
ATOM 2902 C C . VAL A 1 378 ? 13.235 14.773 198.046 1.00 53.40 375 VAL A C 1
ATOM 2903 O O . VAL A 1 378 ? 12.581 15.816 198.005 1.00 51.66 375 VAL A O 1
ATOM 2907 N N . GLU A 1 379 ? 13.593 14.088 196.955 1.00 51.55 376 GLU A N 1
ATOM 2908 C CA . GLU A 1 379 ? 13.192 14.504 195.609 1.00 48.31 376 GLU A CA 1
ATOM 2909 C C . GLU A 1 379 ? 11.682 14.568 195.432 1.00 47.99 376 GLU A C 1
ATOM 2910 O O . GLU A 1 379 ? 11.163 15.550 194.907 1.00 52.52 376 GLU A O 1
ATOM 2916 N N . LEU A 1 380 ? 10.984 13.513 195.848 1.00 46.96 377 LEU A N 1
ATOM 2917 C CA . LEU A 1 380 ? 9.520 13.462 195.754 1.00 49.45 377 LEU A CA 1
ATOM 2918 C C . LEU A 1 380 ? 8.839 14.573 196.538 1.00 51.17 377 LEU A C 1
ATOM 2919 O O . LEU A 1 380 ? 7.921 15.217 196.037 1.00 53.51 377 LEU A O 1
ATOM 2924 N N . LYS A 1 381 ? 9.282 14.780 197.777 1.00 54.25 378 LYS A N 1
ATOM 2925 C CA . LYS A 1 381 ? 8.748 15.843 198.618 1.00 51.32 378 LYS A CA 1
ATOM 2926 C C . LYS A 1 381 ? 8.877 17.185 197.919 1.00 57.01 378 LYS A C 1
ATOM 2927 O O . LYS A 1 381 ? 7.960 18.004 197.971 1.00 55.97 378 LYS A O 1
ATOM 2933 N N . SER A 1 382 ? 10.017 17.408 197.267 1.00 53.66 379 SER A N 1
ATOM 2934 C CA . SER A 1 382 ? 10.237 18.662 196.561 1.00 57.05 379 SER A CA 1
ATOM 2935 C C . SER A 1 382 ? 9.321 18.767 195.358 1.00 56.32 379 SER A C 1
ATOM 2936 O O . SER A 1 382 ? 8.741 19.816 195.089 1.00 57.50 379 SER A O 1
ATOM 2939 N N . LEU A 1 383 ? 9.200 17.669 194.628 1.00 55.44 380 LEU A N 1
ATOM 2940 C CA . LEU A 1 383 ? 8.316 17.624 193.481 1.00 52.77 380 LEU A CA 1
ATOM 2941 C C . LEU A 1 383 ? 6.872 17.934 193.901 1.00 53.55 380 LEU A C 1
ATOM 2942 O O . LEU A 1 383 ? 6.208 18.740 193.261 1.00 54.33 380 LEU A O 1
ATOM 2947 N N . SER A 1 384 ? 6.406 17.338 194.999 1.00 47.41 381 SER A N 1
ATOM 2948 C CA . SER A 1 384 ? 5.013 17.513 195.418 1.00 54.44 381 SER A CA 1
ATOM 2949 C C . SER A 1 384 ? 4.671 18.936 195.845 1.00 57.46 381 SER A C 1
ATOM 2950 O O . SER A 1 384 ? 3.511 19.322 195.833 1.00 66.07 381 SER A O 1
ATOM 2953 N N . GLU A 1 385 ? 5.681 19.708 196.232 1.00 61.24 382 GLU A N 1
ATOM 2954 C CA . GLU A 1 385 ? 5.469 21.081 196.692 1.00 63.23 382 GLU A CA 1
ATOM 2955 C C . GLU A 1 385 ? 5.694 22.117 195.580 1.00 58.51 382 GLU A C 1
ATOM 2956 O O . GLU A 1 385 ? 5.510 23.317 195.785 1.00 57.25 382 GLU A O 1
ATOM 2962 N N . ASP A 1 386 ? 6.096 21.642 194.406 1.00 53.92 383 ASP A N 1
ATOM 2963 C CA . ASP A 1 386 ? 6.323 22.516 193.258 1.00 54.05 383 ASP A CA 1
ATOM 2964 C C . ASP A 1 386 ? 4.999 22.802 192.523 1.00 57.81 383 ASP A C 1
ATOM 2965 O O . ASP A 1 386 ? 4.333 21.893 191.995 1.00 47.34 383 ASP A O 1
ATOM 2970 N N . PRO A 1 387 ? 4.603 24.078 192.508 1.00 62.70 384 PRO A N 1
ATOM 2971 C CA . PRO A 1 387 ? 3.377 24.486 191.811 1.00 65.05 384 PRO A CA 1
ATOM 2972 C C . PRO A 1 387 ? 3.464 24.218 190.299 1.00 62.14 384 PRO A C 1
ATOM 2973 O O . PRO A 1 387 ? 2.443 23.999 189.647 1.00 61.96 384 PRO A O 1
ATOM 2977 N N . ARG A 1 388 ? 4.681 24.198 189.763 1.00 58.68 385 ARG A N 1
ATOM 2978 C CA . ARG A 1 388 ? 4.881 23.953 188.343 1.00 54.50 385 ARG A CA 1
ATOM 2979 C C . ARG A 1 388 ? 4.486 22.538 187.951 1.00 54.09 385 ARG A C 1
ATOM 2980 O O . ARG A 1 388 ? 4.166 22.284 186.798 1.00 54.98 385 ARG A O 1
ATOM 2988 N N . TYR A 1 389 ? 4.518 21.606 188.893 1.00 51.62 386 TYR A N 1
ATOM 2989 C CA . TYR A 1 389 ? 4.432 20.205 188.499 1.00 49.83 386 TYR A CA 1
ATOM 2990 C C . TYR A 1 389 ? 3.334 19.380 189.157 1.00 47.59 386 TYR A C 1
ATOM 2991 O O . TYR A 1 389 ? 3.492 18.166 189.308 1.00 48.84 386 TYR A O 1
ATOM 3000 N N . GLU A 1 390 ? 2.211 20.003 189.497 1.00 40.43 387 GLU A N 1
ATOM 3001 C CA . GLU A 1 390 ? 1.230 19.304 190.321 1.00 50.07 387 GLU A CA 1
ATOM 3002 C C . GLU A 1 390 ? 0.533 18.158 189.587 1.00 52.25 387 GLU A C 1
ATOM 3003 O O . GLU A 1 390 ? 0.322 17.089 190.154 1.00 49.88 387 GLU A O 1
ATOM 3009 N N . HIS A 1 391 ? 0.206 18.357 188.317 1.00 50.33 388 HIS A N 1
ATOM 3010 C CA . HIS A 1 391 ? -0.433 17.289 187.562 1.00 44.16 388 HIS A CA 1
ATOM 3011 C C . HIS A 1 391 ? 0.553 16.137 187.335 1.00 44.84 388 HIS A C 1
ATOM 3012 O O . HIS A 1 391 ? 0.196 14.966 187.466 1.00 45.99 388 HIS A O 1
ATOM 3019 N N . PHE A 1 392 ? 1.801 16.466 187.015 1.00 44.51 389 PHE A N 1
ATOM 3020 C CA . PHE A 1 392 ? 2.814 15.435 186.855 1.00 43.07 389 PHE A CA 1
ATOM 3021 C C . PHE A 1 392 ? 3.077 14.641 188.154 1.00 44.91 389 PHE A C 1
ATOM 3022 O O . PHE A 1 392 ? 3.176 13.413 188.135 1.00 43.43 389 PHE A O 1
ATOM 3030 N N . PHE A 1 393 ? 3.221 15.333 189.276 1.00 45.31 390 PHE A N 1
ATOM 3031 C CA . PHE A 1 393 ? 3.412 14.604 190.534 1.00 48.16 390 PHE A CA 1
ATOM 3032 C C . PHE A 1 393 ? 2.217 13.687 190.853 1.00 46.79 390 PHE A C 1
ATOM 3033 O O . PHE A 1 393 ? 2.407 12.500 191.142 1.00 44.45 390 PHE A O 1
ATOM 3041 N N . SER A 1 394 ? 1.003 14.235 190.786 1.00 41.07 391 SER A N 1
ATOM 3042 C CA . SER A 1 394 ? -0.228 13.450 190.960 1.00 43.89 391 SER A CA 1
ATOM 3043 C C . SER A 1 394 ? -0.246 12.203 190.083 1.00 47.44 391 SER A C 1
ATOM 3044 O O . SER A 1 394 ? -0.595 11.111 190.527 1.00 48.10 391 SER A O 1
ATOM 3047 N N . SER A 1 395 ? 0.126 12.382 188.824 1.00 42.62 392 SER A N 1
ATOM 3048 C CA . SER A 1 395 ? 0.177 11.281 187.888 1.00 43.51 392 SER A CA 1
ATOM 3049 C C . SER A 1 395 ? 1.231 10.244 188.315 1.00 40.41 392 SER A C 1
ATOM 3050 O O . SER A 1 395 ? 0.993 9.035 188.291 1.00 43.85 392 SER A O 1
ATOM 3053 N N . LEU A 1 396 ? 2.388 10.731 188.733 1.00 36.95 393 LEU A N 1
ATOM 3054 C CA . LEU A 1 396 ? 3.469 9.868 189.209 1.00 42.35 393 LEU A CA 1
ATOM 3055 C C . LEU A 1 396 ? 3.061 9.082 190.469 1.00 44.68 393 LEU A C 1
ATOM 3056 O O . LEU A 1 396 ? 3.328 7.882 190.583 1.00 50.20 393 LEU A O 1
ATOM 3061 N N . ALA A 1 397 ? 2.383 9.752 191.396 1.00 40.10 394 ALA A N 1
ATOM 3062 C CA . ALA A 1 397 ? 1.939 9.111 192.632 1.00 42.50 394 ALA A CA 1
ATOM 3063 C C . ALA A 1 397 ? 0.783 8.125 192.412 1.00 49.55 394 ALA A C 1
ATOM 3064 O O . ALA A 1 397 ? 0.656 7.121 193.121 1.00 50.02 394 ALA A O 1
ATOM 3066 N N . LYS A 1 398 ? -0.064 8.410 191.432 1.00 48.74 395 LYS A N 1
ATOM 3067 C CA . LYS A 1 398 ? -1.105 7.467 191.064 1.00 52.50 395 LYS A CA 1
ATOM 3068 C C . LYS A 1 398 ? -0.487 6.210 190.449 1.00 50.47 395 LYS A C 1
ATOM 3069 O O . LYS A 1 398 ? -0.805 5.096 190.841 1.00 49.70 395 LYS A O 1
ATOM 3072 N N . HIS A 1 399 ? 0.404 6.398 189.482 1.00 53.81 396 HIS A N 1
ATOM 3073 C CA . HIS A 1 399 ? 1.054 5.274 188.811 1.00 58.56 396 HIS A CA 1
ATOM 3074 C C . HIS A 1 399 ? 1.753 4.324 189.796 1.00 56.51 396 HIS A C 1
ATOM 3075 O O . HIS A 1 399 ? 1.610 3.108 189.695 1.00 61.43 396 HIS A O 1
ATOM 3082 N N . PHE A 1 400 ? 2.475 4.880 190.764 1.00 46.65 397 PHE A N 1
ATOM 3083 C CA . PHE A 1 400 ? 3.264 4.056 191.683 1.00 45.34 397 PHE A CA 1
ATOM 3084 C C . PHE A 1 400 ? 2.639 3.870 193.059 1.00 50.50 397 PHE A C 1
ATOM 3085 O O . PHE A 1 400 ? 3.295 3.351 193.969 1.00 46.18 397 PHE A O 1
ATOM 3093 N N . GLN A 1 401 ? 1.388 4.300 193.209 1.00 53.43 398 GLN A N 1
ATOM 3094 C CA . GLN A 1 401 ? 0.645 4.130 194.461 1.00 55.52 398 GLN A CA 1
ATOM 3095 C C . GLN A 1 401 ? 1.297 4.767 195.688 1.00 49.38 398 GLN A C 1
ATOM 3096 O O . GLN A 1 401 ? 1.451 4.123 196.723 1.00 47.34 398 GLN A O 1
ATOM 3102 N N . ILE A 1 402 ? 1.657 6.039 195.563 1.00 44.08 399 ILE A N 1
ATOM 3103 C CA . ILE A 1 402 ? 2.231 6.808 196.656 1.00 43.09 399 ILE A CA 1
ATOM 3104 C C . ILE A 1 402 ? 1.201 7.765 197.270 1.00 44.40 399 ILE A C 1
ATOM 3105 O O . ILE A 1 402 ? 0.467 8.456 196.556 1.00 44.44 399 ILE A O 1
ATOM 3110 N N . ASN A 1 403 ? 1.140 7.788 198.599 1.00 40.57 400 ASN A N 1
ATOM 3111 C CA . ASN A 1 403 ? 0.246 8.685 199.324 1.00 39.97 400 ASN A CA 1
ATOM 3112 C C . ASN A 1 403 ? 0.945 10.031 199.557 1.00 52.30 400 ASN A C 1
ATOM 3113 O O . ASN A 1 403 ? 1.872 10.122 200.364 1.00 55.12 400 ASN A O 1
ATOM 3118 N N . GLU A 1 404 ? 0.491 11.068 198.859 1.00 48.12 401 GLU A N 1
ATOM 3119 C CA . GLU A 1 404 ? 1.044 12.421 199.001 1.00 48.89 401 GLU A CA 1
ATOM 3120 C C . GLU A 1 404 ? 1.188 12.875 200.474 1.00 50.82 401 GLU A C 1
ATOM 3121 O O . GLU A 1 404 ? 2.119 13.598 200.818 1.00 55.62 401 GLU A O 1
ATOM 3127 N N . ASN A 1 405 ? 0.280 12.433 201.341 1.00 46.05 402 ASN A N 1
ATOM 3128 C CA . ASN A 1 405 ? 0.357 12.741 202.778 1.00 49.56 402 ASN A CA 1
ATOM 3129 C C . ASN A 1 405 ? 1.291 11.841 203.613 1.00 50.47 402 ASN A C 1
ATOM 3130 O O . ASN A 1 405 ? 1.453 12.057 204.813 1.00 49.74 402 ASN A O 1
ATOM 3135 N N . ASN A 1 406 ? 1.871 10.820 202.988 1.00 50.43 403 ASN A N 1
ATOM 3136 C CA . ASN A 1 406 ? 2.825 9.931 203.660 1.00 49.01 403 ASN A CA 1
ATOM 3137 C C . ASN A 1 406 ? 3.797 9.349 202.634 1.00 47.89 403 ASN A C 1
ATOM 3138 O O . ASN A 1 406 ? 3.783 8.149 202.327 1.00 44.02 403 ASN A O 1
ATOM 3143 N N . ILE A 1 407 ? 4.640 10.206 202.089 1.00 45.49 404 ILE A N 1
ATOM 3144 C CA . ILE A 1 407 ? 5.528 9.759 201.031 1.00 43.50 404 ILE A CA 1
ATOM 3145 C C . ILE A 1 407 ? 6.523 8.725 201.544 1.00 54.55 404 ILE A C 1
ATOM 3146 O O . ILE A 1 407 ? 6.718 7.682 200.915 1.00 49.71 404 ILE A O 1
ATOM 3151 N N . ALA A 1 408 ? 7.126 9.021 202.697 1.00 55.10 405 ALA A N 1
ATOM 3152 C CA . ALA A 1 408 ? 8.135 8.163 203.313 1.00 55.08 405 ALA A CA 1
ATOM 3153 C C . ALA A 1 408 ? 7.627 6.738 203.537 1.00 52.89 405 ALA A C 1
ATOM 3154 O O . ALA A 1 408 ? 8.308 5.773 203.202 1.00 51.42 405 ALA A O 1
ATOM 3156 N N . GLY A 1 409 ? 6.426 6.620 204.097 1.00 50.81 406 GLY A N 1
ATOM 3157 C CA . GLY A 1 409 ? 5.848 5.331 204.439 1.00 49.04 406 GLY A CA 1
ATOM 3158 C C . GLY A 1 409 ? 5.240 4.544 203.285 1.00 55.65 406 GLY A C 1
ATOM 3159 O O . GLY A 1 409 ? 4.972 3.353 203.433 1.00 59.20 406 GLY A O 1
ATOM 3160 N N . THR A 1 410 ? 5.029 5.180 202.133 1.00 50.33 407 THR A N 1
ATOM 3161 C CA . THR A 1 410 ? 4.403 4.477 201.010 1.00 46.79 407 THR A CA 1
ATOM 3162 C C . THR A 1 410 ? 5.279 4.368 199.776 1.00 47.75 407 THR A C 1
ATOM 3163 O O . THR A 1 410 ? 4.810 3.939 198.723 1.00 48.83 407 THR A O 1
ATOM 3167 N N . LEU A 1 411 ? 6.549 4.749 199.890 1.00 53.01 408 LEU A N 1
ATOM 3168 C CA . LEU A 1 411 ? 7.471 4.581 198.770 1.00 48.89 408 LEU A CA 1
ATOM 3169 C C . LEU A 1 411 ? 7.692 3.098 198.518 1.00 45.94 408 LEU A C 1
ATOM 3170 O O . LEU A 1 411 ? 8.143 2.386 199.397 1.00 50.59 408 LEU A O 1
ATOM 3175 N N . PRO A 1 412 ? 7.385 2.627 197.303 1.00 49.32 409 PRO A N 1
ATOM 3176 C CA . PRO A 1 412 ? 7.566 1.206 196.984 1.00 51.60 409 PRO A CA 1
ATOM 3177 C C . PRO A 1 412 ? 9.036 0.845 196.762 1.00 54.42 409 PRO A C 1
ATOM 3178 O O . PRO A 1 412 ? 9.887 1.736 196.674 1.00 55.40 409 PRO A O 1
ATOM 3182 N N . GLU A 1 413 ? 9.328 -0.450 196.677 1.00 52.38 410 GLU A N 1
ATOM 3183 C CA . GLU A 1 413 ? 10.677 -0.914 196.365 1.00 57.83 410 GLU A CA 1
ATOM 3184 C C . GLU A 1 413 ? 11.055 -0.490 194.937 1.00 54.54 410 GLU A C 1
ATOM 3185 O O . GLU A 1 413 ? 10.184 -0.138 194.145 1.00 50.45 410 GLU A O 1
ATOM 3191 N N . PRO A 1 414 ? 12.358 -0.496 194.613 1.00 53.46 411 PRO A N 1
ATOM 3192 C CA . PRO A 1 414 ? 12.742 -0.068 193.263 1.00 49.49 411 PRO A CA 1
ATOM 3193 C C . PRO A 1 414 ? 12.036 -0.865 192.172 1.00 49.90 411 PRO A C 1
ATOM 3194 O O . PRO A 1 414 ? 11.762 -2.055 192.328 1.00 50.14 411 PRO A O 1
ATOM 3198 N N . SER A 1 415 ? 11.737 -0.198 191.067 1.00 48.18 412 SER A N 1
ATOM 3199 C CA . SER A 1 415 ? 10.993 -0.832 189.994 1.00 50.50 412 SER A CA 1
ATOM 3200 C C . SER A 1 415 ? 11.567 -0.479 188.618 1.00 50.82 412 SER A C 1
ATOM 3201 O O . SER A 1 415 ? 12.467 0.356 188.496 1.00 50.27 412 SER A O 1
ATOM 3204 N N . GLY A 1 416 ? 11.044 -1.126 187.587 1.00 54.31 413 GLY A N 1
ATOM 3205 C CA . GLY A 1 416 ? 11.511 -0.898 186.230 1.00 55.30 413 GLY A CA 1
ATOM 3206 C C . GLY A 1 416 ? 12.514 -1.938 185.766 1.00 56.53 413 GLY A C 1
ATOM 3207 O O . GLY A 1 416 ? 12.442 -3.108 186.149 1.00 58.11 413 GLY A O 1
ATOM 3208 N N . ILE A 1 417 ? 13.456 -1.510 184.934 1.00 51.38 414 ILE A N 1
ATOM 3209 C CA . ILE A 1 417 ? 14.436 -2.427 184.375 1.00 47.86 414 ILE A CA 1
ATOM 3210 C C . ILE A 1 417 ? 15.815 -2.196 184.969 1.00 48.70 414 ILE A C 1
ATOM 3211 O O . ILE A 1 417 ? 16.269 -1.065 185.085 1.00 52.13 414 ILE A O 1
ATOM 3216 N N . ASP A 1 418 ? 16.476 -3.281 185.343 1.00 49.09 415 ASP A N 1
ATOM 3217 C CA . ASP A 1 418 ? 17.800 -3.205 185.935 1.00 54.16 415 ASP A CA 1
ATOM 3218 C C . ASP A 1 418 ? 18.884 -2.856 184.910 1.00 53.98 415 ASP A C 1
ATOM 3219 O O . ASP A 1 418 ? 19.571 -3.740 184.402 1.00 51.00 415 ASP A O 1
ATOM 3224 N N . ARG A 1 419 ? 19.056 -1.566 184.634 1.00 57.07 416 ARG A N 1
ATOM 3225 C CA . ARG A 1 419 ? 20.035 -1.126 183.641 1.00 60.15 416 ARG A CA 1
ATOM 3226 C C . ARG A 1 419 ? 20.355 0.356 183.785 1.00 57.27 416 ARG A C 1
ATOM 3227 O O . ARG A 1 419 ? 19.609 1.097 184.415 1.00 53.41 416 ARG A O 1
ATOM 3235 N N . ASP A 1 420 ? 21.456 0.796 183.187 1.00 51.69 417 ASP A N 1
ATOM 3236 C CA . ASP A 1 420 ? 21.658 2.227 183.022 1.00 57.16 417 ASP A CA 1
ATOM 3237 C C . ASP A 1 420 ? 21.052 2.616 181.684 1.00 57.42 417 ASP A C 1
ATOM 3238 O O . ASP A 1 420 ? 21.570 2.266 180.626 1.00 62.41 417 ASP A O 1
ATOM 3243 N N . GLU A 1 421 ? 19.921 3.306 181.736 1.00 56.33 418 GLU A N 1
ATOM 3244 C CA . GLU A 1 421 ? 19.266 3.785 180.535 1.00 53.20 418 GLU A CA 1
ATOM 3245 C C . GLU A 1 421 ? 20.117 4.900 179.952 1.00 59.16 418 GLU A C 1
ATOM 3246 O O . GLU A 1 421 ? 20.369 5.918 180.599 1.00 63.59 418 GLU A O 1
ATOM 3252 N N . LYS A 1 422 ? 20.582 4.697 178.732 1.00 59.88 419 LYS A N 1
ATOM 3253 C CA . LYS A 1 422 ? 21.471 5.661 178.116 1.00 61.35 419 LYS A CA 1
ATOM 3254 C C . LYS A 1 422 ? 20.646 6.718 177.402 1.00 52.55 419 LYS A C 1
ATOM 3255 O O . LYS A 1 422 ? 19.648 6.405 176.780 1.00 51.00 419 LYS A O 1
ATOM 3259 N N . SER A 1 423 ? 21.047 7.973 177.545 1.00 56.14 420 SER A N 1
ATOM 3260 C CA . SER A 1 423 ? 20.421 9.067 176.828 1.00 61.46 420 SER A CA 1
ATOM 3261 C C . SER A 1 423 ? 20.493 8.829 175.323 1.00 67.71 420 SER A C 1
ATOM 3262 O O . SER A 1 423 ? 21.519 8.384 174.800 1.00 78.44 420 SER A O 1
ATOM 3265 N N . SER A 1 424 ? 19.406 9.116 174.619 1.00 61.65 421 SER A N 1
ATOM 3266 C CA . SER A 1 424 ? 19.365 8.867 173.185 1.00 60.38 421 SER A CA 1
ATOM 3267 C C . SER A 1 424 ? 18.718 10.013 172.420 1.00 62.55 421 SER A C 1
ATOM 3268 O O . SER A 1 424 ? 18.704 10.013 171.186 1.00 62.46 421 SER A O 1
ATOM 3271 N N . PHE A 1 425 ? 18.165 1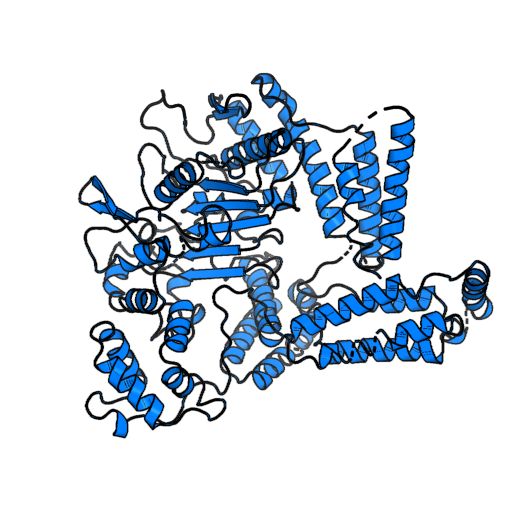0.984 173.141 1.00 56.97 422 PHE A N 1
ATOM 3272 C CA . PHE A 1 425 ? 17.504 12.095 172.466 1.00 52.25 422 PHE A CA 1
ATOM 3273 C C . PHE A 1 425 ? 18.557 12.996 171.830 1.00 53.66 422 PHE A C 1
ATOM 3274 O O . PHE A 1 425 ? 19.461 13.464 172.517 1.00 56.02 422 PHE A O 1
ATOM 3282 N N . GLY A 1 426 ? 18.446 13.221 170.517 1.00 48.07 423 GLY A N 1
ATOM 3283 C CA . GLY A 1 426 ? 19.363 14.101 169.806 1.00 34.25 423 GLY A CA 1
ATOM 3284 C C . GLY A 1 426 ? 20.580 13.381 169.242 1.00 39.19 423 GLY A C 1
ATOM 3285 O O . GLY A 1 426 ? 21.476 14.008 168.688 1.00 41.35 423 GLY A O 1
ATOM 3286 N N . GLN A 1 427 ? 20.588 12.059 169.361 1.00 43.21 424 GLN A N 1
ATOM 3287 C CA . GLN A 1 427 ? 21.737 11.230 169.011 1.00 46.21 424 GLN A CA 1
ATOM 3288 C C . GLN A 1 427 ? 21.437 10.427 167.748 1.00 43.68 424 GLN A C 1
ATOM 3289 O O . GLN A 1 427 ? 20.281 10.322 167.351 1.00 35.55 424 GLN A O 1
ATOM 3295 N N . PRO A 1 428 ? 22.471 9.821 167.137 1.00 40.03 425 PRO A N 1
ATOM 3296 C CA . PRO A 1 428 ? 22.132 8.847 166.100 1.00 38.05 425 PRO A CA 1
ATOM 3297 C C . PRO A 1 428 ? 21.395 7.662 166.721 1.00 36.96 425 PRO A C 1
ATOM 3298 O O . PRO A 1 428 ? 21.569 7.391 167.903 1.00 37.36 425 PRO A O 1
ATOM 3302 N N . PRO A 1 429 ? 20.560 6.979 165.933 1.00 39.43 426 PRO A N 1
ATOM 3303 C CA . PRO A 1 429 ? 19.824 5.795 166.379 1.00 41.13 426 PRO A CA 1
ATOM 3304 C C . PRO A 1 429 ? 20.766 4.688 166.839 1.00 42.31 426 PRO A C 1
ATOM 3305 O O . PRO A 1 429 ? 20.395 3.885 167.688 1.00 43.84 426 PRO A O 1
ATOM 3309 N N . VAL A 1 430 ? 21.955 4.625 166.255 1.00 41.09 427 VAL A N 1
ATOM 3310 C CA . VAL A 1 430 ? 22.906 3.570 166.598 1.00 41.53 427 VAL A CA 1
ATOM 3311 C C . VAL A 1 430 ? 24.103 4.131 167.352 1.00 39.56 427 VAL A C 1
ATOM 3312 O O . VAL A 1 430 ? 24.830 4.988 166.853 1.00 44.27 427 VAL A O 1
ATOM 3316 N N . ARG A 1 431 ? 24.284 3.638 168.568 1.00 37.06 428 ARG A N 1
ATOM 3317 C CA . ARG A 1 431 ? 25.196 4.232 169.528 1.00 35.00 428 ARG A CA 1
ATOM 3318 C C . ARG A 1 431 ? 26.016 3.152 170.184 1.00 39.50 428 ARG A C 1
ATOM 3319 O O . ARG A 1 431 ? 26.953 3.460 170.895 1.00 43.43 428 ARG A O 1
ATOM 3327 N N . ASP A 1 432 ? 25.629 1.895 169.979 1.00 36.72 429 ASP A N 1
ATOM 3328 C CA . ASP A 1 432 ? 26.319 0.769 170.597 1.00 39.25 429 ASP A CA 1
ATOM 3329 C C . ASP A 1 432 ? 25.729 -0.532 170.079 1.00 36.51 429 ASP A C 1
ATOM 3330 O O . ASP A 1 432 ? 24.867 -0.519 169.204 1.00 41.10 429 ASP A O 1
ATOM 3335 N N . ARG A 1 433 ? 26.168 -1.655 170.631 1.00 35.62 430 ARG A N 1
ATOM 3336 C CA . ARG A 1 433 ? 25.787 -2.952 170.075 1.00 39.44 430 ARG A CA 1
ATOM 3337 C C . ARG A 1 433 ? 24.294 -3.217 170.216 1.00 40.03 430 ARG A C 1
ATOM 3338 O O . ARG A 1 433 ? 23.638 -3.633 169.258 1.00 45.44 430 ARG A O 1
ATOM 3346 N N . LEU A 1 434 ? 23.748 -2.961 171.401 1.00 39.20 431 LEU A N 1
ATOM 3347 C CA . LEU A 1 434 ? 22.318 -3.155 171.613 1.00 35.71 431 LEU A CA 1
ATOM 3348 C C . LEU A 1 434 ? 21.455 -2.299 170.678 1.00 37.81 431 LEU A C 1
ATOM 3349 O O . LEU A 1 434 ? 20.574 -2.816 169.992 1.00 38.57 431 LEU A O 1
ATOM 3354 N N . SER A 1 435 ? 21.697 -0.994 170.641 1.00 36.65 432 SER A N 1
ATOM 3355 C CA . SER A 1 435 ? 20.890 -0.144 169.768 1.00 38.55 432 SER A CA 1
ATOM 3356 C C . SER A 1 435 ? 21.109 -0.501 168.293 1.00 42.87 432 SER A C 1
ATOM 3357 O O . SER A 1 435 ? 20.217 -0.330 167.466 1.00 45.09 432 SER A O 1
ATOM 3360 N N . TYR A 1 436 ? 22.294 -1.016 167.972 1.00 41.72 433 TYR A N 1
ATOM 3361 C CA . TYR A 1 436 ? 22.593 -1.436 166.610 1.00 38.97 433 TYR A CA 1
ATOM 3362 C C . TYR A 1 436 ? 21.692 -2.594 166.184 1.00 37.35 433 TYR A C 1
ATOM 3363 O O . TYR A 1 436 ? 21.167 -2.590 165.068 1.00 40.74 433 TYR A O 1
ATOM 3372 N N . LEU A 1 437 ? 21.503 -3.572 167.069 1.00 34.60 434 LEU A N 1
ATOM 3373 C CA . LEU A 1 437 ? 20.634 -4.713 166.777 1.00 38.31 434 LEU A CA 1
ATOM 3374 C C . LEU A 1 437 ? 19.163 -4.295 166.740 1.00 41.90 434 LEU A C 1
ATOM 3375 O O . LEU A 1 437 ? 18.396 -4.720 165.866 1.00 38.23 434 LEU A O 1
ATOM 3380 N N . GLN A 1 438 ? 18.765 -3.449 167.683 1.00 41.82 435 GLN A N 1
ATOM 3381 C CA . GLN A 1 438 ? 17.366 -3.020 167.730 1.00 39.53 435 GLN A CA 1
ATOM 3382 C C . GLN A 1 438 ? 17.004 -2.182 166.517 1.00 40.25 435 GLN A C 1
ATOM 3383 O O . GLN A 1 438 ? 15.969 -2.410 165.893 1.00 43.31 435 GLN A O 1
ATOM 3389 N N . HIS A 1 439 ? 17.852 -1.216 166.182 1.00 35.96 436 HIS A N 1
ATOM 3390 C CA . HIS A 1 439 ? 17.564 -0.346 165.051 1.00 43.03 436 HIS A CA 1
ATOM 3391 C C . HIS A 1 439 ? 17.591 -1.119 163.733 1.00 41.62 436 HIS A C 1
ATOM 3392 O O . HIS A 1 439 ? 16.743 -0.913 162.868 1.00 44.70 436 HIS A O 1
ATOM 3399 N N . SER A 1 440 ? 18.548 -2.030 163.606 1.00 40.65 437 SER A N 1
ATOM 3400 C CA . SER A 1 440 ? 18.722 -2.790 162.375 1.00 42.03 437 SER A CA 1
ATOM 3401 C C . SER A 1 440 ? 17.552 -3.712 162.115 1.00 42.44 437 SER A C 1
ATOM 3402 O O . SER A 1 440 ? 16.968 -3.707 161.035 1.00 44.92 437 SER A O 1
ATOM 3405 N N . LEU A 1 441 ? 17.223 -4.517 163.109 1.00 47.26 438 LEU A N 1
ATOM 3406 C CA . LEU A 1 441 ? 16.135 -5.471 162.977 1.00 45.32 438 LEU A CA 1
ATOM 3407 C C . LEU A 1 441 ? 14.806 -4.740 162.768 1.00 44.90 438 LEU A C 1
ATOM 3408 O O . LEU A 1 441 ? 13.963 -5.179 161.986 1.00 48.17 438 LEU A O 1
ATOM 3413 N N . THR A 1 442 ? 14.645 -3.600 163.429 1.00 42.91 439 THR A N 1
ATOM 3414 C CA . THR A 1 442 ? 13.446 -2.779 163.261 1.00 37.54 439 THR A CA 1
ATOM 3415 C C . THR A 1 442 ? 13.376 -2.176 161.863 1.00 39.14 439 THR A C 1
ATOM 3416 O O . THR A 1 442 ? 12.319 -2.180 161.240 1.00 39.21 439 THR A O 1
ATOM 3420 N N . SER A 1 443 ? 14.498 -1.629 161.391 1.00 37.91 440 SER A N 1
ATOM 3421 C CA . SER A 1 443 ? 14.555 -0.995 160.079 1.00 42.92 440 SER A CA 1
ATOM 3422 C C . SER A 1 443 ? 14.327 -1.999 158.971 1.00 46.25 440 SER A C 1
ATOM 3423 O O . SER A 1 443 ? 13.619 -1.724 158.010 1.00 50.26 440 SER A O 1
ATOM 3426 N N . ILE A 1 444 ? 14.935 -3.166 159.109 1.00 44.19 441 ILE A N 1
ATOM 3427 C CA . ILE A 1 444 ? 14.719 -4.235 158.152 1.00 44.10 441 ILE A CA 1
ATOM 3428 C C . ILE A 1 444 ? 13.242 -4.671 158.102 1.00 41.74 441 ILE A C 1
ATOM 3429 O O . ILE A 1 444 ? 12.675 -4.864 157.030 1.00 39.94 441 ILE A O 1
ATOM 3434 N N . ALA A 1 445 ? 12.620 -4.813 159.266 1.00 44.97 442 ALA A N 1
ATOM 3435 C CA . ALA A 1 445 ? 11.230 -5.259 159.339 1.00 45.48 442 ALA A CA 1
ATOM 3436 C C . ALA A 1 445 ? 10.289 -4.195 158.792 1.00 47.36 442 ALA A C 1
ATOM 3437 O O . ALA A 1 445 ? 9.362 -4.491 158.024 1.00 52.11 442 ALA A O 1
ATOM 3439 N N . ASN A 1 446 ? 10.528 -2.954 159.194 1.00 46.10 443 ASN A N 1
ATOM 3440 C CA . ASN A 1 446 ? 9.734 -1.835 158.700 1.00 49.15 443 ASN A CA 1
ATOM 3441 C C . ASN A 1 446 ? 9.917 -1.567 157.209 1.00 47.70 443 ASN A C 1
ATOM 3442 O O . ASN A 1 446 ? 8.964 -1.158 156.544 1.00 43.97 443 ASN A O 1
ATOM 3447 N N . TYR A 1 447 ? 11.129 -1.763 156.682 1.00 42.16 444 TYR A N 1
ATOM 3448 C CA . TYR A 1 447 ? 11.310 -1.576 155.251 1.00 36.26 444 TYR A CA 1
ATOM 3449 C C . TYR A 1 447 ? 10.465 -2.599 154.505 1.00 45.04 444 TYR A C 1
ATOM 3450 O O . TYR A 1 447 ? 9.779 -2.259 153.541 1.00 46.11 444 TYR A O 1
ATOM 3459 N N . TYR A 1 448 ? 10.521 -3.851 154.949 1.00 45.95 445 TYR A N 1
ATOM 3460 C CA . TYR A 1 448 ? 9.731 -4.887 154.305 1.00 49.59 445 TYR A CA 1
ATOM 3461 C C . TYR A 1 448 ? 8.255 -4.548 154.409 1.00 49.16 445 TYR A C 1
ATOM 3462 O O . TYR A 1 448 ? 7.501 -4.710 153.453 1.00 53.38 445 TYR A O 1
ATOM 3471 N N . HIS A 1 449 ? 7.841 -4.083 155.577 1.00 49.14 446 HIS A N 1
ATOM 3472 C CA . HIS A 1 449 ? 6.434 -3.845 155.800 1.00 51.32 446 HIS A CA 1
ATOM 3473 C C . HIS A 1 449 ? 5.895 -2.678 154.975 1.00 50.50 446 HIS A C 1
ATOM 3474 O O . HIS A 1 449 ? 4.888 -2.812 154.291 1.00 50.62 446 HIS A O 1
ATOM 3481 N N . TYR A 1 450 ? 6.569 -1.536 155.030 1.00 47.54 447 TYR A N 1
ATOM 3482 C CA . TYR A 1 450 ? 6.048 -0.343 154.369 1.00 49.38 447 TYR A CA 1
ATOM 3483 C C . TYR A 1 450 ? 6.522 -0.169 152.931 1.00 48.30 447 TYR A C 1
ATOM 3484 O O . TYR A 1 450 ? 5.864 0.495 152.151 1.00 51.07 447 TYR A O 1
ATOM 3493 N N . HIS A 1 451 ? 7.669 -0.737 152.573 1.00 50.87 448 HIS A N 1
ATOM 3494 C CA . HIS A 1 451 ? 8.278 -0.375 151.293 1.00 52.50 448 HIS A CA 1
ATOM 3495 C C . HIS A 1 451 ? 8.527 -1.519 150.306 1.00 58.86 448 HIS A C 1
ATOM 3496 O O . HIS A 1 451 ? 9.022 -1.289 149.205 1.00 59.97 448 HIS A O 1
ATOM 3503 N N . CYS A 1 452 ? 8.202 -2.745 150.690 1.00 64.36 449 CYS A N 1
ATOM 3504 C CA . CYS A 1 452 ? 8.376 -3.872 149.781 1.00 69.98 449 CYS A CA 1
ATOM 3505 C C . CYS A 1 452 ? 7.048 -4.324 149.211 1.00 77.69 449 CYS A C 1
ATOM 3506 O O . CYS A 1 452 ? 6.103 -4.602 149.957 1.00 69.73 449 CYS A O 1
ATOM 3509 N N . ASP A 1 453 ? 6.982 -4.384 147.882 1.00 95.96 450 ASP A N 1
ATOM 3510 C CA . ASP A 1 453 ? 5.848 -4.981 147.181 1.00 107.85 450 ASP A CA 1
ATOM 3511 C C . ASP A 1 453 ? 6.168 -6.457 146.967 1.00 115.27 450 ASP A C 1
ATOM 3512 O O . ASP A 1 453 ? 5.542 -7.137 146.157 1.00 122.14 450 ASP A O 1
ATOM 3517 N N . GLU A 1 454 ? 7.158 -6.931 147.715 1.00 113.75 451 GLU A N 1
ATOM 3518 C CA . GLU A 1 454 ? 7.682 -8.287 147.627 1.00 110.21 451 GLU A CA 1
AT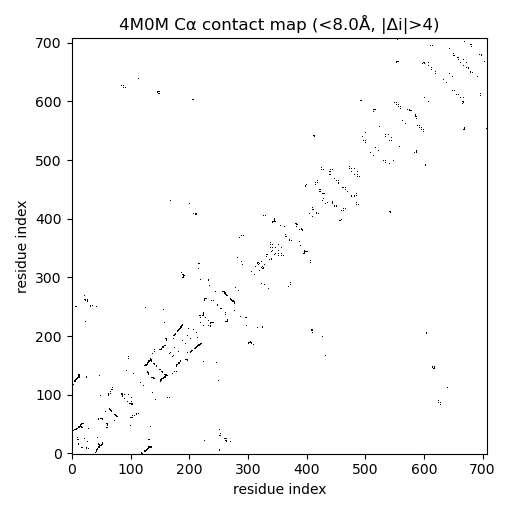OM 3519 C C . GLU A 1 454 ? 7.104 -9.134 148.771 1.00 101.01 451 GLU A C 1
ATOM 3520 O O . GLU A 1 454 ? 7.846 -9.708 149.577 1.00 102.09 451 GLU A O 1
ATOM 3526 N N . LYS A 1 455 ? 5.776 -9.203 148.843 1.00 89.12 452 LYS A N 1
ATOM 3527 C CA . LYS A 1 455 ? 5.095 -9.808 149.991 1.00 79.80 452 LYS A CA 1
ATOM 3528 C C . LYS A 1 455 ? 5.046 -11.339 149.968 1.00 78.99 452 LYS A C 1
ATOM 3529 O O . LYS A 1 455 ? 5.192 -11.962 148.925 1.00 77.24 452 LYS A O 1
ATOM 3531 N N . SER A 1 456 ? 4.821 -11.923 151.140 1.00 79.57 453 SER A N 1
ATOM 3532 C CA . SER A 1 456 ? 4.731 -13.367 151.317 1.00 75.44 453 SER A CA 1
ATOM 3533 C C . SER A 1 456 ? 4.188 -13.631 152.714 1.00 75.37 453 SER A C 1
ATOM 3534 O O . SER A 1 456 ? 4.208 -12.741 153.564 1.00 76.21 453 SER A O 1
ATOM 3537 N N . SER A 1 457 ? 3.709 -14.843 152.969 1.00 71.83 454 SER A N 1
ATOM 3538 C CA . SER A 1 457 ? 3.216 -15.163 154.306 1.00 71.08 454 SER A CA 1
ATOM 3539 C C . SER A 1 457 ? 4.367 -15.492 155.255 1.00 75.26 454 SER A C 1
ATOM 3540 O O . SER A 1 457 ? 4.362 -15.072 156.411 1.00 78.29 454 SER A O 1
ATOM 3543 N N . THR A 1 458 ? 5.351 -16.238 154.759 1.00 76.36 455 THR A N 1
ATOM 3544 C CA . THR A 1 458 ? 6.548 -16.556 155.533 1.00 75.61 455 THR A CA 1
ATOM 3545 C C . THR A 1 458 ? 7.255 -15.273 155.943 1.00 74.70 455 THR A C 1
ATOM 3546 O O . THR A 1 458 ? 7.627 -15.096 157.103 1.00 72.95 455 THR A O 1
ATOM 3550 N N . ASN A 1 459 ? 7.432 -14.375 154.982 1.00 72.00 456 ASN A N 1
ATOM 3551 C CA . ASN A 1 459 ? 8.004 -13.071 155.272 1.00 67.33 456 ASN A CA 1
ATOM 3552 C C . ASN A 1 459 ? 7.165 -12.263 156.275 1.00 62.36 456 ASN A C 1
ATOM 3553 O O . ASN A 1 459 ? 7.719 -11.580 157.135 1.00 62.53 456 ASN A O 1
ATOM 3558 N N . GLU A 1 460 ? 5.840 -12.359 156.171 1.00 58.11 457 GLU A N 1
ATOM 3559 C CA . GLU A 1 460 ? 4.939 -11.620 157.057 1.00 63.99 457 GLU A CA 1
ATOM 3560 C C . GLU A 1 460 ? 5.078 -11.990 158.526 1.00 65.70 457 GLU A C 1
ATOM 3561 O O . GLU A 1 460 ? 5.060 -11.118 159.400 1.00 65.87 457 GLU A O 1
ATOM 3567 N N . SER A 1 461 ? 5.191 -13.282 158.805 1.00 65.01 458 SER A N 1
ATOM 3568 C CA . SER A 1 461 ? 5.329 -13.719 160.186 1.00 67.25 458 SER A CA 1
ATOM 3569 C C . SER A 1 461 ? 6.747 -13.500 160.708 1.00 64.53 458 SER A C 1
ATOM 3570 O O . SER A 1 461 ? 6.932 -13.163 161.879 1.00 69.46 458 SER A O 1
ATOM 3573 N N . VAL A 1 462 ? 7.749 -13.684 159.851 1.00 58.55 459 VAL A N 1
ATOM 3574 C CA . VAL A 1 462 ? 9.116 -13.355 160.242 1.00 59.39 459 VAL A CA 1
ATOM 3575 C C . VAL A 1 462 ? 9.202 -11.863 160.577 1.00 58.83 459 VAL A C 1
ATOM 3576 O O . VAL A 1 462 ? 9.800 -11.480 161.581 1.00 55.58 459 VAL A O 1
ATOM 3580 N N . LYS A 1 463 ? 8.570 -11.032 159.751 1.00 56.75 460 LYS A N 1
ATOM 3581 C CA . LYS A 1 463 ? 8.533 -9.595 159.994 1.00 55.19 460 LYS A CA 1
ATOM 3582 C C . LYS A 1 463 ? 7.888 -9.256 161.336 1.00 56.41 460 LYS A C 1
ATOM 3583 O O . LYS A 1 463 ? 8.433 -8.464 162.102 1.00 52.80 460 LYS A O 1
ATOM 3589 N N . ASN A 1 464 ? 6.719 -9.836 161.603 1.00 56.97 461 ASN A N 1
ATOM 3590 C CA . ASN A 1 464 ? 6.019 -9.597 162.862 1.00 56.10 461 ASN A CA 1
ATOM 3591 C C . ASN A 1 464 ? 6.828 -10.062 164.065 1.00 55.13 461 ASN A C 1
ATOM 3592 O O . ASN A 1 464 ? 6.829 -9.419 165.119 1.00 55.22 461 ASN A O 1
ATOM 3597 N N . LEU A 1 465 ? 7.521 -11.181 163.896 1.00 55.32 462 LEU A N 1
ATOM 3598 C CA . LEU A 1 465 ? 8.322 -11.758 164.965 1.00 54.47 462 LEU A CA 1
ATOM 3599 C C . LEU A 1 465 ? 9.499 -10.865 165.345 1.00 56.03 462 LEU A C 1
ATOM 3600 O O . LEU A 1 465 ? 9.798 -10.697 166.522 1.00 56.66 462 LEU A O 1
ATOM 3605 N N . LEU A 1 466 ? 10.168 -10.298 164.345 1.00 56.36 463 LEU A N 1
ATOM 3606 C CA . LEU A 1 466 ? 11.295 -9.414 164.587 1.00 47.64 463 LEU A CA 1
ATOM 3607 C C . LEU A 1 466 ? 10.838 -8.197 165.372 1.00 49.48 463 LEU A C 1
ATOM 3608 O O . LEU A 1 466 ? 11.510 -7.758 166.308 1.00 44.27 463 LEU A O 1
ATOM 3613 N N . LEU A 1 467 ? 9.695 -7.644 164.980 1.00 49.37 464 LEU A N 1
ATOM 3614 C CA . LEU A 1 467 ? 9.151 -6.483 165.674 1.00 52.26 464 LEU A CA 1
ATOM 3615 C C . LEU A 1 467 ? 8.762 -6.828 167.109 1.00 56.80 464 LEU A C 1
ATOM 3616 O O . LEU A 1 467 ? 8.987 -6.040 168.033 1.00 59.87 464 LEU A O 1
ATOM 3621 N N . GLU A 1 468 ? 8.193 -8.016 167.288 1.00 56.92 465 GLU A N 1
ATOM 3622 C CA . GLU A 1 468 ? 7.823 -8.492 168.615 1.00 59.18 465 GLU A CA 1
ATOM 3623 C C . GLU A 1 468 ? 9.062 -8.711 169.486 1.00 58.11 465 GLU A C 1
ATOM 3624 O O . GLU A 1 468 ? 9.099 -8.290 170.643 1.00 56.13 465 GLU A O 1
ATOM 3630 N N . ARG A 1 469 ? 10.079 -9.356 168.918 1.00 56.38 466 ARG A N 1
ATOM 3631 C CA . ARG A 1 469 ? 11.324 -9.619 169.635 1.00 52.94 466 ARG A CA 1
ATOM 3632 C C . ARG A 1 469 ? 12.053 -8.346 170.036 1.00 48.97 466 ARG A C 1
ATOM 3633 O O . ARG A 1 469 ? 12.630 -8.271 171.108 1.00 48.28 466 ARG A O 1
ATOM 3641 N N . VAL A 1 470 ? 12.040 -7.343 169.174 1.00 46.95 467 VAL A N 1
ATOM 3642 C CA . VAL A 1 470 ? 12.683 -6.089 169.530 1.00 49.02 467 VAL A CA 1
ATOM 3643 C C . VAL A 1 470 ? 11.949 -5.425 170.691 1.00 58.47 467 VAL A C 1
ATOM 3644 O O . VAL A 1 470 ? 12.578 -4.937 171.631 1.00 61.02 467 VAL A O 1
ATOM 3648 N N . LYS A 1 471 ? 10.620 -5.431 170.628 1.00 60.36 468 LYS A N 1
ATOM 3649 C CA . LYS A 1 471 ? 9.800 -4.871 171.690 1.00 56.59 468 LYS A CA 1
ATOM 3650 C C . LYS A 1 471 ? 10.134 -5.563 173.004 1.00 49.96 468 LYS A C 1
ATOM 3651 O O . LYS A 1 471 ? 10.402 -4.912 174.007 1.00 49.21 468 LYS A O 1
ATOM 3657 N N . GLU A 1 472 ? 10.153 -6.887 172.979 1.00 49.94 469 GLU A N 1
ATOM 3658 C CA . GLU A 1 472 ? 10.521 -7.671 174.149 1.00 47.51 469 GLU A CA 1
ATOM 3659 C C . GLU A 1 472 ? 11.904 -7.308 174.683 1.00 53.73 469 GLU A C 1
ATOM 3660 O O . GLU A 1 472 ? 12.117 -7.293 175.895 1.00 59.77 469 GLU A O 1
ATOM 3666 N N . SER A 1 473 ? 12.842 -7.002 173.790 1.00 47.95 470 SER A N 1
ATOM 3667 C CA . SER A 1 473 ? 14.208 -6.708 174.221 1.00 48.02 470 SER A CA 1
ATOM 3668 C C . SER A 1 473 ? 14.312 -5.392 174.995 1.00 48.05 470 SER A C 1
ATOM 3669 O O . SER A 1 473 ? 15.281 -5.175 175.717 1.00 51.84 470 SER A O 1
ATOM 3672 N N . ARG A 1 474 ? 13.318 -4.517 174.843 1.00 54.34 471 ARG A N 1
ATOM 3673 C CA . ARG A 1 474 ? 13.341 -3.208 175.506 1.00 54.02 471 ARG A CA 1
ATOM 3674 C C . ARG A 1 474 ? 12.994 -3.277 176.992 1.00 54.16 471 ARG A C 1
ATOM 3675 O O . ARG A 1 474 ? 13.106 -2.287 177.713 1.00 53.96 471 ARG A O 1
ATOM 3683 N N . THR A 1 475 ? 12.573 -4.450 177.441 1.00 51.87 472 THR A N 1
ATOM 3684 C CA . THR A 1 475 ? 12.161 -4.636 178.821 1.00 54.25 472 THR A CA 1
ATOM 3685 C C . THR A 1 475 ? 13.154 -5.537 179.522 1.00 56.44 472 THR A C 1
ATOM 3686 O O . THR A 1 475 ? 12.888 -6.036 180.612 1.00 60.82 472 THR A O 1
ATOM 3690 N N . LYS A 1 476 ? 14.301 -5.756 178.889 1.00 54.80 473 LYS A N 1
ATOM 3691 C CA . LYS A 1 476 ? 15.318 -6.627 179.463 1.00 53.53 473 LYS A CA 1
ATOM 3692 C C . LYS A 1 476 ? 16.573 -5.834 179.797 1.00 51.38 473 LYS A C 1
ATOM 3693 O O . LYS A 1 476 ? 16.815 -4.792 179.201 1.00 50.40 473 LYS A O 1
ATOM 3699 N N . PRO A 1 477 ? 17.354 -6.301 180.786 1.00 49.94 474 PRO A N 1
ATOM 3700 C CA . PRO A 1 477 ? 18.668 -5.687 181.011 1.00 51.52 474 PRO A CA 1
ATOM 3701 C C . PRO A 1 477 ? 19.558 -5.911 179.803 1.00 54.78 474 PRO A C 1
ATOM 3702 O O . PRO A 1 477 ? 19.338 -6.887 179.079 1.00 53.75 474 PRO A O 1
ATOM 3706 N N . ASP A 1 478 ? 20.544 -5.032 179.614 1.00 51.07 475 ASP A N 1
ATOM 3707 C CA . ASP A 1 478 ? 21.322 -4.941 178.369 1.00 48.99 475 ASP A CA 1
ATOM 3708 C C . ASP A 1 478 ? 21.927 -6.253 177.841 1.00 48.35 475 ASP A C 1
ATOM 3709 O O . ASP A 1 478 ? 21.810 -6.547 176.662 1.00 51.19 475 ASP A O 1
ATOM 3714 N N . SER A 1 479 ? 22.552 -7.042 178.707 1.00 50.53 476 SER A N 1
ATOM 3715 C CA . SER A 1 479 ? 23.188 -8.286 178.273 1.00 57.29 476 SER A CA 1
ATOM 3716 C C . SER A 1 479 ? 22.149 -9.282 177.806 1.00 52.54 476 SER A C 1
ATOM 3717 O O . SER A 1 479 ? 22.312 -9.928 176.771 1.00 55.44 476 SER A O 1
ATOM 3720 N N . GLU A 1 480 ? 21.082 -9.415 178.582 1.00 50.86 477 GLU A N 1
ATOM 3721 C CA . GLU A 1 480 ? 19.986 -10.302 178.204 1.00 55.95 477 GLU A CA 1
ATOM 3722 C C . GLU A 1 480 ? 19.282 -9.835 176.929 1.00 52.02 477 GLU A C 1
ATOM 3723 O O . GLU A 1 480 ? 18.875 -10.656 176.102 1.00 51.97 477 GLU A O 1
ATOM 3729 N N . ALA A 1 481 ? 19.148 -8.523 176.761 1.00 45.61 478 ALA A N 1
ATOM 3730 C CA . ALA A 1 481 ? 18.494 -7.993 175.568 1.00 45.92 478 ALA A CA 1
ATOM 3731 C C . ALA A 1 481 ? 19.310 -8.351 174.318 1.00 46.93 478 ALA A C 1
ATOM 3732 O O . ALA A 1 481 ? 18.757 -8.804 173.317 1.00 43.51 478 ALA A O 1
ATOM 3734 N N . ILE A 1 482 ? 20.627 -8.172 174.395 1.00 47.23 479 ILE A N 1
ATOM 3735 C CA . ILE A 1 482 ? 21.506 -8.509 173.282 1.00 47.70 479 ILE A CA 1
ATOM 3736 C C . ILE A 1 482 ? 21.399 -9.986 172.904 1.00 48.05 479 ILE A C 1
ATOM 3737 O O . ILE A 1 482 ? 21.254 -10.327 171.734 1.00 50.09 479 ILE A O 1
ATOM 3742 N N . LYS A 1 483 ? 21.458 -10.863 173.895 1.00 49.21 480 LYS A N 1
ATOM 3743 C CA . LYS A 1 483 ? 21.334 -12.292 173.637 1.00 54.95 480 LYS A CA 1
ATOM 3744 C C . LYS A 1 483 ? 19.968 -12.666 173.040 1.00 55.54 480 LYS A C 1
ATOM 3745 O O . LYS A 1 483 ? 19.874 -13.514 172.149 1.00 58.03 480 LYS A O 1
ATOM 3748 N N . HIS A 1 484 ? 18.913 -12.025 173.531 1.00 49.04 481 HIS A N 1
ATOM 3749 C CA . HIS A 1 484 ? 17.568 -12.253 173.013 1.00 49.70 481 HIS A CA 1
ATOM 3750 C C . HIS A 1 484 ? 17.499 -11.972 171.513 1.00 53.46 481 HIS A C 1
ATOM 3751 O O . HIS A 1 484 ? 16.815 -12.681 170.769 1.00 52.93 481 HIS A O 1
ATOM 3758 N N . LEU A 1 485 ? 18.201 -10.926 171.078 1.00 53.04 482 LEU A N 1
ATOM 3759 C CA . LEU A 1 485 ? 18.124 -10.485 169.690 1.00 51.99 482 LEU A CA 1
ATOM 3760 C C . LEU A 1 485 ? 18.986 -11.364 168.777 1.00 53.98 482 LEU A C 1
ATOM 3761 O O . LEU A 1 485 ? 18.612 -11.637 167.644 1.00 53.99 482 LEU A O 1
ATOM 3766 N N . GLU A 1 486 ? 20.126 -11.821 169.281 1.00 60.43 483 GLU A N 1
ATOM 3767 C CA . GLU A 1 486 ? 20.968 -12.750 168.530 1.00 65.76 483 GLU A CA 1
ATOM 3768 C C . GLU A 1 486 ? 20.303 -14.122 168.375 1.00 67.92 483 GLU A C 1
ATOM 3769 O O . GLU A 1 486 ? 20.451 -14.775 167.342 1.00 70.61 483 GLU A O 1
ATOM 3775 N N . GLN A 1 487 ? 19.565 -14.548 169.397 1.00 61.54 484 GLN A N 1
ATOM 3776 C CA . GLN A 1 487 ? 18.798 -15.786 169.320 1.00 61.78 484 GLN A CA 1
ATOM 3777 C C . GLN A 1 487 ? 17.656 -15.630 168.333 1.00 61.82 484 GLN A C 1
ATOM 3778 O O . GLN A 1 487 ? 17.289 -16.575 167.639 1.00 64.73 484 GLN A O 1
ATOM 3784 N N . THR A 1 488 ? 17.091 -14.431 168.279 1.00 56.77 485 THR A N 1
ATOM 3785 C CA . THR A 1 488 ? 16.043 -14.136 167.316 1.00 57.62 485 THR A CA 1
ATOM 3786 C C . THR A 1 488 ? 16.560 -14.239 165.878 1.00 59.17 485 THR A C 1
ATOM 3787 O O . THR A 1 488 ? 15.901 -14.813 165.017 1.00 65.75 485 THR A O 1
ATOM 3799 N N . ASP A 1 490 ? 19.027 -16.047 164.794 1.00 56.00 487 ASP A N 1
ATOM 3800 C CA . ASP A 1 490 ? 19.293 -17.439 164.468 1.00 64.35 487 ASP A CA 1
ATOM 3801 C C . ASP A 1 490 ? 17.993 -18.187 164.205 1.00 67.08 487 ASP A C 1
ATOM 3802 O O . ASP A 1 490 ? 17.904 -18.971 163.260 1.00 71.68 487 ASP A O 1
ATOM 3807 N N . GLU A 1 491 ? 16.981 -17.926 165.029 1.00 67.71 488 GLU A N 1
ATOM 3808 C CA . GLU A 1 491 ? 15.667 -18.540 164.842 1.00 65.27 488 GLU A CA 1
ATOM 3809 C C . GLU A 1 491 ? 15.086 -18.092 163.505 1.00 65.52 488 GLU A C 1
ATOM 3810 O O . GLU A 1 491 ? 14.503 -18.888 162.770 1.00 70.15 488 GLU A O 1
ATOM 3816 N N . VAL A 1 492 ? 15.268 -16.816 163.186 1.00 63.25 489 VAL A N 1
ATOM 3817 C CA . VAL A 1 492 ? 14.733 -16.245 161.955 1.00 62.90 489 VAL A CA 1
ATOM 3818 C C . VAL A 1 492 ? 15.372 -16.853 160.702 1.00 65.68 489 VAL A C 1
ATOM 3819 O O . VAL A 1 492 ? 14.660 -17.253 159.789 1.00 64.85 489 VAL A O 1
ATOM 3823 N N . ARG A 1 493 ? 16.702 -16.932 160.671 1.00 67.62 490 ARG A N 1
ATOM 3824 C CA . ARG A 1 493 ? 17.415 -17.595 159.578 1.00 72.49 490 ARG A CA 1
ATOM 3825 C C . ARG A 1 493 ? 16.975 -19.045 159.427 1.00 77.98 490 ARG A C 1
ATOM 3826 O O . ARG A 1 493 ? 16.834 -19.548 158.316 1.00 86.12 490 ARG A O 1
ATOM 3834 N N . GLN A 1 494 ? 16.767 -19.716 160.553 1.00 78.92 491 GLN A N 1
ATOM 3835 C CA . GLN A 1 494 ? 16.380 -21.119 160.547 1.00 81.95 491 GLN A CA 1
ATOM 3836 C C . GLN A 1 494 ? 14.987 -21.295 159.947 1.00 83.85 491 GLN A C 1
ATOM 3837 O O . GLN A 1 494 ? 14.711 -22.292 159.280 1.00 86.93 491 GLN A O 1
ATOM 3843 N N . ILE A 1 495 ? 14.118 -20.316 160.180 1.00 81.16 492 ILE A N 1
ATOM 3844 C CA . ILE A 1 495 ? 12.769 -20.331 159.621 1.00 79.44 492 ILE A CA 1
ATOM 3845 C C . ILE A 1 495 ? 12.804 -20.028 158.131 1.00 78.14 492 ILE A C 1
ATOM 3846 O O . ILE A 1 495 ? 12.177 -20.724 157.334 1.00 78.91 492 ILE A O 1
ATOM 3851 N N . LEU A 1 496 ? 13.545 -18.987 157.762 1.00 71.71 493 LEU A N 1
ATOM 3852 C CA . LEU A 1 496 ? 13.637 -18.585 156.368 1.00 71.55 493 LEU A CA 1
ATOM 3853 C C . LEU A 1 496 ? 14.189 -19.719 155.507 1.00 77.79 493 LEU A C 1
ATOM 3854 O O . LEU A 1 496 ? 13.688 -19.970 154.413 1.00 77.54 493 LEU A O 1
ATOM 3859 N N . GLU A 1 497 ? 15.202 -20.417 156.011 1.00 79.88 494 GLU A N 1
ATOM 3860 C CA . GLU A 1 497 ? 15.734 -21.576 155.306 1.00 89.92 494 GLU A CA 1
ATOM 3861 C C . GLU A 1 497 ? 14.686 -22.674 155.148 1.00 94.62 494 GLU A C 1
ATOM 3862 O O . GLU A 1 497 ? 14.585 -23.288 154.091 1.00 98.54 494 GLU A O 1
ATOM 3868 N N . SER A 1 498 ? 13.901 -22.904 156.197 1.00 94.24 495 SER A N 1
ATOM 3869 C CA . SER A 1 498 ? 12.913 -23.983 156.206 1.00 94.94 495 SER A CA 1
ATOM 3870 C C . SER A 1 498 ? 11.938 -23.900 155.039 1.00 96.05 495 SER A C 1
ATOM 3871 O O . SER A 1 498 ? 11.456 -24.920 154.545 1.00 98.45 495 SER A O 1
ATOM 3874 N N . LYS A 1 499 ? 11.649 -22.677 154.608 1.00 93.97 496 LYS A N 1
ATOM 3875 C CA . LYS A 1 499 ? 10.672 -22.440 153.555 1.00 94.36 496 LYS A CA 1
ATOM 3876 C C . LYS A 1 499 ? 11.366 -21.873 152.318 1.00 93.04 496 LYS A C 1
ATOM 3877 O O . LYS A 1 499 ? 10.716 -21.402 151.384 1.00 89.71 496 LYS A O 1
ATOM 3883 N N . ASN A 1 500 ? 12.698 -21.927 152.338 1.00 94.43 497 ASN A N 1
ATOM 3884 C CA . ASN A 1 500 ? 13.559 -21.441 151.254 1.00 98.32 497 ASN A CA 1
ATOM 3885 C C . ASN A 1 500 ? 13.317 -19.992 150.818 1.00 95.83 497 ASN A C 1
ATOM 3886 O O . ASN A 1 500 ? 13.722 -19.582 149.729 1.00 97.39 497 ASN A O 1
ATOM 3891 N N . GLU A 1 501 ? 12.662 -19.228 151.683 1.00 90.02 498 GLU A N 1
ATOM 3892 C CA . GLU A 1 501 ? 12.456 -17.805 151.471 1.00 82.19 498 GLU A CA 1
ATOM 3893 C C . GLU A 1 501 ? 13.767 -17.054 151.613 1.00 77.75 498 GLU A C 1
ATOM 3894 O O . GLU A 1 501 ? 14.178 -16.725 152.719 1.00 83.16 498 GLU A O 1
ATOM 3900 N N . LYS A 1 502 ? 14.426 -16.775 150.499 1.00 72.89 499 LYS A N 1
ATOM 3901 C CA . LYS A 1 502 ? 15.730 -16.133 150.557 1.00 73.27 499 LYS A CA 1
ATOM 3902 C C . LYS A 1 502 ? 15.763 -14.781 149.847 1.00 72.87 499 LYS A C 1
ATOM 3903 O O . LYS A 1 502 ? 16.683 -14.490 149.082 1.00 71.98 499 LYS A O 1
ATOM 3909 N N . GLY A 1 503 ? 14.758 -13.954 150.122 1.00 70.87 500 GLY A N 1
ATOM 3910 C CA . GLY A 1 503 ? 14.698 -12.614 149.570 1.00 67.73 500 GLY A CA 1
ATOM 3911 C C . GLY A 1 503 ? 15.280 -11.551 150.486 1.00 68.93 500 GLY A C 1
ATOM 3912 O O . GLY A 1 503 ? 16.300 -11.765 151.139 1.00 70.72 500 GLY A O 1
ATOM 3913 N N . PHE A 1 504 ? 14.613 -10.403 150.533 1.00 67.86 501 PHE A N 1
ATOM 3914 C CA . PHE A 1 504 ? 15.066 -9.230 151.282 1.00 59.76 501 PHE A CA 1
ATOM 3915 C C . PHE A 1 504 ? 15.422 -9.523 152.745 1.00 56.00 501 PHE A C 1
ATOM 3916 O O . PHE A 1 504 ? 16.512 -9.185 153.205 1.00 59.51 501 PHE A O 1
ATOM 3924 N N . LEU A 1 505 ? 14.496 -10.155 153.461 1.00 53.15 502 LEU A N 1
ATOM 3925 C CA . LEU A 1 505 ? 14.637 -10.393 154.891 1.00 57.32 502 LEU A CA 1
ATOM 3926 C C . LEU A 1 505 ? 15.845 -11.253 155.200 1.00 57.57 502 LEU A C 1
ATOM 3927 O O . LEU A 1 505 ? 16.655 -10.925 156.079 1.00 52.62 502 LEU A O 1
ATOM 3932 N N . TRP A 1 506 ? 15.953 -12.353 154.465 1.00 58.25 503 TRP A N 1
ATOM 3933 C CA . TRP A 1 506 ? 17.086 -13.260 154.567 1.00 60.56 503 TRP A CA 1
ATOM 3934 C C . TRP A 1 506 ? 18.405 -12.547 154.254 1.00 57.30 503 TRP A C 1
ATOM 3935 O O . TRP A 1 506 ? 19.391 -12.695 154.983 1.00 58.45 503 TRP A O 1
ATOM 3946 N N . GLN A 1 507 ? 18.414 -11.749 153.189 1.00 54.43 504 GLN A N 1
ATOM 3947 C CA . GLN A 1 507 ? 19.636 -11.069 152.752 1.00 56.45 504 GLN A CA 1
ATOM 3948 C C . GLN A 1 507 ? 20.099 -10.028 153.765 1.00 55.13 504 GLN A C 1
ATOM 3949 O O . GLN A 1 507 ? 21.268 -9.994 154.127 1.00 55.22 504 GLN A O 1
ATOM 3955 N N . GLN A 1 508 ? 19.182 -9.173 154.211 1.00 48.23 505 GLN A N 1
ATOM 3956 C CA . GLN A 1 508 ? 19.533 -8.126 155.159 1.00 51.00 505 GLN A CA 1
ATOM 3957 C C . GLN A 1 508 ? 19.941 -8.689 156.526 1.00 52.08 505 GLN A C 1
ATOM 3958 O O . GLN A 1 508 ? 20.849 -8.165 157.174 1.00 51.72 505 GLN A O 1
ATOM 3964 N N . ILE A 1 509 ? 19.273 -9.748 156.969 1.00 50.55 506 ILE A N 1
ATOM 3965 C CA . ILE A 1 509 ? 19.591 -10.329 158.268 1.00 53.30 506 ILE A CA 1
ATOM 3966 C C . ILE A 1 509 ? 20.962 -11.001 158.284 1.00 58.99 506 ILE A C 1
ATOM 3967 O O . ILE A 1 509 ? 21.714 -10.865 159.247 1.00 58.95 506 ILE A O 1
ATOM 3972 N N . ASN A 1 510 ? 21.299 -11.696 157.202 1.00 59.77 507 ASN A N 1
ATOM 3973 C CA . ASN A 1 510 ? 22.624 -12.283 157.061 1.00 54.46 507 ASN A CA 1
ATOM 3974 C C . ASN A 1 510 ? 23.713 -11.229 156.879 1.00 58.46 507 ASN A C 1
ATOM 3975 O O . ASN A 1 510 ? 24.893 -11.547 156.857 1.00 66.87 507 ASN A O 1
ATOM 3980 N N . HIS A 1 511 ? 23.312 -9.971 156.755 1.00 55.67 508 HIS A N 1
ATOM 3981 C CA . HIS A 1 511 ? 24.254 -8.878 156.552 1.00 53.78 508 HIS A CA 1
ATOM 3982 C C . HIS A 1 511 ? 24.636 -8.213 157.891 1.00 55.36 508 HIS A C 1
ATOM 3983 O O . HIS A 1 511 ? 25.581 -7.422 157.960 1.00 52.15 508 HIS A O 1
ATOM 3990 N N . ILE A 1 512 ? 23.893 -8.537 158.950 1.00 54.73 509 ILE A N 1
ATOM 3991 C CA . ILE A 1 512 ? 24.146 -7.976 160.276 1.00 54.43 509 ILE A CA 1
ATOM 3992 C C . ILE A 1 512 ? 25.574 -8.289 160.755 1.00 48.59 509 ILE A C 1
ATOM 3993 O O . ILE A 1 512 ? 26.012 -9.434 160.727 1.00 48.97 509 ILE A O 1
ATOM 3998 N N . SER A 1 513 ? 26.297 -7.264 161.182 1.00 41.68 510 SER A N 1
ATOM 3999 C CA . SER A 1 513 ? 27.684 -7.449 161.600 1.00 47.02 510 SER A CA 1
ATOM 4000 C C . SER A 1 513 ? 27.818 -8.332 162.846 1.00 48.96 510 SER A C 1
ATOM 4001 O O . SER A 1 513 ? 26.927 -8.367 163.694 1.00 46.49 510 SER A O 1
ATOM 4004 N N . PRO A 1 514 ? 28.942 -9.051 162.961 1.00 50.12 511 PRO A N 1
ATOM 4005 C CA . PRO A 1 514 ? 29.238 -9.766 164.204 1.00 51.63 511 PRO A CA 1
ATOM 4006 C C . PRO A 1 514 ? 29.623 -8.748 165.271 1.00 46.43 511 PRO A C 1
ATOM 4007 O O . PRO A 1 514 ? 29.787 -7.570 164.950 1.00 45.32 511 PRO A O 1
ATOM 4011 N N . ASN A 1 515 ? 29.760 -9.157 166.524 1.00 48.42 512 ASN A N 1
ATOM 4012 C CA . ASN A 1 515 ? 30.175 -8.168 167.512 1.00 47.05 512 ASN A CA 1
ATOM 4013 C C . ASN A 1 515 ? 31.685 -7.944 167.480 1.00 49.06 512 ASN A C 1
ATOM 4014 O O . ASN A 1 515 ? 32.423 -8.725 166.889 1.00 45.85 512 ASN A O 1
ATOM 4019 N N . ALA A 1 516 ? 32.126 -6.872 168.121 1.00 49.18 513 ALA A N 1
ATOM 4020 C CA . ALA A 1 516 ? 33.509 -6.446 168.040 1.00 47.22 513 ALA A CA 1
ATOM 4021 C C . ALA A 1 516 ? 34.489 -7.522 168.496 1.00 47.24 513 ALA A C 1
ATOM 4022 O O . ALA A 1 516 ? 35.557 -7.697 167.907 1.00 46.43 513 ALA A O 1
ATOM 4024 N N . ARG A 1 517 ? 34.112 -8.254 169.530 1.00 45.36 514 ARG A N 1
ATOM 4025 C CA . ARG A 1 517 ? 34.993 -9.247 170.109 1.00 45.17 514 ARG A CA 1
ATOM 4026 C C . ARG A 1 517 ? 35.103 -10.462 169.203 1.00 46.53 514 ARG A C 1
ATOM 4027 O O . ARG A 1 517 ? 36.195 -10.953 168.949 1.00 53.56 514 ARG A O 1
ATOM 4035 N N . GLN A 1 518 ? 33.973 -10.940 168.704 1.00 47.48 515 GLN A N 1
ATOM 4036 C CA . GLN A 1 518 ? 33.991 -12.064 167.772 1.00 54.45 515 GLN A CA 1
ATOM 4037 C C . GLN A 1 518 ? 34.739 -11.720 166.480 1.00 55.09 515 GLN A C 1
ATOM 4038 O O . GLN A 1 518 ? 35.490 -12.544 165.957 1.00 56.95 515 GLN A O 1
ATOM 4044 N N . TYR A 1 519 ? 34.539 -10.504 165.976 1.00 51.84 516 TYR A N 1
ATOM 4045 C CA . TYR A 1 519 ? 35.254 -10.033 164.784 1.00 52.35 516 TYR A CA 1
ATOM 4046 C C . TYR A 1 519 ? 36.771 -9.988 165.010 1.00 52.07 516 TYR A C 1
ATOM 4047 O O . TYR A 1 519 ? 37.546 -10.441 164.170 1.00 54.91 516 TYR A O 1
ATOM 4056 N N . CYS A 1 520 ? 37.182 -9.451 166.156 1.00 46.82 517 CYS A N 1
ATOM 4057 C CA . CYS A 1 520 ? 38.593 -9.362 166.515 1.00 46.58 517 CYS A CA 1
ATOM 4058 C C . CYS A 1 520 ? 39.264 -10.735 166.505 1.00 50.77 517 CYS A C 1
ATOM 4059 O O . CYS A 1 520 ? 40.358 -10.895 165.975 1.00 48.26 517 CYS A O 1
ATOM 4062 N N . GLU A 1 521 ? 38.606 -11.731 167.086 1.00 54.89 518 GLU A N 1
ATOM 4063 C CA . GLU A 1 521 ? 39.185 -13.068 167.127 1.00 53.60 518 GLU A CA 1
ATOM 4064 C C . GLU A 1 521 ? 39.255 -13.688 165.737 1.00 56.76 518 GLU A C 1
ATOM 4065 O O . GLU A 1 521 ? 40.226 -14.364 165.410 1.00 61.60 518 GLU A O 1
ATOM 4071 N N . GLN A 1 522 ? 38.224 -13.459 164.925 1.00 51.62 519 GLN A N 1
ATOM 4072 C CA . GLN A 1 522 ? 38.216 -13.960 163.549 1.00 55.26 519 GLN A CA 1
ATOM 4073 C C . GLN A 1 522 ? 39.380 -13.381 162.744 1.00 50.90 519 GLN A C 1
ATOM 4074 O O . GLN A 1 522 ? 40.111 -14.110 162.076 1.00 52.87 519 GLN A O 1
ATOM 4080 N N . VAL A 1 523 ? 39.545 -12.067 162.823 1.00 48.18 520 VAL A N 1
ATOM 4081 C CA . VAL A 1 523 ? 40.672 -11.396 162.187 1.00 50.50 520 VAL A CA 1
ATOM 4082 C C . VAL A 1 523 ? 42.008 -11.943 162.675 1.00 45.87 520 VAL A C 1
ATOM 4083 O O . VAL A 1 523 ? 42.863 -12.313 161.874 1.00 44.31 520 VAL A O 1
ATOM 4087 N N . LYS A 1 524 ? 42.185 -11.996 163.992 1.00 47.65 521 LYS A N 1
ATOM 4088 C CA . LYS A 1 524 ? 43.444 -12.458 164.565 1.00 46.53 521 LYS A CA 1
ATOM 4089 C C . LYS A 1 524 ? 43.746 -13.906 164.201 1.00 49.89 521 LYS A C 1
ATOM 4090 O O . LYS A 1 524 ? 44.900 -14.255 163.958 1.00 55.09 521 LYS A O 1
ATOM 4096 N N . ALA A 1 525 ? 42.723 -14.753 164.147 1.00 47.83 522 ALA A N 1
ATOM 4097 C CA . ALA A 1 525 ? 42.957 -16.148 163.763 1.00 49.83 522 ALA A CA 1
ATOM 4098 C C . ALA A 1 525 ? 43.467 -16.257 162.324 1.00 50.51 522 ALA A C 1
ATOM 4099 O O . ALA A 1 525 ? 44.413 -16.993 162.051 1.00 57.21 522 ALA A O 1
ATOM 4101 N N . ALA A 1 526 ? 42.858 -15.519 161.403 1.00 50.92 523 ALA A N 1
ATOM 4102 C CA . ALA A 1 526 ? 43.304 -15.576 160.008 1.00 53.33 523 ALA A CA 1
ATOM 4103 C C . ALA A 1 526 ? 44.745 -15.077 159.869 1.00 53.94 523 ALA A C 1
ATOM 4104 O O . ALA A 1 526 ? 45.549 -15.637 159.111 1.00 55.25 523 ALA A O 1
ATOM 4106 N N . LEU A 1 527 ? 45.052 -14.015 160.609 1.00 47.88 524 LEU A N 1
ATOM 4107 C CA . LEU A 1 527 ? 46.365 -13.395 160.574 1.00 49.23 524 LEU A CA 1
ATOM 4108 C C . LEU A 1 527 ? 47.445 -14.332 161.107 1.00 58.11 524 LEU A C 1
ATOM 4109 O O . LEU A 1 527 ? 48.511 -14.455 160.503 1.00 60.47 524 LEU A O 1
ATOM 4114 N N . ARG A 1 528 ? 47.164 -14.989 162.232 1.00 58.22 525 ARG A N 1
ATOM 4115 C CA . ARG A 1 528 ? 48.103 -15.951 162.802 1.00 60.27 525 ARG A CA 1
ATOM 4116 C C . ARG A 1 528 ? 48.454 -17.023 161.789 1.00 58.66 525 ARG A C 1
ATOM 4117 O O . ARG A 1 528 ? 49.596 -17.474 161.727 1.00 65.82 525 ARG A O 1
ATOM 4125 N N . GLU A 1 529 ? 47.473 -17.413 160.981 1.00 57.87 526 GLU A N 1
ATOM 4126 C CA . GLU A 1 529 ? 47.699 -18.432 159.971 1.00 64.09 526 GLU A CA 1
ATOM 4127 C C . GLU A 1 529 ? 48.757 -17.970 158.960 1.00 63.51 526 GLU A C 1
ATOM 4128 O O . GLU A 1 529 ? 49.623 -18.748 158.546 1.00 64.98 526 GLU A O 1
ATOM 4134 N N . HIS A 1 530 ? 48.708 -16.696 158.590 1.00 60.68 527 HIS A N 1
ATOM 4135 C CA . HIS A 1 530 ? 49.731 -16.139 157.711 1.00 60.89 527 HIS A CA 1
ATOM 4136 C C . HIS A 1 530 ? 51.090 -16.072 158.412 1.00 66.17 527 HIS A C 1
ATOM 4137 O O . HIS A 1 530 ? 52.106 -16.450 157.828 1.00 70.73 527 HIS A O 1
ATOM 4144 N N . LEU A 1 531 ? 51.106 -15.619 159.665 1.00 64.95 528 LEU A N 1
ATOM 4145 C CA . LEU A 1 531 ? 52.349 -15.573 160.444 1.00 65.01 528 LEU A CA 1
ATOM 4146 C C . LEU A 1 531 ? 53.025 -16.939 160.488 1.00 64.83 528 LEU A C 1
ATOM 4147 O O . LEU A 1 531 ? 54.248 -17.036 160.437 1.00 71.39 528 LEU A O 1
ATOM 4152 N N . GLU A 1 532 ? 52.224 -17.996 160.551 1.00 66.18 529 GLU A N 1
ATOM 4153 C CA . GLU A 1 532 ? 52.758 -19.347 160.672 1.00 69.66 529 GLU A CA 1
ATOM 4154 C C . GLU A 1 532 ? 53.153 -19.982 159.331 1.00 69.02 529 GLU A C 1
ATOM 4155 O O . GLU A 1 532 ? 54.067 -20.795 159.277 1.00 65.76 529 GLU A O 1
ATOM 4161 N N . HIS A 1 533 ? 52.468 -19.622 158.252 1.00 69.07 530 HIS A N 1
ATOM 4162 C CA . HIS A 1 533 ? 52.598 -20.390 157.017 1.00 67.70 530 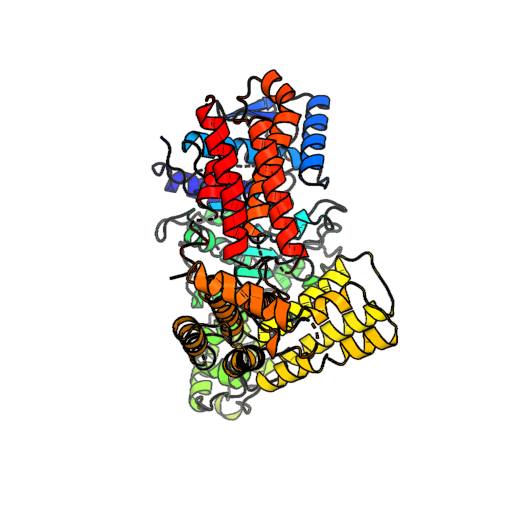HIS A CA 1
ATOM 4163 C C . HIS A 1 533 ? 52.948 -19.586 155.770 1.00 64.17 530 HIS A C 1
ATOM 4164 O O . HIS A 1 533 ? 53.258 -20.164 154.736 1.00 64.61 530 HIS A O 1
ATOM 4171 N N . ASN A 1 534 ? 52.889 -18.264 155.856 1.00 65.78 531 ASN A N 1
ATOM 4172 C CA . ASN A 1 534 ? 53.162 -17.432 154.688 1.00 61.31 531 ASN A CA 1
ATOM 4173 C C . ASN A 1 534 ? 54.649 -17.138 154.586 1.00 64.08 531 ASN A C 1
ATOM 4174 O O . ASN A 1 534 ? 55.144 -16.181 155.180 1.00 61.88 531 ASN A O 1
ATOM 4179 N N . GLN A 1 535 ? 55.344 -17.967 153.810 1.00 62.55 532 GLN A N 1
ATOM 4180 C CA . GLN A 1 535 ? 56.782 -17.869 153.642 1.00 65.11 532 GLN A CA 1
ATOM 4181 C C . GLN A 1 535 ? 57.213 -16.684 152.777 1.00 63.85 532 GLN A C 1
ATOM 4182 O O . GLN A 1 535 ? 58.401 -16.476 152.577 1.00 65.38 532 GLN A O 1
ATOM 4188 N N . VAL A 1 536 ? 56.266 -15.907 152.260 1.00 60.09 533 VAL A N 1
ATOM 4189 C CA . VAL A 1 536 ? 56.632 -14.790 151.394 1.00 60.00 533 VAL A CA 1
ATOM 4190 C C . VAL A 1 536 ? 56.831 -13.498 152.199 1.00 58.49 533 VAL A C 1
ATOM 4191 O O . VAL A 1 536 ? 57.728 -12.700 151.909 1.00 56.04 533 VAL A O 1
ATOM 4195 N N . LEU A 1 537 ? 56.011 -13.318 153.226 1.00 53.45 534 LEU A N 1
ATOM 4196 C CA . LEU A 1 537 ? 56.051 -12.122 154.063 1.00 62.11 534 LEU A CA 1
ATOM 4197 C C . LEU A 1 537 ? 57.442 -11.831 154.631 1.00 60.32 534 LEU A C 1
ATOM 4198 O O . LEU A 1 537 ? 58.124 -12.735 155.114 1.00 64.69 534 LEU A O 1
ATOM 4203 N N . SER A 1 538 ? 57.858 -10.569 154.571 1.00 57.12 535 SER A N 1
ATOM 4204 C CA . SER A 1 538 ? 59.129 -10.168 155.170 1.00 60.56 535 SER A CA 1
ATOM 4205 C C . SER A 1 538 ? 58.929 -10.022 156.672 1.00 62.26 535 SER A C 1
ATOM 4206 O O . SER A 1 538 ? 57.796 -9.992 157.151 1.00 65.52 535 SER A O 1
ATOM 4209 N N . ASP A 1 539 ? 60.029 -9.924 157.408 1.00 61.59 536 ASP A N 1
ATOM 4210 C CA . ASP A 1 539 ? 59.963 -9.653 158.841 1.00 68.28 536 ASP A CA 1
ATOM 4211 C C . ASP A 1 539 ? 59.303 -8.293 159.121 1.00 62.45 536 ASP A C 1
ATOM 4212 O O . ASP A 1 539 ? 58.650 -8.104 160.139 1.00 61.62 536 ASP A O 1
ATOM 4217 N N . THR A 1 540 ? 59.456 -7.357 158.190 1.00 62.84 537 THR A N 1
ATOM 4218 C CA . THR A 1 540 ? 58.828 -6.046 158.304 1.00 62.96 537 THR A CA 1
ATOM 4219 C C . THR A 1 540 ? 57.300 -6.127 158.186 1.00 60.73 537 THR A C 1
ATOM 4220 O O . THR A 1 540 ? 56.571 -5.406 158.865 1.00 61.04 537 THR A O 1
ATOM 4224 N N . GLN A 1 541 ? 56.816 -7.006 157.318 1.00 58.34 538 GLN A N 1
ATOM 4225 C CA . GLN A 1 541 ? 55.381 -7.147 157.123 1.00 54.07 538 GLN A CA 1
ATOM 4226 C C . GLN A 1 541 ? 54.775 -7.941 158.269 1.00 52.64 538 GLN A C 1
ATOM 4227 O O . GLN A 1 541 ? 53.693 -7.621 158.749 1.00 51.83 538 GLN A O 1
ATOM 4233 N N . LYS A 1 542 ? 55.477 -8.973 158.717 1.00 53.73 539 LYS A N 1
ATOM 4234 C CA . LYS A 1 542 ? 54.997 -9.743 159.857 1.00 53.62 539 LYS A CA 1
ATOM 4235 C C . LYS A 1 542 ? 54.885 -8.862 161.103 1.00 61.55 539 LYS A C 1
ATOM 4236 O O . LYS A 1 542 ? 53.917 -8.956 161.859 1.00 61.73 539 LYS A O 1
ATOM 4242 N N . GLU A 1 543 ? 55.870 -7.997 161.314 1.00 64.82 540 GLU A N 1
ATOM 4243 C CA . GLU A 1 543 ? 55.804 -7.082 162.450 1.00 67.55 540 GLU A CA 1
ATOM 4244 C C . GLU A 1 543 ? 54.603 -6.136 162.319 1.00 61.34 540 GLU A C 1
ATOM 4245 O O . GLU A 1 543 ? 53.961 -5.796 163.316 1.00 62.18 540 GLU A O 1
ATOM 4251 N N . GLU A 1 544 ? 54.280 -5.727 161.095 1.00 55.04 541 GLU A N 1
ATOM 4252 C CA . GLU A 1 544 ? 53.124 -4.855 160.906 1.00 55.11 541 GLU A CA 1
ATOM 4253 C C . GLU A 1 544 ? 51.848 -5.580 161.290 1.00 51.44 541 GLU A C 1
ATOM 4254 O O . GLU A 1 544 ? 50.938 -4.991 161.871 1.00 51.02 541 GLU A O 1
ATOM 4260 N N . ILE A 1 545 ? 51.797 -6.868 160.978 1.00 49.59 542 ILE A N 1
ATOM 4261 C CA . ILE A 1 545 ? 50.658 -7.704 161.336 1.00 48.41 542 ILE A CA 1
ATOM 4262 C C . ILE A 1 545 ? 50.494 -7.841 162.858 1.00 52.94 542 ILE A C 1
ATOM 4263 O O . ILE A 1 545 ? 49.376 -7.780 163.382 1.00 53.27 542 ILE A O 1
ATOM 4268 N N . ARG A 1 546 ? 51.605 -8.015 163.569 1.00 56.61 543 ARG A N 1
ATOM 4269 C CA . ARG A 1 546 ? 51.548 -8.137 165.027 1.00 57.09 543 ARG A CA 1
ATOM 4270 C C . ARG A 1 546 ? 51.124 -6.836 165.685 1.00 54.24 543 ARG A C 1
ATOM 4271 O O . ARG A 1 546 ? 50.432 -6.839 166.707 1.00 61.35 543 ARG A O 1
ATOM 4279 N N . LYS A 1 547 ? 51.565 -5.723 165.110 1.00 54.88 544 LYS A N 1
ATOM 4280 C CA . LYS A 1 547 ? 51.234 -4.414 165.654 1.00 55.42 544 LYS A CA 1
ATOM 4281 C C . LYS A 1 547 ? 49.772 -4.114 165.408 1.00 52.01 544 LYS A C 1
ATOM 4282 O O . LYS A 1 547 ? 49.106 -3.526 166.247 1.00 56.06 544 LYS A O 1
ATOM 4286 N N . ALA A 1 548 ? 49.268 -4.524 164.250 1.00 51.83 545 ALA A N 1
ATOM 4287 C CA . ALA A 1 548 ? 47.850 -4.374 163.964 1.00 47.13 545 ALA A CA 1
ATOM 4288 C C . ALA A 1 548 ? 47.030 -5.172 164.980 1.00 51.95 545 ALA A C 1
ATOM 4289 O O . ALA A 1 548 ? 46.025 -4.683 165.492 1.00 56.51 545 ALA A O 1
ATOM 4299 N N . ASP A 1 550 ? 47.814 -6.080 168.047 1.00 50.48 547 ASP A N 1
ATOM 4300 C CA . ASP A 1 550 ? 47.863 -5.467 169.373 1.00 54.22 547 ASP A CA 1
ATOM 4301 C C . ASP A 1 550 ? 46.909 -4.285 169.446 1.00 52.11 547 ASP A C 1
ATOM 4302 O O . ASP A 1 550 ? 46.235 -4.084 170.450 1.00 58.95 547 ASP A O 1
ATOM 4307 N N . ARG A 1 551 ? 46.842 -3.514 168.367 1.00 47.58 548 ARG A N 1
ATOM 4308 C CA . ARG A 1 551 ? 45.960 -2.361 168.316 1.00 48.88 548 ARG A CA 1
ATOM 4309 C C . ARG A 1 551 ? 44.491 -2.786 168.386 1.00 52.82 548 ARG A C 1
ATOM 4310 O O . ARG A 1 551 ? 43.670 -2.102 168.996 1.00 55.13 548 ARG A O 1
ATOM 4326 N N . ASP A 1 553 ? 43.368 -5.469 169.946 1.00 48.29 550 ASP A N 1
ATOM 4327 C CA . ASP A 1 553 ? 43.160 -5.881 171.334 1.00 56.38 550 ASP A CA 1
ATOM 4328 C C . ASP A 1 553 ? 42.954 -4.668 172.251 1.00 55.37 550 ASP A C 1
ATOM 4329 O O . ASP A 1 553 ? 42.117 -4.694 173.155 1.00 57.31 550 ASP A O 1
ATOM 4334 N N . ASN A 1 554 ? 43.704 -3.602 171.999 1.00 53.67 551 ASN A N 1
ATOM 4335 C CA . ASN A 1 554 ? 43.537 -2.370 172.753 1.00 54.02 551 ASN A CA 1
ATOM 4336 C C . ASN A 1 554 ? 42.190 -1.718 172.457 1.00 56.04 551 ASN A C 1
ATOM 4337 O O . ASN A 1 554 ? 41.539 -1.196 173.356 1.00 55.15 551 ASN A O 1
ATOM 4342 N N . ILE A 1 555 ? 41.777 -1.762 171.192 1.00 49.33 552 ILE A N 1
ATOM 4343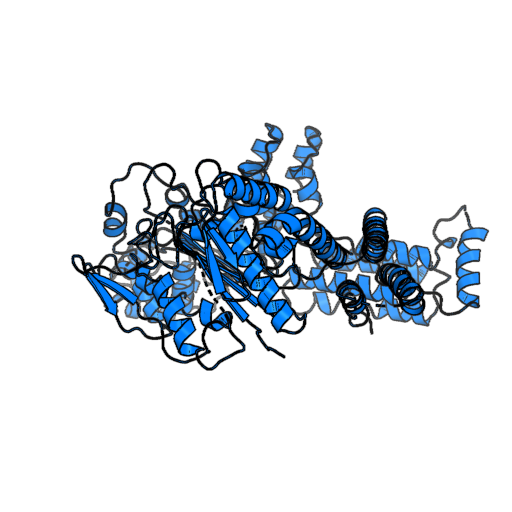 C CA . ILE A 1 555 ? 40.469 -1.273 170.784 1.00 47.32 552 ILE A CA 1
ATOM 4344 C C . ILE A 1 555 ? 39.335 -1.982 171.533 1.00 47.38 552 ILE A C 1
ATOM 4345 O O . ILE A 1 555 ? 38.494 -1.333 172.130 1.00 46.90 552 ILE A O 1
ATOM 4350 N N . VAL A 1 556 ? 39.317 -3.312 171.510 1.00 48.02 553 VAL A N 1
ATOM 4351 C CA . VAL A 1 556 ? 38.280 -4.077 172.207 1.00 46.97 553 VAL A CA 1
ATOM 4352 C C . VAL A 1 556 ? 38.233 -3.765 173.710 1.00 49.40 553 VAL A C 1
ATOM 4353 O O . VAL A 1 556 ? 37.172 -3.805 174.344 1.00 53.30 553 VAL A O 1
ATOM 4357 N N . ASN A 1 557 ? 39.379 -3.402 174.262 1.00 47.61 554 ASN A N 1
ATOM 4358 C CA . ASN A 1 557 ? 39.496 -3.200 175.703 1.00 56.06 554 ASN A CA 1
ATOM 4359 C C . ASN A 1 557 ? 39.330 -1.751 176.170 1.00 53.26 554 ASN A C 1
ATOM 4360 O O . ASN A 1 557 ? 39.451 -1.453 177.362 1.00 44.65 554 ASN A O 1
ATOM 4365 N N . ASP A 1 558 ? 39.023 -0.865 175.224 1.00 52.21 555 ASP A N 1
ATOM 4366 C CA . ASP A 1 558 ? 38.933 0.565 175.493 1.00 49.98 555 ASP A CA 1
ATOM 4367 C C . ASP A 1 558 ? 37.613 0.900 176.180 1.00 51.92 555 ASP A C 1
ATOM 4368 O O . ASP A 1 558 ? 36.538 0.569 175.676 1.00 50.81 555 ASP A O 1
ATOM 4373 N N . SER A 1 559 ? 37.685 1.554 177.338 1.00 47.38 556 SER A N 1
ATOM 4374 C CA . SER A 1 559 ? 36.460 1.890 178.066 1.00 47.31 556 SER A CA 1
ATOM 4375 C C . SER A 1 559 ? 35.796 3.148 177.524 1.00 44.95 556 SER A C 1
ATOM 4376 O O . SER A 1 559 ? 34.673 3.472 177.901 1.00 45.10 556 SER A O 1
ATOM 4379 N N . SER A 1 560 ? 36.496 3.864 176.655 1.00 44.94 557 SER A N 1
ATOM 4380 C CA . SER A 1 560 ? 35.997 5.137 176.148 1.00 48.08 557 SER A CA 1
ATOM 4381 C C . SER A 1 560 ? 35.256 4.980 174.839 1.00 46.63 557 SER A C 1
ATOM 4382 O O . SER A 1 560 ? 34.755 5.967 174.300 1.00 48.28 557 SER A O 1
ATOM 4385 N N . LYS A 1 561 ? 35.176 3.750 174.337 1.00 43.39 558 LYS A N 1
ATOM 4386 C CA . LYS A 1 561 ? 34.543 3.492 173.041 1.00 41.75 558 LYS A CA 1
ATOM 4387 C C . LYS A 1 561 ? 33.303 2.611 173.163 1.00 45.86 558 LYS A C 1
ATOM 4388 O O . LYS A 1 561 ? 33.320 1.601 173.865 1.00 50.56 558 LYS A O 1
ATOM 4394 N N . ASP A 1 562 ? 32.235 2.969 172.457 1.00 41.11 559 ASP A N 1
ATOM 4395 C CA . ASP A 1 562 ? 31.072 2.105 172.417 1.00 37.91 559 ASP A CA 1
ATOM 4396 C C . ASP A 1 562 ? 31.370 0.849 171.589 1.00 40.53 559 ASP A C 1
ATOM 4397 O O . ASP A 1 562 ? 32.266 0.842 170.744 1.00 40.70 559 ASP A O 1
ATOM 4402 N N . SER A 1 563 ? 30.625 -0.213 171.861 1.00 42.78 560 SER A N 1
ATOM 4403 C CA . SER A 1 563 ? 30.855 -1.522 171.264 1.00 46.43 560 SER A CA 1
ATOM 4404 C C . SER A 1 563 ? 30.704 -1.588 169.729 1.00 49.63 560 SER A C 1
ATOM 4405 O O . SER A 1 563 ? 31.311 -2.435 169.080 1.00 55.11 560 SER A O 1
ATOM 4408 N N . GLN A 1 564 ? 29.910 -0.705 169.140 1.00 48.49 561 GLN A N 1
ATOM 4409 C CA . GLN A 1 564 ? 29.756 -0.732 167.686 1.00 49.51 561 GLN A CA 1
ATOM 4410 C C . GLN A 1 564 ? 30.888 0.085 167.061 1.00 45.96 561 GLN A C 1
ATOM 4411 O O . GLN A 1 564 ? 31.441 -0.271 166.020 1.00 51.77 561 GLN A O 1
ATOM 4417 N N . GLN A 1 565 ? 31.259 1.173 167.718 1.00 45.70 562 GLN A N 1
ATOM 4418 C CA . GLN A 1 565 ? 32.451 1.902 167.311 1.00 48.83 562 GLN A CA 1
ATOM 4419 C C . GLN A 1 565 ? 33.703 1.006 167.330 1.00 49.26 562 GLN A C 1
ATOM 4420 O O . GLN A 1 565 ? 34.579 1.144 166.476 1.00 50.22 562 GLN A O 1
ATOM 4426 N N . LYS A 1 566 ? 33.784 0.077 168.279 1.00 41.59 563 LYS A N 1
ATOM 4427 C CA . LYS A 1 566 ? 34.924 -0.845 168.310 1.00 42.65 563 LYS A CA 1
ATOM 4428 C C . LYS A 1 566 ? 34.915 -1.735 167.069 1.00 45.93 563 LYS A C 1
ATOM 4429 O O . LYS A 1 566 ? 35.974 -2.089 166.539 1.00 46.97 563 LYS A O 1
ATOM 4435 N N . TYR A 1 567 ? 33.722 -2.104 166.610 1.00 47.38 564 TYR A N 1
ATOM 4436 C CA . TYR A 1 567 ? 33.634 -2.917 165.409 1.00 50.29 564 TYR A CA 1
ATOM 4437 C C . TYR A 1 567 ? 34.207 -2.137 164.238 1.00 49.83 564 TYR A C 1
ATOM 4438 O O . TYR A 1 567 ? 35.055 -2.644 163.509 1.00 46.18 564 TYR A O 1
ATOM 4447 N N . ARG A 1 568 ? 33.736 -0.903 164.076 1.00 45.55 565 ARG A N 1
ATOM 4448 C CA . ARG A 1 568 ? 34.160 -0.063 162.974 1.00 49.06 565 ARG A CA 1
ATOM 4449 C C . ARG A 1 568 ? 35.664 0.192 162.999 1.00 47.76 565 ARG A C 1
ATOM 4450 O O . ARG A 1 568 ? 36.287 0.292 161.950 1.00 43.91 565 ARG A O 1
ATOM 4458 N N . GLU A 1 569 ? 36.250 0.283 164.186 1.00 45.31 566 GLU A N 1
ATOM 4459 C CA . GLU A 1 569 ? 37.681 0.579 164.275 1.00 41.94 566 GLU A CA 1
ATOM 4460 C C . GLU A 1 569 ? 38.588 -0.616 163.985 1.00 41.75 566 GLU A C 1
ATOM 4461 O O . GLU A 1 569 ? 39.663 -0.460 163.426 1.00 45.30 566 GLU A O 1
ATOM 4467 N N . ILE A 1 570 ? 38.156 -1.809 164.359 1.00 40.48 567 ILE A N 1
ATOM 4468 C CA . ILE A 1 570 ? 38.894 -3.001 163.987 1.00 44.45 567 ILE A CA 1
ATOM 4469 C C . ILE A 1 570 ? 38.845 -3.150 162.461 1.00 46.17 567 ILE A C 1
ATOM 4470 O O . ILE A 1 570 ? 39.808 -3.591 161.853 1.00 45.16 567 ILE A O 1
ATOM 4475 N N . ARG A 1 571 ? 37.726 -2.765 161.847 1.00 46.03 568 ARG A N 1
ATOM 4476 C CA . ARG A 1 571 ? 37.615 -2.845 160.394 1.00 48.48 568 ARG A CA 1
ATOM 4477 C C . ARG A 1 571 ? 38.580 -1.879 159.723 1.00 44.90 568 ARG A C 1
ATOM 4478 O O . ARG A 1 571 ? 39.265 -2.239 158.764 1.00 46.20 568 ARG A O 1
ATOM 4486 N N . ARG A 1 572 ? 38.651 -0.664 160.251 1.00 42.14 569 ARG A N 1
ATOM 4487 C CA . ARG A 1 572 ? 39.636 0.310 159.791 1.00 44.61 569 ARG A CA 1
ATOM 4488 C C . ARG A 1 572 ? 41.065 -0.219 159.950 1.00 45.53 569 ARG A C 1
ATOM 4489 O O . ARG A 1 572 ? 41.941 0.043 159.114 1.00 43.81 569 ARG A O 1
ATOM 4492 N N . GLU A 1 573 ? 41.312 -0.961 161.023 1.00 41.60 570 GLU A N 1
ATOM 4493 C CA . GLU A 1 573 ? 42.649 -1.509 161.230 1.00 45.51 570 GLU A CA 1
ATOM 4494 C C . GLU A 1 573 ? 42.968 -2.527 160.124 1.00 48.61 570 GLU A C 1
ATOM 4495 O O . GLU A 1 573 ? 44.080 -2.559 159.596 1.00 50.21 570 GLU A O 1
ATOM 4501 N N . VAL A 1 574 ? 41.975 -3.337 159.768 1.00 44.44 571 VAL A N 1
ATOM 4502 C CA . VAL A 1 574 ? 42.142 -4.374 158.747 1.00 48.80 571 VAL A CA 1
ATOM 4503 C C . VAL A 1 574 ? 42.440 -3.778 157.363 1.00 49.87 571 VAL A C 1
ATOM 4504 O O . VAL A 1 574 ? 43.289 -4.264 156.617 1.00 50.19 571 VAL A O 1
ATOM 4508 N N . ILE A 1 575 ? 41.721 -2.716 157.033 1.00 46.41 572 ILE A N 1
ATOM 4509 C CA . ILE A 1 575 ? 41.928 -1.993 155.794 1.00 45.84 572 ILE A CA 1
ATOM 4510 C C . ILE A 1 575 ? 43.317 -1.329 155.735 1.00 45.70 572 ILE A C 1
ATOM 4511 O O . ILE A 1 575 ? 43.977 -1.357 154.705 1.00 45.63 572 ILE A O 1
ATOM 4516 N N . GLU A 1 576 ? 43.752 -0.747 156.851 1.00 39.20 573 GLU A N 1
ATOM 4517 C CA . GLU A 1 576 ? 45.048 -0.086 156.934 1.00 47.98 573 GLU A CA 1
ATOM 4518 C C . GLU A 1 576 ? 46.170 -1.102 156.824 1.00 50.66 573 GLU A C 1
ATOM 4519 O O . GLU A 1 576 ? 47.192 -0.841 156.195 1.00 57.98 573 GLU A O 1
ATOM 4525 N N . LEU A 1 577 ? 45.979 -2.260 157.444 1.00 51.17 574 LEU A N 1
ATOM 4526 C CA . LEU A 1 577 ? 46.957 -3.334 157.330 1.00 48.52 574 LEU A CA 1
ATOM 4527 C C . LEU A 1 577 ? 47.063 -3.811 155.879 1.00 50.35 574 LEU A C 1
ATOM 4528 O O . LEU A 1 577 ? 48.167 -4.061 155.384 1.00 57.55 574 LEU A O 1
ATOM 4533 N N . ASN A 1 578 ? 45.918 -3.924 155.203 1.00 45.48 575 ASN A N 1
ATOM 4534 C CA . ASN A 1 578 ? 45.899 -4.319 153.791 1.00 46.30 575 ASN A CA 1
ATOM 4535 C C . ASN A 1 578 ? 46.700 -3.348 152.926 1.00 47.44 575 ASN A C 1
ATOM 4536 O O . ASN A 1 578 ? 47.444 -3.751 152.043 1.00 46.23 575 ASN A O 1
ATOM 4541 N N . ALA A 1 579 ? 46.547 -2.062 153.212 1.00 51.14 576 ALA A N 1
ATOM 4542 C CA . ALA A 1 579 ? 47.267 -1.013 152.512 1.00 48.74 576 ALA A CA 1
ATOM 4543 C C . ALA A 1 579 ? 48.781 -1.108 152.728 1.00 56.53 576 ALA A C 1
ATOM 4544 O O . ALA A 1 579 ? 49.560 -0.870 151.810 1.00 58.73 576 ALA A O 1
ATOM 4546 N N . LYS A 1 580 ? 49.190 -1.457 153.943 1.00 54.34 577 LYS A N 1
ATOM 4547 C CA . LYS A 1 580 ? 50.591 -1.332 154.339 1.00 53.60 577 LYS A CA 1
ATOM 4548 C C . LYS A 1 580 ? 51.450 -2.566 154.114 1.00 50.92 577 LYS A C 1
ATOM 4549 O O . LYS A 1 580 ? 52.631 -2.446 153.850 1.00 50.00 577 LYS A O 1
ATOM 4552 N N . ALA A 1 581 ? 50.869 -3.752 154.244 1.00 53.40 578 ALA A N 1
ATOM 4553 C CA . ALA A 1 581 ? 51.683 -4.956 154.404 1.00 49.02 578 ALA A CA 1
ATOM 4554 C C . ALA A 1 581 ? 51.573 -5.981 153.285 1.00 50.93 578 ALA A C 1
ATOM 4555 O O . ALA A 1 581 ? 52.137 -7.067 153.388 1.00 55.97 578 ALA A O 1
ATOM 4557 N N . THR A 1 582 ? 50.858 -5.658 152.216 1.00 53.78 579 THR A N 1
ATOM 4558 C CA . THR A 1 582 ? 50.632 -6.652 151.171 1.00 57.48 579 THR A CA 1
ATOM 4559 C C . THR A 1 582 ? 51.348 -6.288 149.879 1.00 61.87 579 THR A C 1
ATOM 4560 O O . THR A 1 582 ? 51.320 -7.036 148.905 1.00 58.77 579 THR A O 1
ATOM 4564 N N . THR A 1 583 ? 52.011 -5.144 149.895 1.00 63.70 580 THR A N 1
ATOM 4565 C CA . THR A 1 583 ? 52.673 -4.641 148.713 1.00 65.78 580 THR A CA 1
ATOM 4566 C C . THR A 1 583 ? 54.121 -5.159 148.637 1.00 58.49 580 THR A C 1
ATOM 4567 O O . THR A 1 583 ? 54.831 -5.192 149.637 1.00 56.08 580 THR A O 1
ATOM 4571 N N . PRO A 1 584 ? 54.550 -5.610 147.447 1.00 53.19 581 PRO A N 1
ATOM 4572 C CA . PRO A 1 584 ? 55.915 -6.139 147.315 1.00 56.46 581 PRO A CA 1
ATOM 4573 C C . PRO A 1 584 ? 56.974 -5.101 147.721 1.00 67.83 581 PRO A C 1
ATOM 4574 O O . PRO A 1 584 ? 56.896 -3.953 147.292 1.00 75.46 581 PRO A O 1
ATOM 4578 N N . GLU A 1 585 ? 57.945 -5.501 148.536 1.00 64.30 582 GLU A N 1
ATOM 4579 C CA . GLU A 1 585 ? 58.952 -4.567 149.037 1.00 69.37 582 GLU A CA 1
ATOM 4580 C C . GLU A 1 585 ? 59.991 -4.184 147.978 1.00 73.82 582 GLU A C 1
ATOM 4581 O O . GLU A 1 585 ? 60.524 -3.074 147.994 1.00 75.74 582 GLU A O 1
ATOM 4587 N N . ASP A 1 586 ? 60.273 -5.104 147.061 1.00 71.37 583 ASP A N 1
ATOM 4588 C CA . ASP A 1 586 ? 61.167 -4.829 145.939 1.00 70.91 583 ASP A CA 1
ATOM 4589 C C . ASP A 1 586 ? 60.917 -5.835 144.822 1.00 66.35 583 ASP A C 1
ATOM 4590 O O . ASP A 1 586 ? 60.039 -6.700 144.961 1.00 56.88 583 ASP A O 1
ATOM 4595 N N . ASP A 1 587 ? 61.687 -5.720 143.732 1.00 60.67 584 ASP A N 1
ATOM 4596 C CA . ASP A 1 587 ? 61.586 -6.642 142.600 1.00 65.12 584 ASP A CA 1
ATOM 4597 C C . ASP A 1 587 ? 61.830 -8.076 143.063 1.00 62.14 584 ASP A C 1
ATOM 4598 O O . ASP A 1 587 ? 61.205 -9.014 142.571 1.00 62.66 584 ASP A O 1
ATOM 4603 N N . ASN A 1 588 ? 62.743 -8.233 144.013 1.00 59.38 585 ASN A N 1
ATOM 4604 C CA . ASN A 1 588 ? 63.063 -9.547 144.565 1.00 66.26 585 ASN A CA 1
ATOM 4605 C C . ASN A 1 588 ? 61.887 -10.194 145.293 1.00 57.44 585 ASN A C 1
ATOM 4606 O O . ASN A 1 588 ? 61.585 -11.365 145.062 1.00 61.73 585 ASN A O 1
ATOM 4611 N N . GLN A 1 589 ? 61.221 -9.446 146.168 1.00 56.32 586 GLN A N 1
ATOM 4612 C CA . GLN A 1 589 ? 60.064 -10.007 146.858 1.00 58.51 586 GLN A CA 1
ATOM 4613 C C . GLN A 1 589 ? 58.928 -10.330 145.876 1.00 61.75 586 GLN A C 1
ATOM 4614 O O . GLN A 1 589 ? 58.223 -11.328 146.047 1.00 61.16 586 GLN A O 1
ATOM 4620 N N . LEU A 1 590 ? 58.759 -9.492 144.854 1.00 60.21 587 LEU A N 1
ATOM 4621 C CA . LEU A 1 590 ? 57.691 -9.696 143.869 1.00 60.43 587 LEU A CA 1
ATOM 4622 C C . LEU A 1 590 ? 57.898 -11.020 143.125 1.00 59.13 587 LEU A C 1
ATOM 4623 O O . LEU A 1 590 ? 56.958 -11.778 142.891 1.00 58.93 587 LEU A O 1
ATOM 4628 N N . THR A 1 591 ? 59.149 -11.287 142.783 1.00 58.23 588 THR A N 1
ATOM 4629 C CA . THR A 1 591 ? 59.552 -12.520 142.125 1.00 60.26 588 THR A CA 1
ATOM 4630 C C . THR A 1 591 ? 59.354 -13.730 143.035 1.00 61.52 588 THR A C 1
ATOM 4631 O O . THR A 1 591 ? 58.932 -14.796 142.599 1.00 60.88 588 THR A O 1
ATOM 4635 N N . ARG A 1 592 ? 59.661 -13.548 144.311 1.00 63.40 589 ARG A N 1
ATOM 4636 C CA . ARG A 1 592 ? 59.444 -14.580 145.313 1.00 65.29 589 ARG A CA 1
ATOM 4637 C C . ARG A 1 592 ? 57.949 -14.889 145.449 1.00 63.45 589 ARG A C 1
ATOM 4638 O O . ARG A 1 592 ? 57.552 -16.050 145.540 1.00 66.21 589 ARG A O 1
ATOM 4646 N N . SER A 1 593 ? 57.128 -13.842 145.448 1.00 57.64 590 SER A N 1
ATOM 4647 C CA . SER A 1 593 ? 55.688 -13.984 145.637 1.00 60.37 590 SER A CA 1
ATOM 4648 C C . SER A 1 593 ? 55.107 -14.744 144.460 1.00 63.95 590 SER A C 1
ATOM 4649 O O . SER A 1 593 ? 54.352 -15.700 144.636 1.00 63.76 590 SER A O 1
ATOM 4652 N N . HIS A 1 594 ? 55.476 -14.308 143.262 1.00 64.02 591 HIS A N 1
ATOM 4653 C CA . HIS A 1 594 ? 55.102 -14.994 142.031 1.00 66.79 591 HIS A CA 1
ATOM 4654 C C . HIS A 1 594 ? 55.484 -16.475 142.069 1.00 67.25 591 HIS A C 1
ATOM 4655 O O . HIS A 1 594 ? 54.635 -17.337 141.844 1.00 63.62 591 HIS A O 1
ATOM 4662 N N . PHE A 1 595 ? 56.744 -16.778 142.378 1.00 59.07 592 PHE A N 1
ATOM 4663 C CA . PHE A 1 595 ? 57.206 -18.172 142.287 1.00 65.90 592 PHE A CA 1
ATOM 4664 C C . PHE A 1 595 ? 56.679 -19.106 143.377 1.00 61.23 592 PHE A C 1
ATOM 4665 O O . PHE A 1 595 ? 56.613 -20.313 143.174 1.00 64.22 592 PHE A O 1
ATOM 4673 N N . GLN A 1 596 ? 56.308 -18.550 144.523 1.00 59.72 593 GLN A N 1
ATOM 4674 C CA . GLN A 1 596 ? 55.725 -19.347 145.599 1.00 69.00 593 GLN A CA 1
ATOM 4675 C C . GLN A 1 596 ? 54.392 -19.944 145.127 1.00 73.29 593 GLN A C 1
ATOM 4676 O O . GLN A 1 596 ? 54.102 -21.116 145.366 1.00 74.91 593 GLN A O 1
ATOM 4682 N N . LYS A 1 597 ? 53.594 -19.132 144.440 1.00 71.12 594 LYS A N 1
ATOM 4683 C CA . LYS A 1 597 ? 52.321 -19.581 143.874 1.00 76.94 594 LYS A CA 1
ATOM 4684 C C . LYS A 1 597 ? 52.503 -20.614 142.758 1.00 76.23 594 LYS A C 1
ATOM 4685 O O . LYS A 1 597 ? 51.722 -21.558 142.637 1.00 79.60 594 LYS A O 1
ATOM 4691 N N . ALA A 1 598 ? 53.542 -20.436 141.952 1.00 75.48 595 ALA A N 1
ATOM 4692 C CA . ALA A 1 598 ? 53.766 -21.301 140.800 1.00 78.64 595 ALA A CA 1
ATOM 4693 C C . ALA A 1 598 ? 54.238 -22.701 141.191 1.00 83.84 595 ALA A C 1
ATOM 4694 O O . ALA A 1 598 ? 53.640 -23.701 140.788 1.00 85.63 595 ALA A O 1
ATOM 4696 N N . TYR A 1 599 ? 55.316 -22.760 141.969 1.00 87.81 596 TYR A N 1
ATOM 4697 C CA . TYR A 1 599 ? 55.921 -24.026 142.391 1.00 96.91 596 TYR A CA 1
ATOM 4698 C C . TYR A 1 599 ? 54.911 -24.978 143.029 1.00 102.10 596 TYR A C 1
ATOM 4699 O O . TYR A 1 599 ? 54.906 -26.176 142.749 1.00 107.76 596 TYR A O 1
ATOM 4708 N N . PHE A 1 600 ? 54.055 -24.438 143.886 1.00 100.70 597 PHE A N 1
ATOM 4709 C CA . PHE A 1 600 ? 53.204 -25.271 144.723 1.00 110.84 597 PHE A CA 1
ATOM 4710 C C . PHE A 1 600 ? 51.765 -25.327 144.225 1.00 114.78 597 PHE A C 1
ATOM 4711 O O . PHE A 1 600 ? 50.888 -25.870 144.894 1.00 117.37 597 PHE A O 1
ATOM 4719 N N . GLU A 1 601 ? 51.533 -24.764 143.046 1.00 116.08 598 GLU A N 1
ATOM 4720 C CA . GLU A 1 601 ? 50.223 -24.811 142.417 1.00 117.73 598 GLU A CA 1
ATOM 4721 C C . GLU A 1 601 ? 49.835 -26.249 142.085 1.00 117.41 598 GLU A C 1
ATOM 4722 O O . GLU A 1 601 ? 49.226 -26.943 142.899 1.00 115.40 598 GLU A O 1
ATOM 4728 N N . GLY A 1 604 ? 50.378 -29.213 145.695 1.00 96.72 601 GLY A N 1
ATOM 4729 C CA . GLY A 1 604 ? 48.941 -29.246 145.904 1.00 100.24 601 GLY A CA 1
ATOM 4730 C C . GLY A 1 604 ? 48.511 -28.775 147.285 1.00 108.21 601 GLY A C 1
ATOM 4731 O O . GLY A 1 604 ? 47.337 -28.870 147.642 1.00 111.23 601 GLY A O 1
ATOM 4732 N N . ASP A 1 605 ? 49.458 -28.258 148.063 1.00 111.86 602 ASP A N 1
ATOM 4733 C CA . ASP A 1 605 ? 49.178 -27.819 149.430 1.00 114.62 602 ASP A CA 1
ATOM 4734 C C . ASP A 1 605 ? 48.801 -26.339 149.484 1.00 113.50 602 ASP A C 1
ATOM 4735 O O . ASP A 1 605 ? 49.543 -25.485 149.000 1.00 118.49 602 ASP A O 1
ATOM 4740 N N . THR A 1 606 ? 47.658 -26.037 150.091 1.00 105.76 603 THR A N 1
ATOM 4741 C CA . THR A 1 606 ? 47.101 -24.685 150.041 1.00 99.74 603 THR A CA 1
ATOM 4742 C C . THR A 1 606 ? 47.724 -23.693 151.030 1.00 95.98 603 THR A C 1
ATOM 4743 O O . THR A 1 606 ? 47.269 -22.554 151.133 1.00 93.67 603 THR A O 1
ATOM 4747 N N . GLN A 1 607 ? 48.760 -24.120 151.748 1.00 96.40 604 GLN A N 1
ATOM 4748 C CA . GLN A 1 607 ? 49.452 -23.241 152.694 1.00 94.98 604 GLN A CA 1
ATOM 4749 C C . GLN A 1 607 ? 50.861 -22.859 152.215 1.00 94.16 604 GLN A C 1
ATOM 4750 O O . GLN A 1 607 ? 51.336 -21.747 152.453 1.00 94.99 604 GLN A O 1
ATOM 4756 N N . LYS A 1 608 ? 51.527 -23.783 151.535 1.00 91.64 605 LYS A N 1
ATOM 4757 C CA . LYS A 1 608 ? 52.820 -23.489 150.935 1.00 86.63 605 LYS A CA 1
ATOM 4758 C C . LYS A 1 608 ? 52.631 -22.559 149.736 1.00 82.74 605 LYS A C 1
ATOM 4759 O O . LYS A 1 608 ? 53.579 -21.945 149.257 1.00 80.51 605 LYS A O 1
ATOM 4765 N N . THR A 1 609 ? 51.389 -22.459 149.271 1.00 81.55 606 THR A N 1
ATOM 4766 C CA . THR A 1 609 ? 51.025 -21.602 148.150 1.00 79.85 606 THR A CA 1
ATOM 4767 C C . THR A 1 609 ? 50.902 -20.140 148.586 1.00 76.27 606 THR A C 1
ATOM 4768 O O . THR A 1 609 ? 51.024 -19.227 147.765 1.00 80.25 606 THR A O 1
ATOM 4772 N N . LEU A 1 610 ? 50.675 -19.928 149.880 1.00 67.60 607 LEU A N 1
ATOM 4773 C CA . LEU A 1 610 ? 50.384 -18.596 150.421 1.00 64.94 607 LEU A CA 1
ATOM 4774 C C . LEU A 1 610 ? 51.419 -17.545 150.022 1.00 63.83 607 LEU A C 1
ATOM 4775 O O . LEU A 1 610 ? 52.614 -17.758 150.205 1.00 61.93 607 LEU A O 1
ATOM 4780 N N . ASN A 1 611 ? 50.962 -16.418 149.475 1.00 52.82 608 ASN A N 1
ATOM 4781 C CA . ASN A 1 611 ? 51.875 -15.331 149.106 1.00 59.03 608 ASN A CA 1
ATOM 4782 C C . ASN A 1 611 ? 51.341 -13.955 149.506 1.00 50.87 608 ASN A C 1
ATOM 4783 O O . ASN A 1 611 ? 50.521 -13.863 150.407 1.00 51.04 608 ASN A O 1
ATOM 4788 N N . LEU A 1 612 ? 51.820 -12.884 148.882 1.00 50.49 609 LEU A N 1
ATOM 4789 C CA . LEU A 1 612 ? 51.308 -11.554 149.222 1.00 53.19 609 LEU A CA 1
ATOM 4790 C C . LEU A 1 612 ? 49.846 -11.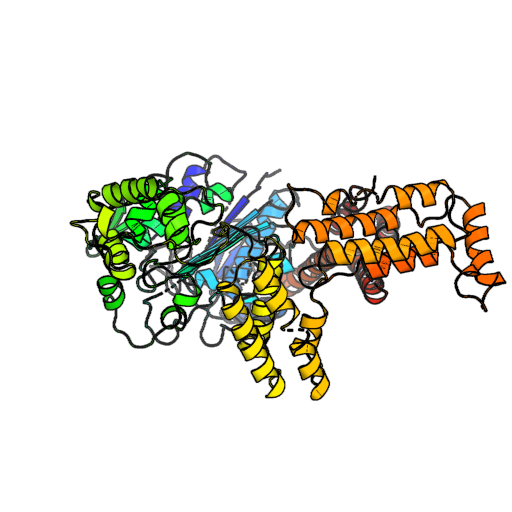375 148.810 1.00 51.29 609 LEU A C 1
ATOM 4791 O O . LEU A 1 612 ? 49.049 -10.809 149.552 1.00 52.75 609 LEU A O 1
ATOM 4796 N N . GLU A 1 613 ? 49.487 -11.859 147.627 1.00 54.78 610 GLU A N 1
ATOM 4797 C CA . GLU A 1 613 ? 48.115 -11.702 147.152 1.00 54.65 610 GLU A CA 1
ATOM 4798 C C . GLU A 1 613 ? 47.150 -12.462 148.053 1.00 55.63 610 GLU A C 1
ATOM 4799 O O . GLU A 1 613 ? 46.010 -12.038 148.268 1.00 55.31 610 GLU A O 1
ATOM 4805 N N . SER A 1 614 ? 47.618 -13.592 148.574 1.00 52.67 611 SER A N 1
ATOM 4806 C CA . SER A 1 614 ? 46.819 -14.401 149.479 1.00 54.85 611 SER A CA 1
ATOM 4807 C C . SER A 1 614 ? 46.482 -13.637 150.757 1.00 53.74 611 SER A C 1
ATOM 4808 O O . SER A 1 614 ? 45.370 -13.732 151.283 1.00 50.32 611 SER A O 1
ATOM 4811 N N . LEU A 1 615 ? 47.455 -12.890 151.265 1.00 54.88 612 LEU A N 1
ATOM 4812 C CA . LEU A 1 615 ? 47.229 -12.086 152.461 1.00 52.02 612 LEU A CA 1
ATOM 4813 C C . LEU A 1 615 ? 46.272 -10.969 152.105 1.00 52.91 612 LEU A C 1
ATOM 4814 O O . LEU A 1 615 ? 45.400 -10.612 152.888 1.00 58.45 612 LEU A O 1
ATOM 4819 N N . SER A 1 616 ? 46.442 -10.423 150.904 1.00 56.37 613 SER A N 1
ATOM 4820 C CA . SER A 1 616 ? 45.579 -9.357 150.425 1.00 57.62 613 SER A CA 1
ATOM 4821 C C . SER A 1 616 ? 44.137 -9.846 150.315 1.00 55.32 613 SER A C 1
ATOM 4822 O O . SER A 1 616 ? 43.202 -9.145 150.702 1.00 55.11 613 SER A O 1
ATOM 4825 N N . GLN A 1 617 ? 43.965 -11.058 149.795 1.00 51.71 614 GLN A N 1
ATOM 4826 C CA . GLN A 1 617 ? 42.645 -11.673 149.708 1.00 47.26 614 GLN A CA 1
ATOM 4827 C C . GLN A 1 617 ? 42.008 -11.847 151.081 1.00 43.97 614 GLN A C 1
ATOM 4828 O O . GLN A 1 617 ? 40.838 -11.540 151.256 1.00 46.03 614 GLN A O 1
ATOM 4834 N N . THR A 1 618 ? 42.776 -12.358 152.044 1.00 44.40 615 THR A N 1
ATOM 4835 C CA . THR A 1 618 ? 42.270 -12.557 153.406 1.00 44.00 615 THR A CA 1
ATOM 4836 C C . THR A 1 618 ? 41.740 -11.259 153.982 1.00 47.15 615 THR A C 1
ATOM 4837 O O . THR A 1 618 ? 40.622 -11.195 154.506 1.00 48.18 615 THR A O 1
ATOM 4841 N N . LEU A 1 619 ? 42.552 -10.216 153.885 1.00 46.46 616 LEU A N 1
ATOM 4842 C CA . LEU A 1 619 ? 42.178 -8.924 154.436 1.00 41.24 616 LEU A CA 1
ATOM 4843 C C . LEU A 1 619 ? 40.968 -8.327 153.715 1.00 45.84 616 LEU A C 1
ATOM 4844 O O . LEU A 1 619 ? 40.120 -7.701 154.340 1.00 51.40 616 LEU A O 1
ATOM 4849 N N . ASN A 1 620 ? 40.882 -8.525 152.403 1.00 52.00 617 ASN A N 1
ATOM 4850 C CA . ASN A 1 620 ? 39.748 -8.001 151.643 1.00 49.23 617 ASN A CA 1
ATOM 4851 C C . ASN A 1 620 ? 38.427 -8.603 152.086 1.00 43.27 617 ASN A C 1
ATOM 4852 O O . ASN A 1 620 ? 37.444 -7.884 152.226 1.00 44.16 617 ASN A O 1
ATOM 4857 N N . GLN A 1 621 ? 38.396 -9.911 152.329 1.00 43.38 618 GLN A N 1
ATOM 4858 C CA . GLN A 1 621 ? 37.151 -10.524 152.778 1.00 50.17 618 GLN A CA 1
ATOM 4859 C C . GLN A 1 621 ? 36.821 -10.166 154.216 1.00 56.33 618 GLN A C 1
ATOM 4860 O O . GLN A 1 621 ? 35.652 -10.139 154.606 1.00 55.39 618 GLN A O 1
ATOM 4866 N N . LEU A 1 622 ? 37.841 -9.856 155.005 1.00 53.99 619 LEU A N 1
ATOM 4867 C CA . LEU A 1 622 ? 37.585 -9.473 156.382 1.00 49.13 619 LEU A CA 1
ATOM 4868 C C . LEU A 1 622 ? 37.081 -8.041 156.509 1.00 48.83 619 LEU A C 1
ATOM 4869 O O . LEU A 1 622 ? 36.574 -7.659 157.552 1.00 48.36 619 LEU A O 1
ATOM 4874 N N . SER A 1 623 ? 37.218 -7.246 155.453 1.00 48.78 620 SER A N 1
ATOM 4875 C CA . SER A 1 623 ? 36.841 -5.839 155.554 1.00 48.81 620 SER A CA 1
ATOM 4876 C C . SER A 1 623 ? 35.588 -5.491 154.771 1.00 49.43 620 SER A C 1
ATOM 4877 O O . SER A 1 623 ? 35.289 -4.318 154.566 1.00 45.80 620 SER A O 1
ATOM 4880 N N . LYS A 1 624 ? 34.844 -6.492 154.334 1.00 48.77 621 LYS A N 1
ATOM 4881 C CA . LYS A 1 624 ? 33.677 -6.175 153.538 1.00 55.52 621 LYS A CA 1
ATOM 4882 C C . LYS A 1 624 ? 32.586 -5.547 154.401 1.00 58.00 621 LYS A C 1
ATOM 4883 O O . LYS A 1 624 ? 32.502 -5.799 155.601 1.00 57.25 621 LYS A O 1
ATOM 4889 N N . ALA A 1 625 ? 31.792 -4.687 153.775 1.00 63.31 622 ALA A N 1
ATOM 4890 C CA . ALA A 1 625 ? 30.765 -3.912 154.457 1.00 59.34 622 ALA A CA 1
ATOM 4891 C C . ALA A 1 625 ? 29.653 -4.802 154.998 1.00 53.59 622 ALA A C 1
ATOM 4892 O O . ALA A 1 625 ? 29.201 -5.727 154.328 1.00 49.42 622 ALA A O 1
ATOM 4894 N N . HIS A 1 626 ? 29.231 -4.530 156.225 1.00 56.98 623 HIS A N 1
ATOM 4895 C CA . HIS A 1 626 ? 28.056 -5.184 156.777 1.00 56.45 623 HIS A CA 1
ATOM 4896 C C . HIS A 1 626 ? 26.898 -4.203 156.858 1.00 56.24 623 HIS A C 1
ATOM 4897 O O . HIS A 1 626 ? 27.028 -3.042 156.442 1.00 50.50 623 HIS A O 1
ATOM 4904 N N . TYR A 1 627 ? 25.768 -4.676 157.377 1.00 55.71 624 TYR A N 1
ATOM 4905 C CA . TYR A 1 627 ? 24.592 -3.827 157.530 1.00 53.20 624 TYR A CA 1
ATOM 4906 C C . TYR A 1 627 ? 24.963 -2.547 158.251 1.00 49.27 624 TYR A C 1
ATOM 4907 O O . TYR A 1 627 ? 25.531 -2.583 159.335 1.00 58.43 624 TYR A O 1
ATOM 4916 N N . GLY A 1 628 ? 24.652 -1.416 157.637 1.00 49.30 625 GLY A N 1
ATOM 4917 C CA . GLY A 1 628 ? 24.930 -0.133 158.249 1.00 55.98 625 GLY A CA 1
ATOM 4918 C C . GLY A 1 628 ? 26.101 0.591 157.623 1.00 66.83 625 GLY A C 1
ATOM 4919 O O . GLY A 1 628 ? 26.247 1.803 157.800 1.00 70.17 625 GLY A O 1
ATOM 4920 N N . GLU A 1 629 ? 26.932 -0.141 156.880 1.00 68.46 626 GLU A N 1
ATOM 4921 C CA . GLU A 1 629 ? 28.165 0.450 156.359 1.00 70.94 626 GLU A CA 1
ATOM 4922 C C . GLU A 1 629 ? 28.379 0.300 154.851 1.00 69.01 626 GLU A C 1
ATOM 4923 O O . GLU A 1 629 ? 27.704 -0.469 154.157 1.00 60.50 626 GLU A O 1
ATOM 4929 N N . THR A 1 630 ? 29.333 1.071 154.357 1.00 69.76 627 THR A N 1
ATOM 4930 C CA . THR A 1 630 ? 29.507 1.244 152.935 1.00 67.05 627 THR A CA 1
ATOM 4931 C C . THR A 1 630 ? 30.906 0.788 152.533 1.00 62.15 627 THR A C 1
ATOM 4932 O O . THR A 1 630 ? 31.723 0.410 153.374 1.00 62.70 627 THR A O 1
ATOM 4936 N N . SER A 1 631 ? 31.166 0.797 151.235 1.00 56.70 628 SER A N 1
ATOM 4937 C CA . SER A 1 631 ? 32.493 0.521 150.730 1.00 55.22 628 SER A CA 1
ATOM 4938 C C . SER A 1 631 ? 33.177 1.853 150.488 1.00 47.35 628 SER A C 1
ATOM 4939 O O . SER A 1 631 ? 32.511 2.888 150.383 1.00 48.33 628 SER A O 1
ATOM 4950 N N . THR A 1 633 ? 34.797 2.576 147.782 1.00 44.07 630 THR A N 1
ATOM 4951 C CA . THR A 1 633 ? 34.524 2.954 146.403 1.00 47.62 630 THR A CA 1
ATOM 4952 C C . THR A 1 633 ? 33.219 3.727 146.289 1.00 48.77 630 THR A C 1
ATOM 4953 O O . THR A 1 633 ? 33.036 4.449 145.318 1.00 52.14 630 THR A O 1
ATOM 4957 N N . ASP A 1 634 ? 32.334 3.602 147.288 1.00 49.42 631 ASP A N 1
ATOM 4958 C CA . ASP A 1 634 ? 30.976 4.160 147.195 1.00 51.25 631 ASP A CA 1
ATOM 4959 C C . ASP A 1 634 ? 30.954 5.674 147.249 1.00 49.33 631 ASP A C 1
ATOM 4960 O O . ASP A 1 634 ? 30.250 6.323 146.479 1.00 59.40 631 ASP A O 1
ATOM 4965 N N . LYS A 1 635 ? 31.717 6.235 148.165 1.00 47.82 632 LYS A N 1
ATOM 4966 C CA . LYS A 1 635 ? 31.868 7.677 148.247 1.00 51.29 632 LYS A CA 1
ATOM 4967 C C . LYS A 1 635 ? 32.405 8.232 146.917 1.00 49.11 632 LYS A C 1
ATOM 4968 O O . LYS A 1 635 ? 32.003 9.300 146.467 1.00 43.77 632 LYS A O 1
ATOM 4974 N N . ILE A 1 636 ? 33.313 7.503 146.283 1.00 50.16 633 ILE A N 1
ATOM 4975 C CA . ILE A 1 636 ? 33.928 7.994 145.056 1.00 43.92 633 ILE A CA 1
ATOM 4976 C C . ILE A 1 636 ? 32.956 7.934 143.888 1.00 46.54 633 ILE A C 1
ATOM 4977 O O . ILE A 1 636 ? 32.818 8.904 143.154 1.00 45.89 633 ILE A O 1
ATOM 4982 N N . THR A 1 637 ? 32.254 6.812 143.745 1.00 44.02 634 THR A N 1
ATOM 4983 C CA . THR A 1 637 ? 31.325 6.641 142.636 1.00 44.89 634 THR A CA 1
ATOM 4984 C C . THR A 1 637 ? 30.115 7.554 142.769 1.00 44.24 634 THR A C 1
ATOM 4985 O O . THR A 1 637 ? 29.551 8.003 141.767 1.00 44.22 634 THR A O 1
ATOM 4989 N N . GLN A 1 638 ? 29.717 7.831 144.008 1.00 44.59 635 GLN A N 1
ATOM 4990 C CA . GLN A 1 638 ? 28.633 8.778 144.239 1.00 46.05 635 GLN A CA 1
ATOM 4991 C C . GLN A 1 638 ? 29.057 10.138 143.681 1.00 42.18 635 GLN A C 1
ATOM 4992 O O . GLN A 1 638 ? 28.281 10.799 143.025 1.00 42.21 635 GLN A O 1
ATOM 4998 N N . ARG A 1 639 ? 30.300 10.541 143.916 1.00 45.93 636 ARG A N 1
ATOM 4999 C CA . ARG A 1 639 ? 30.789 11.800 143.358 1.00 52.58 636 ARG A CA 1
ATOM 5000 C C . ARG A 1 639 ? 30.755 11.822 141.836 1.00 53.78 636 ARG A C 1
ATOM 5001 O O . ARG A 1 639 ? 30.408 12.835 141.235 1.00 52.74 636 ARG A O 1
ATOM 5009 N N . LEU A 1 640 ? 31.124 10.703 141.227 1.00 49.88 637 LEU A N 1
ATOM 5010 C CA . LEU A 1 640 ? 31.151 10.598 139.769 1.00 53.06 637 LEU A CA 1
ATOM 5011 C C . LEU A 1 640 ? 29.737 10.604 139.199 1.00 50.97 637 LEU A C 1
ATOM 5012 O O . LEU A 1 640 ? 29.500 11.147 138.118 1.00 49.77 637 LEU A O 1
ATOM 5017 N N . ASP A 1 641 ? 28.791 10.017 139.926 1.00 51.36 638 ASP A N 1
ATOM 5018 C CA . ASP A 1 641 ? 27.389 10.064 139.500 1.00 51.09 638 ASP A CA 1
ATOM 5019 C C . ASP A 1 641 ? 26.840 11.481 139.555 1.00 46.44 638 ASP A C 1
ATOM 5020 O O . ASP A 1 641 ? 26.110 11.894 138.664 1.00 49.76 638 ASP A O 1
ATOM 5025 N N . GLY A 1 642 ? 27.182 12.213 140.611 1.00 44.26 639 GLY A N 1
ATOM 5026 C CA . GLY A 1 642 ? 26.786 13.603 140.720 1.00 45.60 639 GLY A CA 1
ATOM 5027 C C . GLY A 1 642 ? 27.239 14.356 139.480 1.00 46.58 639 GLY A C 1
ATOM 5028 O O . GLY A 1 642 ? 26.455 15.070 138.860 1.00 43.85 639 GLY A O 1
ATOM 5029 N N . TYR A 1 643 ? 28.513 14.174 139.135 1.00 44.61 640 TYR A N 1
ATOM 5030 C CA . TYR A 1 643 ? 29.174 14.818 137.995 1.00 52.11 640 TYR A CA 1
ATOM 5031 C C . TYR A 1 643 ? 28.445 14.493 136.704 1.00 52.36 640 TYR A C 1
ATOM 5032 O O . TYR A 1 643 ? 28.080 15.384 135.941 1.00 58.64 640 TYR A O 1
ATOM 5041 N N . LYS A 1 644 ? 28.222 13.208 136.468 1.00 54.12 641 LYS A N 1
ATOM 5042 C CA . LYS A 1 644 ? 27.500 12.779 135.279 1.00 54.40 641 LYS A CA 1
ATOM 5043 C C . LYS A 1 644 ? 26.048 13.278 135.265 1.00 48.50 641 LYS A C 1
ATOM 5044 O O . LYS A 1 644 ? 25.598 13.842 134.262 1.00 49.30 641 LYS A O 1
ATOM 5050 N N . ASN A 1 645 ? 25.327 13.093 136.372 1.00 48.17 642 ASN A N 1
ATOM 5051 C CA . ASN A 1 645 ? 23.920 13.497 136.444 1.00 49.17 642 ASN A CA 1
ATOM 5052 C C . ASN A 1 645 ? 23.728 14.974 136.142 1.00 48.51 642 ASN A C 1
ATOM 5053 O O . ASN A 1 645 ? 22.783 15.362 135.447 1.00 47.87 642 ASN A O 1
ATOM 5058 N N . ARG A 1 646 ? 24.621 15.801 136.674 1.00 46.54 643 ARG A N 1
ATOM 5059 C CA . ARG A 1 646 ? 24.479 17.233 136.484 1.00 49.76 643 ARG A CA 1
ATOM 5060 C C . ARG A 1 646 ? 24.730 17.646 135.041 1.00 54.02 643 ARG A C 1
ATOM 5061 O O . ARG A 1 646 ? 23.968 18.432 134.482 1.00 49.59 643 ARG A O 1
ATOM 5069 N N . ASN A 1 647 ? 25.791 17.109 134.445 1.00 47.76 644 ASN A N 1
ATOM 5070 C CA . ASN A 1 647 ? 26.088 17.392 133.053 1.00 49.64 644 ASN A CA 1
ATOM 5071 C C . ASN A 1 647 ? 24.921 16.954 132.184 1.00 51.45 644 ASN A C 1
ATOM 5072 O O . ASN A 1 647 ? 24.536 17.666 131.256 1.00 55.37 644 ASN A O 1
ATOM 5077 N N . TRP A 1 648 ? 24.337 15.800 132.501 1.00 53.21 645 TRP A N 1
ATOM 5078 C CA . TRP A 1 648 ? 23.166 15.342 131.761 1.00 55.75 645 TRP A CA 1
ATOM 5079 C C . TRP A 1 648 ? 21.989 16.307 131.922 1.00 50.46 645 TRP A C 1
ATOM 5080 O O . TRP A 1 648 ? 21.317 16.649 130.953 1.00 51.74 645 TRP A O 1
ATOM 5091 N N . PHE A 1 649 ? 21.748 16.754 133.146 1.00 54.95 646 PHE A N 1
ATOM 5092 C CA . PHE A 1 649 ? 20.582 17.588 133.413 1.00 51.50 646 PHE A CA 1
ATOM 5093 C C . PHE A 1 649 ? 20.674 18.955 132.739 1.00 54.48 646 PHE A C 1
ATOM 5094 O O . PHE A 1 649 ? 19.729 19.385 132.071 1.00 50.64 646 PHE A O 1
ATOM 5102 N N . TRP A 1 650 ? 21.801 19.639 132.924 1.00 47.67 647 TRP A N 1
ATOM 5103 C CA . TRP A 1 650 ? 21.962 20.958 132.327 1.00 48.08 647 TRP A CA 1
ATOM 5104 C C . TRP A 1 650 ? 21.821 20.904 130.814 1.00 50.09 647 TRP A C 1
ATOM 5105 O O . TRP A 1 650 ? 21.211 21.784 130.206 1.00 50.96 647 TRP A O 1
ATOM 5116 N N . ASN A 1 651 ? 22.380 19.858 130.218 1.00 51.49 648 ASN A N 1
ATOM 5117 C CA . ASN A 1 651 ? 22.245 19.638 128.784 1.00 58.37 648 ASN A CA 1
ATOM 5118 C C . ASN A 1 651 ? 20.796 19.456 128.362 1.00 56.88 648 ASN A C 1
ATOM 5119 O O . ASN A 1 651 ? 20.367 20.026 127.375 1.00 57.10 648 ASN A O 1
ATOM 5124 N N . SER A 1 652 ? 20.036 18.691 129.139 1.00 58.46 649 SER A N 1
ATOM 5125 C CA . SER A 1 652 ? 18.636 18.449 128.813 1.00 58.79 649 SER A CA 1
ATOM 5126 C C . SER A 1 652 ? 17.780 19.715 128.858 1.00 58.25 649 SER A C 1
ATOM 5127 O O . SER A 1 652 ? 16.782 19.792 128.163 1.00 61.12 649 SER A O 1
ATOM 5130 N N . VAL A 1 653 ? 18.163 20.701 129.665 1.00 51.38 650 VAL A N 1
ATOM 5131 C CA . VAL A 1 653 ? 17.339 21.903 129.817 1.00 54.42 650 VAL A CA 1
ATOM 5132 C C . VAL A 1 653 ? 17.996 23.151 129.235 1.00 58.71 650 VAL A C 1
ATOM 5133 O O . VAL A 1 653 ? 17.442 24.248 129.308 1.00 56.32 650 VAL A O 1
ATOM 5137 N N . LYS A 1 654 ? 19.181 22.965 128.661 1.00 58.46 651 LYS A N 1
ATOM 5138 C CA . LYS A 1 654 ? 19.963 24.049 128.080 1.00 56.93 651 LYS A CA 1
ATOM 5139 C C . LYS A 1 654 ? 19.151 24.927 127.111 1.00 60.00 651 LYS A C 1
ATOM 5140 O O . LYS A 1 654 ? 19.193 26.155 127.181 1.00 53.25 651 LYS A O 1
ATOM 5146 N N . GLU A 1 655 ? 18.412 24.293 126.211 1.00 55.27 652 GLU A N 1
ATOM 5147 C CA . GLU A 1 655 ? 17.641 25.038 125.219 1.00 60.08 652 GLU A CA 1
ATOM 5148 C C . GLU A 1 655 ? 16.585 25.936 125.907 1.00 55.03 652 GLU A C 1
ATOM 5149 O O . GLU A 1 655 ? 16.384 27.096 125.536 1.00 54.97 652 GLU A O 1
ATOM 5155 N N . VAL A 1 656 ? 15.946 25.410 126.937 1.00 53.34 653 VAL A N 1
ATOM 5156 C CA . VAL A 1 656 ? 14.981 26.199 127.696 1.00 58.93 653 VAL A CA 1
ATOM 5157 C C . VAL A 1 656 ? 15.622 27.378 128.450 1.00 56.80 653 VAL A C 1
ATOM 5158 O O . VAL A 1 656 ? 15.107 28.498 128.416 1.00 56.99 653 VAL A O 1
ATOM 5162 N N . LEU A 1 657 ? 16.745 27.132 129.119 1.00 52.49 654 LEU A N 1
ATOM 5163 C CA . LEU A 1 657 ? 17.475 28.201 129.808 1.00 53.22 654 LEU A CA 1
ATOM 5164 C C . LEU A 1 657 ? 17.918 29.304 128.848 1.00 56.28 654 LEU A C 1
ATOM 5165 O O . LEU A 1 657 ? 17.781 30.493 129.148 1.00 56.70 654 LEU A O 1
ATOM 5170 N N . ASN A 1 658 ? 18.453 28.901 127.698 1.00 51.71 655 ASN A N 1
ATOM 5171 C CA . ASN A 1 658 ? 18.850 29.849 126.657 1.00 57.68 655 ASN A CA 1
ATOM 5172 C C . ASN A 1 658 ? 17.700 30.687 126.125 1.00 59.72 655 ASN A C 1
ATOM 5173 O O . ASN A 1 658 ? 17.887 31.850 125.779 1.00 59.00 655 ASN A O 1
ATOM 5178 N N . PHE A 1 659 ? 16.518 30.079 126.048 1.00 57.54 656 PHE A N 1
ATOM 5179 C CA . PHE A 1 659 ? 15.329 30.764 125.573 1.00 54.24 656 PHE A CA 1
ATOM 5180 C C . PHE A 1 659 ? 14.988 31.938 126.483 1.00 58.71 656 PHE A C 1
ATOM 5181 O O . PHE A 1 659 ? 14.455 32.950 126.025 1.00 60.56 656 PHE A O 1
ATOM 5189 N N . PHE A 1 660 ? 15.309 31.796 127.769 1.00 56.92 657 PHE A N 1
ATOM 5190 C CA . PHE A 1 660 ? 14.992 32.810 128.774 1.00 53.46 657 PHE A CA 1
ATOM 5191 C C . PHE A 1 660 ? 16.190 33.662 129.189 1.00 58.32 657 PHE A C 1
ATOM 5192 O O . PHE A 1 660 ? 16.109 34.399 130.171 1.00 61.02 657 PHE A O 1
ATOM 5200 N N . ASN A 1 661 ? 17.285 33.559 128.438 1.00 61.17 658 ASN A N 1
ATOM 5201 C CA . ASN A 1 661 ? 18.529 34.283 128.733 1.00 65.36 658 ASN A CA 1
ATOM 5202 C C . ASN A 1 661 ? 19.114 33.975 130.117 1.00 58.31 658 ASN A C 1
ATOM 5203 O O . ASN A 1 661 ? 19.834 34.779 130.716 1.00 52.87 658 ASN A O 1
ATOM 5208 N N . ILE A 1 662 ? 18.813 32.792 130.615 1.00 53.20 659 ILE A N 1
ATOM 5209 C CA . ILE A 1 662 ? 19.359 32.383 131.888 1.00 54.08 659 ILE A CA 1
ATOM 5210 C C . ILE A 1 662 ? 20.701 31.733 131.637 1.00 62.58 659 ILE A C 1
ATOM 5211 O O . ILE A 1 662 ? 20.787 30.795 130.849 1.00 64.12 659 ILE A O 1
ATOM 5216 N N . PRO A 1 663 ? 21.752 32.230 132.310 1.00 64.27 660 PRO A N 1
ATOM 5217 C CA . PRO A 1 663 ? 23.121 31.729 132.145 1.00 67.22 660 PRO A CA 1
ATOM 5218 C C . PRO A 1 663 ? 23.195 30.228 132.393 1.00 59.93 660 PRO A C 1
ATOM 5219 O O . PRO A 1 663 ? 22.642 29.749 133.366 1.00 50.19 660 PRO A O 1
ATOM 5223 N N . LEU A 1 664 ? 23.861 29.506 131.505 1.00 60.19 661 LEU A N 1
ATOM 5224 C CA . LEU A 1 664 ? 24.061 28.075 131.655 1.00 60.63 661 LEU A CA 1
ATOM 5225 C C . LEU A 1 664 ? 25.109 27.793 132.709 1.00 57.57 661 LEU A C 1
ATOM 5226 O O . LEU A 1 664 ? 26.140 28.458 132.751 1.00 56.64 661 LEU A O 1
ATOM 5231 N N . PRO A 1 665 ? 24.857 26.792 133.556 1.00 55.21 662 PRO A N 1
ATOM 5232 C CA . PRO A 1 665 ? 25.927 26.255 134.397 1.00 54.66 662 PRO A CA 1
ATOM 5233 C C . PRO A 1 665 ? 27.046 25.703 133.514 1.00 61.79 662 PRO A C 1
ATOM 5234 O O . PRO A 1 665 ? 26.799 25.381 132.346 1.00 64.70 662 PRO A O 1
ATOM 5238 N N . LYS A 1 666 ? 28.255 25.607 134.055 1.00 61.70 663 LYS A N 1
ATOM 5239 C CA . LYS A 1 666 ? 29.403 25.074 133.309 1.00 71.32 663 LYS A CA 1
ATOM 5240 C C . LYS A 1 666 ? 29.181 23.619 132.893 1.00 70.33 663 LYS A C 1
ATOM 5241 O O . LYS A 1 666 ? 28.749 22.797 133.698 1.00 75.88 663 LYS A O 1
ATOM 5247 N N . LEU A 1 667 ? 29.457 23.307 131.632 1.00 68.65 664 LEU A N 1
ATOM 5248 C CA . LEU A 1 667 ? 29.401 21.925 131.163 1.00 69.19 664 LEU A CA 1
ATOM 5249 C C . LEU A 1 667 ? 30.811 21.343 131.044 1.00 72.03 664 LEU A C 1
ATOM 5250 O O . LEU A 1 667 ? 31.791 22.003 131.390 1.00 75.88 664 LEU A O 1
ATOM 5255 N N . HIS A 1 668 ? 30.906 20.102 130.576 1.00 70.95 665 HIS A N 1
ATOM 5256 C CA . HIS A 1 668 ? 32.202 19.466 130.374 1.00 74.44 665 HIS A CA 1
ATOM 5257 C C . HIS A 1 668 ? 32.204 18.573 129.133 1.00 84.88 665 HIS A C 1
ATOM 5258 O O . HIS A 1 668 ? 31.150 18.097 128.703 1.00 90.34 665 HIS A O 1
ATOM 5265 N N . SER A 1 669 ? 33.387 18.364 128.558 1.00 82.95 666 SER A N 1
ATOM 5266 C CA . SER A 1 669 ? 33.510 17.686 127.273 1.00 89.67 666 SER A CA 1
ATOM 5267 C C . SER A 1 669 ? 33.215 16.196 127.372 1.00 89.85 666 SER A C 1
ATOM 5268 O O . SER A 1 669 ? 33.274 15.616 128.453 1.00 84.02 666 SER A O 1
ATOM 5271 N N . GLU A 1 670 ? 32.915 15.583 126.229 1.00 95.14 667 GLU A N 1
ATOM 5272 C CA . GLU A 1 670 ? 32.649 14.149 126.160 1.00 100.11 667 GLU A CA 1
ATOM 5273 C C . GLU A 1 670 ? 33.907 13.349 126.504 1.00 99.32 667 GLU A C 1
ATOM 5274 O O . GLU A 1 670 ? 33.831 12.195 126.939 1.00 95.78 667 GLU A O 1
ATOM 5280 N N . VAL A 1 671 ? 35.066 13.970 126.305 1.00 100.90 668 VAL A N 1
ATOM 5281 C CA . VAL A 1 671 ? 36.327 13.387 126.738 1.00 96.92 668 VAL A CA 1
ATOM 5282 C C . VAL A 1 671 ? 36.276 13.188 128.254 1.00 86.27 668 VAL A C 1
ATOM 5283 O O . VAL A 1 671 ? 36.370 12.065 128.755 1.00 79.18 668 VAL A O 1
ATOM 5287 N N . LYS A 1 672 ? 36.100 14.287 128.975 1.00 79.67 669 LYS A N 1
ATOM 5288 C CA . LYS A 1 672 ? 36.105 14.243 130.424 1.00 79.60 669 LYS A CA 1
ATOM 5289 C C . LYS A 1 672 ? 34.977 13.371 130.955 1.00 75.41 669 LYS A C 1
ATOM 5290 O O . LYS A 1 672 ? 35.107 12.778 132.017 1.00 76.02 669 LYS A O 1
ATOM 5296 N N . GLU A 1 673 ? 33.883 13.272 130.206 1.00 76.28 670 GLU A N 1
ATOM 5297 C CA . GLU A 1 673 ? 32.762 12.431 130.617 1.00 75.43 670 GLU A CA 1
ATOM 5298 C C . GLU A 1 673 ? 33.104 10.960 130.435 1.00 73.76 670 GLU A C 1
ATOM 5299 O O . GLU A 1 673 ? 32.676 10.110 131.218 1.00 66.33 670 GLU A O 1
ATOM 5305 N N . GLN A 1 674 ? 33.882 10.671 129.399 1.00 74.41 671 GLN A N 1
ATOM 5306 C CA . GLN A 1 674 ? 34.341 9.312 129.124 1.00 76.59 671 GLN A CA 1
ATOM 5307 C C . GLN A 1 674 ? 35.370 8.816 130.153 1.00 72.31 671 GLN A C 1
ATOM 5308 O O . GLN A 1 674 ? 35.306 7.668 130.592 1.00 74.21 671 GLN A O 1
ATOM 5310 N N . ILE A 1 675 ? 36.327 9.669 130.512 1.00 67.30 672 ILE A N 1
ATOM 5311 C CA . ILE A 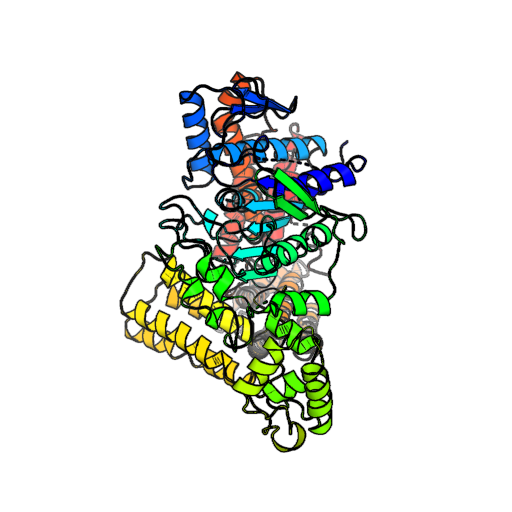1 675 ? 37.302 9.334 131.546 1.00 68.53 672 ILE A CA 1
ATOM 5312 C C . ILE A 1 675 ? 36.563 9.011 132.843 1.00 69.64 672 ILE A C 1
ATOM 5313 O O . ILE A 1 675 ? 36.757 7.951 133.435 1.00 70.25 672 ILE A O 1
ATOM 5318 N N . ALA A 1 676 ? 35.699 9.933 133.258 1.00 68.07 673 ALA A N 1
ATOM 5319 C CA . ALA A 1 676 ? 34.856 9.756 134.433 1.00 63.49 673 ALA A CA 1
ATOM 5320 C C . ALA A 1 676 ? 34.089 8.441 134.378 1.00 62.65 673 ALA A C 1
ATOM 5321 O O . ALA A 1 676 ? 33.998 7.728 135.375 1.00 57.46 673 ALA A O 1
ATOM 5323 N N . ASP A 1 677 ? 33.557 8.109 133.205 1.00 66.13 674 ASP A N 1
ATOM 5324 C CA . ASP A 1 677 ? 32.730 6.915 133.081 1.00 73.40 674 ASP A CA 1
ATOM 5325 C C . ASP A 1 677 ? 33.530 5.619 133.238 1.00 71.83 674 ASP A C 1
ATOM 5326 O O . ASP A 1 677 ? 33.101 4.710 133.949 1.00 74.08 674 ASP A O 1
ATOM 5331 N N . LYS A 1 678 ? 34.688 5.547 132.582 1.00 65.22 675 LYS A N 1
ATOM 5332 C CA . LYS A 1 678 ? 35.580 4.395 132.709 1.00 66.49 675 LYS A CA 1
ATOM 5333 C C . LYS A 1 678 ? 35.995 4.135 134.163 1.00 71.71 675 LYS A C 1
ATOM 5334 O O . LYS A 1 678 ? 35.868 3.013 134.656 1.00 74.81 675 LYS A O 1
ATOM 5336 N N . LEU A 1 679 ? 36.496 5.174 134.832 1.00 66.74 676 LEU A N 1
ATOM 5337 C CA . LEU A 1 679 ? 36.935 5.078 136.218 1.00 56.28 676 LEU A CA 1
ATOM 5338 C C . LEU A 1 679 ? 35.821 4.548 137.114 1.00 61.59 676 LEU A C 1
ATOM 5339 O O . LEU A 1 679 ? 36.058 3.711 137.983 1.00 53.42 676 LEU A O 1
ATOM 5344 N N . LYS A 1 680 ? 34.605 5.030 136.886 1.00 57.83 677 LYS A N 1
ATOM 5345 C CA . LYS A 1 680 ? 33.465 4.562 137.650 1.00 58.11 677 LYS A CA 1
ATOM 5346 C C . LYS A 1 680 ? 33.271 3.069 137.454 1.00 61.96 677 LYS A C 1
ATOM 5347 O O . LYS A 1 680 ? 33.096 2.333 138.422 1.00 62.10 677 LYS A O 1
ATOM 5353 N N . GLU A 1 681 ? 33.311 2.620 136.204 1.00 65.55 678 GLU A N 1
ATOM 5354 C CA . GLU A 1 681 ? 33.114 1.205 135.932 1.00 72.03 678 GLU A CA 1
ATOM 5355 C C . GLU A 1 681 ? 34.231 0.359 136.547 1.00 64.12 678 GLU A C 1
ATOM 5356 O O . GLU A 1 681 ? 33.991 -0.764 136.986 1.00 62.11 678 GLU A O 1
ATOM 5362 N N . ARG A 1 682 ? 35.444 0.903 136.590 1.00 59.24 679 ARG A N 1
ATOM 5363 C CA . ARG A 1 682 ? 36.570 0.204 137.206 1.00 59.45 679 ARG A CA 1
ATOM 5364 C C . ARG A 1 682 ? 36.434 0.106 138.722 1.00 56.41 679 ARG A C 1
ATOM 5365 O O . ARG A 1 682 ? 36.810 -0.898 139.310 1.00 60.31 679 ARG A O 1
ATOM 5370 N N . LEU A 1 683 ? 35.896 1.150 139.345 1.00 52.60 680 LEU A N 1
ATOM 5371 C CA . LEU A 1 683 ? 35.640 1.136 140.786 1.00 50.59 680 LEU A CA 1
ATOM 5372 C C . LEU A 1 683 ? 34.495 0.210 141.145 1.00 52.51 680 LEU A C 1
ATOM 5373 O O . LEU A 1 683 ? 34.590 -0.550 142.102 1.00 51.97 680 LEU A O 1
ATOM 5378 N N . VAL A 1 684 ? 33.409 0.294 140.382 1.00 59.18 681 VAL A N 1
ATOM 5379 C CA . VAL A 1 684 ? 32.322 -0.670 140.480 1.00 60.28 681 VAL A CA 1
ATOM 5380 C C . VAL A 1 684 ? 32.889 -2.085 140.344 1.00 63.78 681 VAL A C 1
ATOM 5381 O O . VAL A 1 684 ? 32.522 -2.989 141.097 1.00 63.72 681 VAL A O 1
ATOM 5385 N N . ASP A 1 685 ? 33.815 -2.259 139.407 1.00 64.79 682 ASP A N 1
ATOM 5386 C CA . ASP A 1 685 ? 34.479 -3.546 139.226 1.00 73.31 682 ASP A CA 1
ATOM 5387 C C . ASP A 1 685 ? 35.161 -4.068 140.499 1.00 66.82 682 ASP A C 1
ATOM 5388 O O . ASP A 1 685 ? 34.979 -5.231 140.867 1.00 63.35 682 ASP A O 1
ATOM 5393 N N . LEU A 1 686 ? 35.946 -3.217 141.161 1.00 61.87 683 LEU A N 1
ATOM 5394 C CA . LEU A 1 686 ? 36.633 -3.617 142.388 1.00 61.84 683 LEU A CA 1
ATOM 5395 C C . LEU A 1 686 ? 35.639 -4.106 143.433 1.00 62.10 683 LEU A C 1
ATOM 5396 O O . LEU A 1 686 ? 35.877 -5.103 144.116 1.00 67.37 683 LEU A O 1
ATOM 5401 N N . LYS A 1 687 ? 34.521 -3.397 143.540 1.00 55.58 684 LYS A N 1
ATOM 5402 C CA . LYS A 1 687 ? 33.471 -3.725 144.496 1.00 57.27 684 LYS A CA 1
ATOM 5403 C C . LYS A 1 687 ? 32.850 -5.101 144.233 1.00 62.93 684 LYS A C 1
ATOM 5404 O O . LYS A 1 687 ? 32.595 -5.866 145.163 1.00 68.27 684 LYS A O 1
ATOM 5410 N N . GLU A 1 688 ? 32.609 -5.415 142.968 1.00 66.81 685 GLU A N 1
ATOM 5411 C CA . GLU A 1 688 ? 32.100 -6.732 142.591 1.00 74.66 685 GLU A CA 1
ATOM 5412 C C . GLU A 1 688 ? 33.101 -7.852 142.919 1.00 73.82 685 GLU A C 1
ATOM 5413 O O . GLU A 1 688 ? 32.704 -8.983 143.209 1.00 72.60 685 GLU A O 1
ATOM 5419 N N . LYS A 1 689 ? 34.393 -7.528 142.867 1.00 72.14 686 LYS A N 1
ATOM 5420 C CA . LYS A 1 689 ? 35.460 -8.500 143.104 1.00 74.51 686 LYS A CA 1
ATOM 5421 C C . LYS A 1 689 ? 35.737 -8.704 144.594 1.00 71.81 686 LYS A C 1
ATOM 5422 O O . LYS A 1 689 ? 36.587 -9.511 144.970 1.00 74.19 686 LYS A O 1
ATOM 5428 N N . GLY A 1 690 ? 35.045 -7.951 145.438 1.00 61.70 687 GLY A N 1
ATOM 5429 C CA . GLY A 1 690 ? 35.282 -8.010 146.867 1.00 56.28 687 GLY A CA 1
ATOM 5430 C C . GLY A 1 690 ? 36.403 -7.088 147.300 1.00 57.00 687 GLY A C 1
ATOM 5431 O O . GLY A 1 690 ? 36.947 -7.222 148.398 1.00 60.73 687 GLY A O 1
ATOM 5440 N N . GLY A 1 692 ? 36.286 -3.573 147.281 1.00 46.89 689 GLY A N 1
ATOM 5441 C CA . GLY A 1 692 ? 35.788 -2.216 147.396 1.00 54.81 689 GLY A CA 1
ATOM 5442 C C . GLY A 1 692 ? 36.374 -1.435 148.561 1.00 52.52 689 GLY A C 1
ATOM 5443 O O . GLY A 1 692 ? 36.034 -0.268 148.774 1.00 49.61 689 GLY A O 1
ATOM 5444 N N . ASN A 1 693 ? 37.246 -2.086 149.323 1.00 50.61 690 ASN A N 1
ATOM 5445 C CA . ASN A 1 693 ? 37.907 -1.445 150.444 1.00 49.30 690 ASN A CA 1
ATOM 5446 C C . ASN A 1 693 ? 39.385 -1.712 150.383 1.00 51.09 690 ASN A C 1
ATOM 5447 O O . ASN A 1 693 ? 40.081 -1.663 151.393 1.00 52.89 690 ASN A O 1
ATOM 5452 N N . ASP A 1 694 ? 39.848 -2.003 149.176 1.00 48.99 691 ASP A N 1
ATOM 5453 C CA . ASP A 1 694 ? 41.255 -2.247 148.930 1.00 53.81 691 ASP A CA 1
ATOM 5454 C C . ASP A 1 694 ? 41.904 -0.927 148.521 1.00 55.42 691 ASP A C 1
ATOM 5455 O O . ASP A 1 694 ? 41.843 -0.530 147.349 1.00 54.20 691 ASP A O 1
ATOM 5460 N N . VAL A 1 695 ? 42.501 -0.249 149.501 1.00 48.69 692 VAL A N 1
ATOM 5461 C CA . VAL A 1 695 ? 43.081 1.076 149.299 1.00 53.87 692 VAL A CA 1
ATOM 5462 C C . VAL A 1 695 ? 44.127 1.114 148.176 1.00 56.98 692 VAL A C 1
ATOM 5463 O O . VAL A 1 695 ? 44.154 2.056 147.382 1.00 57.05 692 VAL A O 1
ATOM 5467 N N . ASN A 1 696 ? 44.984 0.097 148.109 1.00 56.64 693 ASN A N 1
ATOM 5468 C CA . ASN A 1 696 ? 45.998 0.045 147.060 1.00 56.32 693 ASN A CA 1
ATOM 5469 C C . ASN A 1 696 ? 45.387 -0.010 145.648 1.00 60.98 693 ASN A C 1
ATOM 5470 O O . ASN A 1 696 ? 45.868 0.655 144.731 1.00 56.29 693 ASN A O 1
ATOM 5475 N N . ALA A 1 697 ? 44.332 -0.803 145.488 1.00 53.56 694 ALA A N 1
ATOM 5476 C CA . ALA A 1 697 ? 43.703 -1.003 144.194 1.00 54.15 694 ALA A CA 1
ATOM 5477 C C . ALA A 1 697 ? 42.955 0.238 143.744 1.00 53.61 694 ALA A C 1
ATOM 5478 O O . ALA A 1 697 ? 43.020 0.624 142.578 1.00 58.37 694 ALA A O 1
ATOM 5480 N N . ILE A 1 698 ? 42.244 0.861 144.675 1.00 51.83 695 ILE A N 1
ATOM 5481 C CA . ILE A 1 698 ? 41.463 2.049 144.366 1.00 51.18 695 ILE A CA 1
ATOM 5482 C C . ILE A 1 698 ? 42.368 3.182 143.930 1.00 55.94 695 ILE A C 1
ATOM 5483 O O . ILE A 1 698 ? 42.041 3.924 143.002 1.00 53.11 695 ILE A O 1
ATOM 5488 N N . THR A 1 699 ? 43.511 3.311 144.593 1.00 53.43 696 THR A N 1
ATOM 5489 C CA . THR A 1 699 ? 44.460 4.347 144.222 1.00 61.77 696 THR A CA 1
ATOM 5490 C C . THR A 1 699 ? 45.118 4.053 142.867 1.00 64.21 696 THR A C 1
ATOM 5491 O O . THR A 1 699 ? 45.463 4.981 142.138 1.00 61.78 696 THR A O 1
ATOM 5495 N N . ARG A 1 700 ? 45.279 2.777 142.519 1.00 57.95 697 ARG A N 1
ATOM 5496 C CA . ARG A 1 700 ? 45.722 2.440 141.163 1.00 60.25 697 ARG A CA 1
ATOM 5497 C C . ARG A 1 700 ? 44.702 2.956 140.149 1.00 61.44 697 ARG A C 1
ATOM 5498 O O . ARG A 1 700 ? 45.078 3.541 139.138 1.00 62.75 697 ARG A O 1
ATOM 5506 N N . GLU A 1 701 ? 43.415 2.747 140.429 1.00 57.90 698 GLU A N 1
ATOM 5507 C CA . GLU A 1 701 ? 42.367 3.147 139.493 1.00 57.77 698 GLU A CA 1
ATOM 5508 C C . GLU A 1 701 ? 42.256 4.654 139.371 1.00 63.08 698 GLU A C 1
ATOM 5509 O O . GLU A 1 701 ? 42.051 5.181 138.277 1.00 66.90 698 GLU A O 1
ATOM 5515 N N . LEU A 1 702 ? 42.403 5.340 140.498 1.00 64.91 699 LEU A N 1
ATOM 5516 C CA . LEU A 1 702 ? 42.390 6.795 140.514 1.00 63.33 699 LEU A CA 1
ATOM 5517 C C . LEU A 1 702 ? 43.609 7.325 139.773 1.00 63.14 699 LEU A C 1
ATOM 5518 O O . LEU A 1 702 ? 43.593 8.437 139.245 1.00 64.64 699 LEU A O 1
ATOM 5523 N N . GLY A 1 703 ? 44.659 6.513 139.719 1.00 60.90 700 GLY A N 1
ATOM 5524 C CA . GLY A 1 703 ? 45.868 6.890 139.011 1.00 63.98 700 GLY A CA 1
ATOM 5525 C C . GLY A 1 703 ? 45.712 6.808 137.503 1.00 69.82 700 GLY A C 1
ATOM 5526 O O . GLY A 1 703 ? 46.161 7.696 136.776 1.00 69.71 700 GLY A O 1
ATOM 5527 N N . LYS A 1 704 ? 45.084 5.734 137.031 1.00 69.59 701 LYS A N 1
ATOM 5528 C CA . LYS A 1 704 ? 44.787 5.574 135.612 1.00 72.96 701 LYS A CA 1
ATOM 5529 C C . LYS A 1 704 ? 43.950 6.753 135.108 1.00 77.44 701 LYS A C 1
ATOM 5530 O O . LYS A 1 704 ? 44.128 7.220 133.983 1.00 81.99 701 LYS A O 1
ATOM 5536 N N . ALA A 1 705 ? 43.055 7.244 135.960 1.00 73.48 702 ALA A N 1
ATOM 5537 C CA . ALA A 1 705 ? 42.211 8.387 135.617 1.00 73.04 702 ALA A CA 1
ATOM 5538 C C . ALA A 1 705 ? 42.991 9.701 135.633 1.00 73.21 702 ALA A C 1
ATOM 5539 O O . ALA A 1 705 ? 42.837 10.526 134.737 1.00 75.02 702 ALA A O 1
ATOM 5541 N N . ARG A 1 706 ? 43.826 9.887 136.654 1.00 74.11 703 ARG A N 1
ATOM 5542 C CA . ARG A 1 706 ? 44.680 11.073 136.762 1.00 76.89 703 ARG A CA 1
ATOM 5543 C C . ARG A 1 706 ? 45.646 11.194 135.571 1.00 82.09 703 ARG A C 1
ATOM 5544 O O . ARG A 1 706 ? 46.069 12.295 135.209 1.00 83.98 703 ARG A O 1
ATOM 5548 N N . GLU A 1 707 ? 45.979 10.063 134.954 1.00 81.75 704 GLU A N 1
ATOM 5549 C CA . GLU A 1 707 ? 46.887 10.062 133.805 1.00 88.24 704 GLU A CA 1
ATOM 5550 C C . GLU A 1 707 ? 46.189 10.379 132.484 1.00 93.85 704 GLU A C 1
ATOM 5551 O O . GLU A 1 707 ? 46.765 11.034 131.613 1.00 95.64 704 GLU A O 1
ATOM 5557 N N . ASP A 1 708 ? 44.952 9.910 132.337 1.00 93.63 705 ASP A N 1
ATOM 5558 C CA . ASP A 1 708 ? 44.164 10.212 131.148 1.00 92.49 705 ASP A CA 1
ATOM 5559 C C . ASP A 1 708 ? 43.963 11.715 131.036 1.00 91.26 705 ASP A C 1
ATOM 5560 O O . ASP A 1 708 ? 44.075 12.289 129.953 1.00 89.22 705 ASP A O 1
ATOM 5565 N N . LEU A 1 709 ? 43.685 12.348 132.173 1.00 88.55 706 LEU A N 1
ATOM 5566 C CA . LEU A 1 709 ? 43.539 13.798 132.229 1.00 91.18 706 LEU A CA 1
ATOM 5567 C C . LEU A 1 709 ? 44.828 14.543 131.877 1.00 95.19 706 LEU A C 1
ATOM 5568 O O . LEU A 1 709 ? 44.799 15.536 131.152 1.00 95.37 706 LEU A O 1
ATOM 5573 N N . ILE A 1 710 ? 45.950 14.066 132.406 1.00 98.63 707 ILE A N 1
ATOM 5574 C CA . ILE A 1 710 ? 47.245 14.691 132.158 1.00 104.07 707 ILE A CA 1
ATOM 5575 C C . ILE A 1 710 ? 47.633 14.591 130.680 1.00 111.51 707 ILE A C 1
ATOM 5576 O O . ILE A 1 710 ? 48.208 15.524 130.113 1.00 112.11 707 ILE A O 1
ATOM 5581 N N . GLU A 1 711 ? 47.290 13.470 130.054 1.00 115.18 708 GLU A N 1
ATOM 5582 C CA . GLU A 1 711 ? 47.535 13.286 128.626 1.00 118.13 708 GLU A CA 1
ATOM 5583 C C . GLU A 1 711 ? 46.760 14.291 127.783 1.00 123.77 708 GLU A C 1
ATOM 5584 O O . GLU A 1 711 ? 47.305 14.895 126.854 1.00 127.66 708 GLU A O 1
ATOM 5590 N N . HIS A 1 712 ? 45.484 14.463 128.112 1.00 123.93 709 HIS A N 1
ATOM 5591 C CA . HIS A 1 712 ? 44.593 15.287 127.306 1.00 130.57 709 HIS A CA 1
ATOM 5592 C C . HIS A 1 712 ? 44.412 16.684 127.881 1.00 127.36 709 HIS A C 1
ATOM 5593 O O . HIS A 1 712 ? 43.439 17.377 127.574 1.00 129.12 709 HIS A O 1
ATOM 5600 N N . TYR A 1 713 ? 45.352 17.083 128.730 1.00 120.16 710 TYR A N 1
ATOM 5601 C CA . TYR A 1 713 ? 45.469 18.473 129.140 1.00 115.58 710 TYR A CA 1
ATOM 5602 C C . TYR A 1 713 ? 46.752 19.024 128.537 1.00 121.53 710 TYR A C 1
ATOM 5603 O O . TYR A 1 713 ? 46.924 20.236 128.412 1.00 124.55 710 TYR A O 1
ATOM 5606 N N . LYS A 1 714 ? 47.653 18.118 128.158 1.00 123.74 711 LYS A N 1
ATOM 5607 C CA . LYS A 1 714 ? 48.886 18.494 127.472 1.00 127.90 711 LYS A CA 1
ATOM 5608 C C . LYS A 1 714 ? 48.646 18.644 125.973 1.00 131.91 711 LYS A C 1
ATOM 5609 O O . LYS A 1 714 ? 49.495 19.155 125.242 1.00 132.33 711 LYS A O 1
ATOM 5615 N N . LYS A 1 715 ? 47.477 18.196 125.525 1.00 132.93 712 LYS A N 1
ATOM 5616 C CA . LYS A 1 715 ? 47.049 18.422 124.153 1.00 133.92 712 LYS A CA 1
ATOM 5617 C C . LYS A 1 715 ? 46.398 19.801 124.032 1.00 131.90 712 LYS A C 1
ATOM 5618 O O . LYS A 1 715 ? 46.449 20.425 122.970 1.00 134.36 712 LYS A O 1
ATOM 5622 N N . THR A 1 716 ? 45.798 20.276 125.124 1.00 123.44 713 THR A N 1
ATOM 5623 C CA . THR A 1 716 ? 45.277 21.641 125.173 1.00 116.94 713 THR A CA 1
ATOM 5624 C C . THR A 1 716 ? 46.337 22.621 125.672 1.00 118.55 713 THR A C 1
ATOM 5625 O O . THR A 1 716 ? 47.518 22.506 125.335 1.00 121.74 713 THR A O 1
ATOM 5629 N N . GLY A 1 722 ? 38.959 21.063 135.599 1.00 87.50 719 GLY A N 1
ATOM 5630 C CA . GLY A 1 722 ? 37.537 20.995 135.880 1.00 86.52 719 GLY A CA 1
ATOM 5631 C C . GLY A 1 722 ? 37.217 20.290 137.186 1.00 85.51 719 GLY A C 1
ATOM 5632 O O . GLY A 1 722 ? 38.116 19.933 137.948 1.00 85.64 719 GLY A O 1
ATOM 5633 N N . GLU A 1 723 ? 35.928 20.087 137.440 1.00 80.69 720 GLU A N 1
ATOM 5634 C CA . GLU A 1 723 ? 35.461 19.454 138.672 1.00 70.88 720 GLU A CA 1
ATOM 5635 C C . GLU A 1 723 ? 35.994 18.032 138.825 1.00 63.61 720 GLU A C 1
ATOM 5636 O O . GLU A 1 723 ? 36.327 17.606 139.930 1.00 63.94 720 GLU A O 1
ATOM 5642 N N . LEU A 1 724 ? 36.081 17.309 137.711 1.00 62.63 721 LEU A N 1
ATOM 5643 C CA . LEU A 1 724 ? 36.559 15.928 137.718 1.00 64.82 721 LEU A CA 1
ATOM 5644 C C . LEU A 1 724 ? 37.969 15.796 138.307 1.00 71.10 721 LEU A C 1
ATOM 5645 O O . LEU A 1 724 ? 38.288 14.814 138.981 1.00 71.44 721 LEU A O 1
ATOM 5650 N N . ASP A 1 725 ? 38.812 16.787 138.051 1.00 71.24 722 ASP A N 1
ATOM 5651 C CA . ASP A 1 725 ? 40.170 16.754 138.565 1.00 72.92 722 ASP A CA 1
ATOM 5652 C C . ASP A 1 725 ? 40.129 16.910 140.069 1.00 73.50 722 ASP A C 1
ATOM 5653 O O . ASP A 1 725 ? 40.951 16.337 140.776 1.00 77.46 722 ASP A O 1
ATOM 5658 N N . LYS A 1 726 ? 39.153 17.674 140.553 1.00 69.80 723 LYS A N 1
ATOM 5659 C CA . LYS A 1 726 ? 38.981 17.893 141.985 1.00 71.13 723 LYS A CA 1
ATOM 5660 C C . LYS A 1 726 ? 38.486 16.632 142.675 1.00 71.11 723 LYS A C 1
ATOM 5661 O O . LYS A 1 726 ? 38.962 16.283 143.758 1.00 71.68 723 LYS A O 1
ATOM 5667 N N . ILE A 1 727 ? 37.520 15.961 142.050 1.00 64.97 724 ILE A N 1
ATOM 5668 C CA . ILE A 1 727 ? 36.985 14.707 142.571 1.00 57.51 724 ILE A CA 1
ATOM 5669 C C . ILE A 1 727 ? 38.100 13.683 142.786 1.00 60.98 724 ILE A C 1
ATOM 5670 O O . ILE A 1 727 ? 38.189 13.047 143.832 1.00 62.35 724 ILE A O 1
ATOM 5675 N N . ILE A 1 728 ? 38.968 13.543 141.797 1.00 62.55 725 ILE A N 1
ATOM 5676 C CA . ILE A 1 728 ? 40.042 12.574 141.885 1.00 62.17 725 ILE A CA 1
ATOM 5677 C C . ILE A 1 728 ? 41.069 12.971 142.924 1.00 71.42 725 ILE A C 1
ATOM 5678 O O . ILE A 1 728 ? 41.471 12.156 143.760 1.00 71.29 725 ILE A O 1
ATOM 5683 N N . ASN A 1 729 ? 41.498 14.227 142.871 1.00 76.22 726 ASN A N 1
ATOM 5684 C CA . ASN A 1 729 ? 42.496 14.704 143.814 1.00 74.49 726 ASN A CA 1
ATOM 5685 C C . ASN A 1 729 ? 42.008 14.549 145.233 1.00 67.38 726 ASN A C 1
ATOM 5686 O O . ASN A 1 729 ? 42.780 14.176 146.112 1.00 68.09 726 ASN A O 1
ATOM 5691 N N . LYS A 1 730 ? 40.719 14.814 145.447 1.00 67.61 727 LYS A N 1
ATOM 5692 C CA . LYS A 1 730 ? 40.126 14.730 146.783 1.00 62.49 727 LYS A CA 1
ATOM 5693 C C . LYS A 1 730 ? 40.013 13.285 147.236 1.00 59.83 727 LYS A C 1
ATOM 5694 O O . LYS A 1 730 ? 40.383 12.952 148.355 1.00 64.94 727 LYS A O 1
ATOM 5700 N N . SER A 1 731 ? 39.496 12.432 146.361 1.00 58.63 728 SER A N 1
ATOM 5701 C CA . SER A 1 731 ? 39.342 11.015 146.668 1.00 56.88 728 SER A CA 1
ATOM 5702 C C . SER A 1 731 ? 40.702 10.375 146.932 1.00 61.54 728 SER A C 1
ATOM 5703 O O . SER A 1 731 ? 40.815 9.438 147.720 1.00 59.09 728 SER A O 1
ATOM 5714 N N . GLU A 1 733 ? 43.497 12.048 148.164 1.00 75.72 730 GLU A N 1
ATOM 5715 C CA . GLU A 1 733 ? 43.892 12.559 149.475 1.00 77.66 730 GLU A CA 1
ATOM 5716 C C . GLU A 1 733 ? 43.322 11.715 150.605 1.00 80.05 730 GLU A C 1
ATOM 5717 O O . GLU A 1 733 ? 44.031 11.366 151.549 1.00 86.04 730 GLU A O 1
ATOM 5723 N N . GLU A 1 734 ? 42.034 11.397 150.503 1.00 70.56 731 GLU A N 1
ATOM 5724 C CA . GLU A 1 734 ? 41.327 10.675 151.556 1.00 67.67 731 GLU A CA 1
ATOM 5725 C C . GLU A 1 734 ? 41.880 9.268 151.769 1.00 62.48 731 GLU A C 1
ATOM 5726 O O . GLU A 1 734 ? 41.694 8.671 152.829 1.00 64.56 731 GLU A O 1
ATOM 5732 N N . LEU A 1 735 ? 42.538 8.736 150.748 1.00 56.87 732 LEU A N 1
ATOM 5733 C CA . LEU A 1 735 ? 43.139 7.413 150.835 1.00 63.26 732 LEU A CA 1
ATOM 5734 C C . LEU A 1 735 ? 44.550 7.481 151.412 1.00 72.40 732 LEU A C 1
ATOM 5735 O O . LEU A 1 735 ? 45.001 6.535 152.056 1.00 76.33 732 LEU A O 1
ATOM 5740 N N . LEU A 1 736 ? 45.249 8.589 151.168 1.00 76.58 733 LEU A N 1
ATOM 5741 C CA . LEU A 1 736 ? 46.583 8.790 151.730 1.00 82.06 733 LEU A CA 1
ATOM 5742 C C . LEU A 1 736 ? 46.506 8.880 153.238 1.00 87.27 733 LEU A C 1
ATOM 5743 O O . LEU A 1 736 ? 47.089 8.065 153.950 1.00 88.36 733 LEU A O 1
ATOM 5748 N N . VAL A 1 737 ? 45.755 9.870 153.714 1.00 94.24 734 VAL A N 1
ATOM 5749 C CA . VAL A 1 737 ? 45.582 10.121 155.142 1.00 103.71 734 VAL A CA 1
ATOM 5750 C C . VAL A 1 737 ? 44.964 8.934 155.891 1.00 106.01 734 VAL A C 1
ATOM 5751 O O . VAL A 1 737 ? 44.869 8.944 157.118 1.00 110.67 734 VAL A O 1
ATOM 5755 N N . ALA A 1 738 ? 44.546 7.916 155.149 1.00 103.97 735 ALA A N 1
ATOM 5756 C CA . ALA A 1 738 ? 44.005 6.704 155.743 1.00 101.55 735 ALA A CA 1
ATOM 5757 C C . ALA A 1 738 ? 45.082 5.637 155.959 1.00 102.88 735 ALA A C 1
ATOM 5758 O O . ALA A 1 738 ? 44.770 4.518 156.357 1.00 102.12 735 ALA A O 1
ATOM 5760 N N . ARG A 1 739 ? 46.342 5.980 155.699 1.00 104.47 736 ARG A N 1
ATOM 5761 C CA . ARG A 1 739 ? 47.443 5.035 155.903 1.00 103.96 736 ARG A CA 1
ATOM 5762 C C . ARG A 1 739 ? 48.782 5.728 156.178 1.00 107.54 736 ARG A C 1
ATOM 5763 O O . ARG A 1 739 ? 49.331 6.406 155.310 1.00 111.25 736 ARG A O 1
ATOM 5765 N N . LYS A 1 740 ? 49.307 5.545 157.388 1.00 103.34 737 LYS A N 1
ATOM 5766 C CA . LYS A 1 740 ? 50.576 6.153 157.776 1.00 96.02 737 LYS A CA 1
ATOM 5767 C C . LYS A 1 740 ? 51.381 5.229 158.686 1.00 94.84 737 LYS A C 1
ATOM 5768 O O . LYS A 1 740 ? 52.236 5.681 159.453 1.00 97.10 737 LYS A O 1
#